Protein 1AXD (pdb70)

Organism: Zea mays (NCBI:txid4577)

InterPro domains:
  IPR004045 Glutathione S-transferase, N-terminal [PF02798] (3-77)
  IPR004045 Glutathione S-transferase, N-terminal [PS50404] (2-83)
  IPR004046 Glutathione S-transferase, C-terminal [PF00043] (112-201)
  IPR010987 Glutathione S-transferase, C-terminal-like [PS50405] (88-214)
  IPR034347 Glutathione S-transferases Phi, C-terminal [cd03187] (90-207)
  IPR036249 Thioredoxin-like superfamily [SSF52833] (1-80)
  IPR036282 Glutathione S-transferase, C-terminal domain superfamily [SSF47616] (87-206)
  IPR040079 Glutathione transferase family [SFLDS00019] (1-211)

B-factor: mean 30.12, std 12.06, range [3.58, 89.89]

Radius of gyration: 21.0 Å; Cα contacts (8 Å, |Δi|>4): 687; chains: 4; bounding box: 54×54×49 Å

Solvent-accessible surface area: 17145 Å² total

CATH classification: 3.40.30.10 (+1 more: 1.20.1050.10)

Secondary structure (DSSP, 8-state):
--EEEES-TT-TTHHHHHHHHHHHT--EEEE---TTTTGGGSHHHHTT-TT--S-EEEETTEEEESHHHHHHHHHHHH-GGGGTTT-HHHHHHHHHHHHHIIIIIHHHHHHHHIIIIIHHHHT----HHHHHHHHHHHHHHHHHHHHHHHH-SSSSSSS--HHHHTTHHHHHHHTTSGGGGGGGG-HHHHHHHHHHHHSHHHHHHHHH-/--EEEES-TT-HHHHHHHHHHHHTT--EEEE---GGGTGGGSTTGGGT-TT--S-EEEETTEEEESHHHHHHHHHHHH-GGGTTTT-HHHHHHHHHHHHHIIIIIHHHHHHHHIIIIIHHHHT----HHHHHHHHHHHHHHHHHHHHHHHHSSBTTBSS--HHHHTTHHHHHHHTTSGGGGGGGG-HHHHHHHHHHHTSHHHHHHHHH-/-/-

Foldseek 3Di:
DAKEWEAALVDLLSLLLLLLLLVLVGRYDYDHADVVVLSLVDPVNCVQPVVSDDTWIGDPPDIDHDSVVSNCVSCVPRPVVLQVPPDPLLNVLLVVLLVCCVVQQVVLLVQVLCQQPVQVVVPHHHDVVSVVVSLVSNLVVLVVVLVCLVQAVDRSHVDHHSSLSSNQSSLLSCVVGPNVCSCVVRVRVVVSNVVVCVDPSSVVSNVSD/DFKEWEAALPDLLSLLLLLLLLVLVGRHDYDHADVVVVSLVDVVNCVQPVVSDDTWMGDPHDIDDGRVVSSCVSCVVRNVVQCVVVDPLLNVLLVVLLVCCVPQVVVLLVLLLCQQPVQVVVPHHHDVVSNVVSVVSNLVSLVVVLVCLVQAVDRSHPDHHSSLSSNLSSLLSCVVGPNVCSCVVRVSVVVSVVVVCPDVSSVVSNVSD

GO terms:
  GO:0009410 response to xenobiotic stimulus (P, IEP)
  GO:0032991 protein-containing complex (C, IDA)
  GO:0004364 glutathione transferase activity (F, IDA)
  GO:0000302 response to reactive oxygen species (P, IEP)
  GO:0042542 response to hydrogen peroxide (P, TAS)
  GO:0009635 response to herbicide (P, TAS)
  GO:0009751 response to salicylic acid (P, TAS)

Nearest PDB structures (foldseek):
  1axd-assembly1_B  TM=1.001E+00  e=7.649E-32  Zea mays
  1bye-assembly1_B  TM=9.923E-01  e=4.808E-28  Zea mays
  5f06-assembly1_B  TM=9.488E-01  e=3.999E-21  Populus trichocarpa
  4ri7-assembly1_B  TM=9.173E-01  e=4.411E-16  Populus tremula x Populus tremuloides
  4ri6-assembly1_B  TM=9.164E-01  e=1.895E-15  Populus tremula x Populus tremuloides

Sequence (420 aa):
APMKLYGAVMSWNLTRCATALEEAGSDYEIVPINFATAEHKSPEHLVRNPFGQVPALQDGDLYLFESRAICKYAARKNKPELLREGNLEEAAMVDVWIEVEANQYTAALNPILFQVLISPMLGGTTDQKVVDENLEKLKKVLEVYEARLTKCKYLAGDFLSLADLNHVSVTLCLFATPYASVLDAYPHVKAWWSGLMERPSVQKVAALMAPMKLYGAVMSWNLTRCATALEEAGSDYEIVPINFATAEHKSPEHLVRNPFGQVPALQDGDLYLFESRAICKYAARKNKPELLREGNLEEAAMVDVWIEVEANQYTAALNPILFQVLISPMLGGTTDQKVVDENLEKLKKVLEVYEARLTKCKYLAGDFLSLADLNHVSVTLCLFATPYASVLDAYPHVKAWWSGLMERPSVQKVAALMGG

Structure (mmCIF, N/CA/C/O backbone):
data_1AXD
#
_entry.id   1AXD
#
_cell.length_a   54.540
_cell.length_b   78.910
_cell.length_c   55.610
_cell.angle_alpha   90.00
_cell.angle_beta   107.24
_cell.angle_gamma   90.00
#
_symmetry.space_group_name_H-M   'P 1 21 1'
#
loop_
_entity.id
_entity.type
_entity.pdbx_description
1 polymer 'GLUTATHIONE S-TRANSFERASE I'
2 polymer LACTOYLGLUTATHIONE
3 water water
#
loop_
_atom_site.group_PDB
_atom_site.id
_atom_site.type_symbol
_atom_site.label_atom_id
_atom_site.label_alt_id
_atom_site.label_comp_id
_atom_site.label_asym_id
_atom_site.label_entity_id
_atom_site.label_seq_id
_atom_site.pdbx_PDB_ins_code
_atom_site.Cartn_x
_atom_site.Cartn_y
_atom_site.Cartn_z
_atom_site.occupancy
_atom_site.B_iso_or_equiv
_atom_site.auth_seq_id
_atom_site.auth_comp_id
_atom_site.auth_asym_id
_atom_site.auth_atom_id
_atom_site.pdbx_PDB_model_num
ATOM 1 N N . ALA A 1 1 ? 8.235 24.148 28.071 1.00 67.59 1 ALA A N 1
ATOM 2 C CA . ALA A 1 1 ? 7.596 23.077 28.884 1.00 65.32 1 ALA A CA 1
ATOM 3 C C . ALA A 1 1 ? 6.654 22.209 28.058 1.00 62.30 1 ALA A C 1
ATOM 4 O O . ALA A 1 1 ? 6.885 21.015 27.963 1.00 64.65 1 ALA A O 1
ATOM 9 N N . PRO A 1 2 ? 5.610 22.789 27.434 1.00 57.87 2 PRO A N 1
ATOM 10 C CA . PRO A 1 2 ? 4.725 21.923 26.649 1.00 53.16 2 PRO A CA 1
ATOM 11 C C . PRO A 1 2 ? 5.310 21.514 25.303 1.00 49.66 2 PRO A C 1
ATOM 12 O O . PRO A 1 2 ? 5.911 22.344 24.630 1.00 49.15 2 PRO A O 1
ATOM 16 N N . MET A 1 3 ? 5.186 20.235 24.960 1.00 43.22 3 MET A N 1
ATOM 17 C CA . MET A 1 3 ? 5.670 19.713 23.688 1.00 38.65 3 MET A CA 1
ATOM 18 C C . MET A 1 3 ? 4.733 20.248 22.635 1.00 35.64 3 MET A C 1
ATOM 19 O O . MET A 1 3 ? 3.562 20.410 22.925 1.00 31.24 3 MET A O 1
ATOM 25 N N . LYS A 1 4 ? 5.227 20.550 21.439 1.00 34.62 4 LYS A N 1
ATOM 26 C CA . LYS A 1 4 ? 4.350 21.050 20.380 1.00 34.97 4 LYS A CA 1
ATOM 27 C C . LYS A 1 4 ? 4.116 19.959 19.388 1.00 32.55 4 LYS A C 1
ATOM 28 O O . LYS A 1 4 ? 5.076 19.440 18.841 1.00 33.35 4 LYS A O 1
ATOM 38 N N . LEU A 1 5 ? 2.857 19.594 19.171 1.00 30.30 5 LEU A N 1
ATOM 39 C CA . LEU A 1 5 ? 2.498 18.563 18.203 1.00 28.01 5 LEU A CA 1
ATOM 40 C C . LEU A 1 5 ? 2.099 19.279 16.929 1.00 28.08 5 LEU A C 1
ATOM 41 O O . LEU A 1 5 ? 1.153 20.051 16.943 1.00 26.22 5 LEU A O 1
ATOM 47 N N . TYR A 1 6 ? 2.826 19.034 15.846 1.00 26.53 6 TYR A N 1
ATOM 48 C CA . TYR A 1 6 ? 2.561 19.693 14.582 1.00 26.84 6 TYR A CA 1
ATOM 49 C C . TYR A 1 6 ? 1.649 18.958 13.665 1.00 30.40 6 TYR A C 1
ATOM 50 O O . TYR A 1 6 ? 1.904 17.799 13.364 1.00 33.00 6 TYR A O 1
ATOM 61 N N . GLY A 1 7 ? 0.603 19.634 13.199 1.00 30.79 7 GLY A N 1
ATOM 62 C CA . GLY A 1 7 ? -0.342 19.023 12.285 1.00 26.68 7 GLY A CA 1
ATOM 63 C C . GLY A 1 7 ? -1.762 19.486 12.526 1.00 29.18 7 GLY A C 1
ATOM 64 O O . GLY A 1 7 ? -2.085 19.935 13.612 1.00 32.87 7 GLY A O 1
ATOM 66 N N . ALA A 1 8 ? -2.605 19.372 11.504 1.00 28.68 8 ALA A N 1
ATOM 67 C CA . ALA A 1 8 ? -4.010 19.760 11.599 1.00 28.87 8 ALA A CA 1
ATOM 68 C C . ALA A 1 8 ? -4.804 18.623 12.209 1.00 29.46 8 ALA A C 1
ATOM 69 O O . ALA A 1 8 ? -4.737 17.523 11.696 1.00 28.77 8 ALA A O 1
ATOM 72 N N . VAL A 1 9 ? -5.623 18.908 13.222 1.00 33.17 9 VAL A N 1
ATOM 73 C CA . VAL A 1 9 ? -6.432 17.892 13.925 1.00 33.64 9 VAL A CA 1
ATOM 74 C C . VAL A 1 9 ? -7.292 16.989 13.069 1.00 33.63 9 VAL A C 1
ATOM 75 O O . VAL A 1 9 ? -7.803 16.001 13.571 1.00 32.29 9 VAL A O 1
ATOM 80 N N . MET A 1 10 ? -7.462 17.313 11.797 1.00 37.33 10 MET A N 1
ATOM 81 C CA . MET A 1 10 ? -8.289 16.482 10.932 1.00 42.95 10 MET A CA 1
ATOM 82 C C . MET A 1 10 ? -7.603 15.247 10.421 1.00 41.06 10 MET A C 1
ATOM 83 O O . MET A 1 10 ? -8.248 14.426 9.786 1.00 43.22 10 MET A O 1
ATOM 89 N N . SER A 1 11 ? -6.311 15.109 10.695 1.00 37.89 11 SER A N 1
ATOM 90 C CA . SER A 1 11 ? -5.560 13.944 10.251 1.00 32.01 11 SER A CA 1
ATOM 91 C C . SER A 1 11 ? -5.595 12.876 11.283 1.00 30.86 11 SER A C 1
ATOM 92 O O . SER A 1 11 ? -5.290 13.157 12.437 1.00 33.25 11 SER A O 1
ATOM 97 N N . TRP A 1 12 ? -5.956 11.654 10.905 1.00 27.35 12 TRP A N 1
ATOM 98 C CA . TRP A 1 12 ? -5.986 10.591 11.896 1.00 27.25 12 TRP A CA 1
ATOM 99 C C . TRP A 1 12 ? -4.608 10.117 12.314 1.00 27.30 12 TRP A C 1
ATOM 100 O O . TRP A 1 12 ? -4.500 9.313 13.224 1.00 32.11 12 TRP A O 1
ATOM 113 N N . ASN A 1 13 ? -3.558 10.666 11.712 1.00 27.01 13 ASN A N 1
ATOM 114 C CA . ASN A 1 13 ? -2.202 10.298 12.093 1.00 21.90 13 ASN A CA 1
ATOM 115 C C . ASN A 1 13 ? -1.756 11.148 13.226 1.00 19.85 13 ASN A C 1
ATOM 116 O O . ASN A 1 13 ? -1.040 10.677 14.088 1.00 23.35 13 ASN A O 1
ATOM 124 N N . LEU A 1 14 ? -2.229 12.382 13.274 1.00 20.35 14 LEU A N 1
ATOM 125 C CA . LEU A 1 14 ? -1.875 13.292 14.352 1.00 22.13 14 LEU A CA 1
ATOM 126 C C . LEU A 1 14 ? -2.690 12.979 15.544 1.00 24.28 14 LEU A C 1
ATOM 127 O O . LEU A 1 14 ? -2.235 13.208 16.663 1.00 28.77 14 LEU A O 1
ATOM 133 N N . THR A 1 15 ? -3.913 12.497 15.334 1.00 24.42 15 THR A N 1
ATOM 134 C CA . THR A 1 15 ? -4.762 12.155 16.459 1.00 22.28 15 THR A CA 1
ATOM 135 C C . THR A 1 15 ? -4.329 10.848 17.062 1.00 17.76 15 THR A C 1
ATOM 136 O O . THR A 1 15 ? -4.691 10.562 18.180 1.00 21.69 15 THR A O 1
ATOM 142 N N . ARG A 1 16 ? -3.507 10.082 16.360 1.00 17.95 16 ARG A N 1
ATOM 143 C CA . ARG A 1 16 ? -2.987 8.841 16.930 1.00 20.25 16 ARG A CA 1
ATOM 144 C C . ARG A 1 16 ? -2.016 9.306 18.024 1.00 21.34 16 ARG A C 1
ATOM 145 O O . ARG A 1 16 ? -2.024 8.759 19.110 1.00 22.09 16 ARG A O 1
ATOM 159 N N . CYS A 1 17 ? -1.253 10.360 17.738 1.00 23.05 17 CYS A N 1
ATOM 160 C CA . CYS A 1 17 ? -0.300 10.943 18.673 1.00 20.24 17 CYS A CA 1
ATOM 161 C C . CYS A 1 17 ? -1.027 11.595 19.802 1.00 22.41 17 CYS A C 1
ATOM 162 O O . CYS A 1 17 ? -0.581 11.482 20.933 1.00 27.52 17 CYS A O 1
ATOM 166 N N . ALA A 1 18 ? -2.109 12.319 19.505 1.00 20.10 18 ALA A N 1
ATOM 167 C CA . ALA A 1 18 ? -2.889 12.997 20.540 1.00 16.14 18 ALA A CA 1
ATOM 168 C C . ALA A 1 18 ? -3.455 12.021 21.501 1.00 19.26 18 ALA A C 1
ATOM 169 O O . ALA A 1 18 ? -3.520 12.324 22.675 1.00 27.77 18 ALA A O 1
ATOM 172 N N . THR A 1 19 ? -3.811 10.826 21.037 1.00 17.59 19 THR A N 1
ATOM 173 C CA . THR A 1 19 ? -4.366 9.801 21.915 1.00 18.41 19 THR A CA 1
ATOM 174 C C . THR A 1 19 ? -3.365 9.381 22.964 1.00 23.35 19 THR A C 1
ATOM 175 O O . THR A 1 19 ? -3.710 9.324 24.130 1.00 29.56 19 THR A O 1
ATOM 181 N N . ALA A 1 20 ? -2.140 9.071 22.550 1.00 23.27 20 ALA A N 1
ATOM 182 C CA . ALA A 1 20 ? -1.100 8.636 23.475 1.00 22.81 20 ALA A CA 1
ATOM 183 C C . ALA A 1 20 ? -0.654 9.746 24.406 1.00 24.42 20 ALA A C 1
ATOM 184 O O . ALA A 1 20 ? -0.390 9.482 25.572 1.00 23.80 20 ALA A O 1
ATOM 187 N N . LEU A 1 21 ? -0.591 10.975 23.906 1.00 21.59 21 LEU A N 1
ATOM 188 C CA . LEU A 1 21 ? -0.165 12.097 24.718 1.00 21.16 21 LEU A CA 1
ATOM 189 C C . LEU A 1 21 ? -1.178 12.346 25.781 1.00 26.91 21 LEU A C 1
ATOM 190 O O . LEU A 1 21 ? -0.810 12.588 26.920 1.00 26.93 21 LEU A O 1
ATOM 196 N N . GLU A 1 22 ? -2.454 12.223 25.430 1.00 31.58 22 GLU A N 1
ATOM 197 C CA . GLU A 1 22 ? -3.546 12.420 26.379 1.00 31.97 22 GLU A CA 1
ATOM 198 C C . GLU A 1 22 ? -3.558 11.350 27.445 1.00 34.38 22 GLU A C 1
ATOM 199 O O . GLU A 1 22 ? -3.888 11.640 28.581 1.00 40.31 22 GLU A O 1
ATOM 206 N N . GLU A 1 23 ? -3.221 10.122 27.073 1.00 35.96 23 GLU A N 1
ATOM 207 C CA . GLU A 1 23 ? -3.215 8.992 27.991 1.00 35.56 23 GLU A CA 1
ATOM 208 C C . GLU A 1 23 ? -2.005 9.007 28.913 1.00 37.13 23 GLU A C 1
ATOM 209 O O . GLU A 1 23 ? -2.130 8.655 30.077 1.00 38.33 23 GLU A O 1
ATOM 216 N N . ALA A 1 24 ? -0.845 9.395 28.398 1.00 37.53 24 ALA A N 1
ATOM 217 C CA . ALA A 1 24 ? 0.363 9.449 29.218 1.00 38.17 24 ALA A CA 1
ATOM 218 C C . ALA A 1 24 ? 0.301 10.646 30.115 1.00 36.42 24 ALA A C 1
ATOM 219 O O . ALA A 1 24 ? 1.089 10.741 31.039 1.00 36.66 24 ALA A O 1
ATOM 222 N N . GLY A 1 25 ? -0.632 11.553 29.838 1.00 36.09 25 GLY A N 1
ATOM 223 C CA . GLY A 1 25 ? -0.769 12.753 30.638 1.00 36.47 25 GLY A CA 1
ATOM 224 C C . GLY A 1 25 ? 0.370 13.711 30.363 1.00 39.53 25 GLY A C 1
ATOM 225 O O . GLY A 1 25 ? 0.974 14.234 31.285 1.00 39.77 25 GLY A O 1
ATOM 227 N N . SER A 1 26 ? 0.650 13.936 29.081 1.00 40.46 26 SER A N 1
ATOM 228 C CA . SER A 1 26 ? 1.725 14.828 28.659 1.00 38.37 26 SER A CA 1
ATOM 229 C C . SER A 1 26 ? 1.309 16.265 28.524 1.00 41.22 26 SER A C 1
ATOM 230 O O . SER A 1 26 ? 0.132 16.545 28.312 1.00 43.33 26 SER A O 1
ATOM 235 N N . ASP A 1 27 ? 2.280 17.167 28.635 1.00 44.19 27 ASP A N 1
ATOM 236 C CA . ASP A 1 27 ? 2.045 18.602 28.496 1.00 43.67 27 ASP A CA 1
ATOM 237 C C . ASP A 1 27 ? 2.294 18.881 27.029 1.00 38.00 27 ASP A C 1
ATOM 238 O O . ASP A 1 27 ? 3.415 18.710 26.578 1.00 34.72 27 ASP A O 1
ATOM 244 N N . TYR A 1 28 ? 1.268 19.261 26.279 1.00 30.48 28 TYR A N 1
ATOM 245 C CA . TYR A 1 28 ? 1.461 19.520 24.859 1.00 30.27 28 TYR A CA 1
ATOM 246 C C . TYR A 1 28 ? 0.384 20.387 24.255 1.00 32.91 28 TYR A C 1
ATOM 247 O O . TYR A 1 28 ? -0.679 20.554 24.849 1.00 35.74 28 TYR A O 1
ATOM 258 N N . GLU A 1 29 ? 0.647 20.890 23.058 1.00 31.46 29 GLU A N 1
ATOM 259 C CA . GLU A 1 29 ? -0.307 21.703 22.335 1.00 33.69 29 GLU A CA 1
ATOM 260 C C . GLU A 1 29 ? -0.171 21.395 20.875 1.00 31.21 29 GLU A C 1
ATOM 261 O O . GLU A 1 29 ? 0.867 20.915 20.462 1.00 28.14 29 GLU A O 1
ATOM 268 N N . ILE A 1 30 ? -1.221 21.626 20.101 1.00 29.22 30 ILE A N 1
ATOM 269 C CA . ILE A 1 30 ? -1.179 21.343 18.678 1.00 28.34 30 ILE A CA 1
ATOM 270 C C . ILE A 1 30 ? -0.924 22.596 17.904 1.00 27.1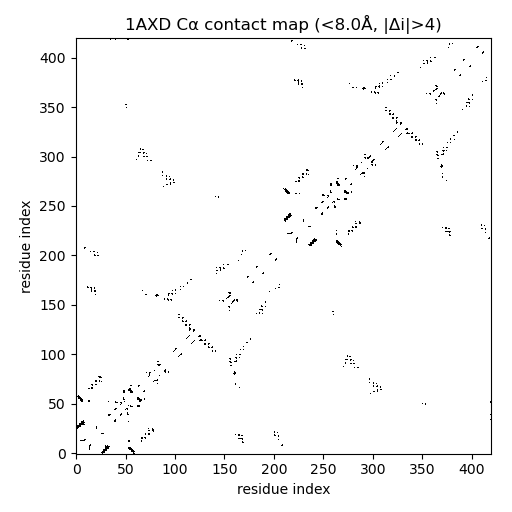3 30 ILE A C 1
ATOM 271 O O . ILE A 1 30 ? -1.398 23.647 18.291 1.00 31.39 30 ILE A O 1
ATOM 277 N N . VAL A 1 31 ? -0.173 22.485 16.820 1.00 25.89 31 VAL A N 1
ATOM 278 C CA . VAL A 1 31 ? 0.152 23.613 15.970 1.00 22.34 31 VAL A CA 1
ATOM 279 C C . VAL A 1 31 ? -0.277 23.209 14.588 1.00 25.58 31 VAL A C 1
ATOM 280 O O . VAL A 1 31 ? 0.374 22.382 13.973 1.00 28.24 31 VAL A O 1
ATOM 285 N N . PRO A 1 32 ? -1.436 23.702 14.123 1.00 27.23 32 PRO A N 1
ATOM 286 C CA . PRO A 1 32 ? -1.924 23.355 12.791 1.00 27.24 32 PRO A CA 1
ATOM 287 C C . PRO A 1 32 ? -0.983 23.717 11.679 1.00 28.54 32 PRO A C 1
ATOM 288 O O . PRO A 1 32 ? -0.280 24.712 11.782 1.00 28.98 32 PRO A O 1
ATOM 292 N N . ILE A 1 33 ? -0.942 22.870 10.653 1.00 27.31 33 ILE A N 1
ATOM 293 C CA . ILE A 1 33 ? -0.104 23.075 9.487 1.00 25.46 33 ILE A CA 1
ATOM 294 C C . ILE A 1 33 ? -1.062 23.131 8.332 1.00 27.48 33 ILE A C 1
ATOM 295 O O . ILE A 1 33 ? -1.840 22.203 8.152 1.00 27.90 33 ILE A O 1
ATOM 301 N N . ASN A 1 34 ? -1.054 24.237 7.599 1.00 24.01 34 ASN A N 1
ATOM 302 C CA . ASN A 1 34 ? -1.948 24.416 6.472 1.00 22.51 34 ASN A CA 1
ATOM 303 C C . ASN A 1 34 ? -1.342 23.820 5.239 1.00 25.53 34 ASN A C 1
ATOM 304 O O . ASN A 1 34 ? -0.200 24.129 4.918 1.00 29.38 34 ASN A O 1
ATOM 312 N N . PHE A 1 35 ? -2.052 22.909 4.591 1.00 21.85 35 PHE A N 1
ATOM 313 C CA . PHE A 1 35 ? -1.538 22.293 3.386 1.00 22.01 35 PHE A CA 1
ATOM 314 C C . PHE A 1 35 ? -1.812 23.197 2.225 1.00 25.47 35 PHE A C 1
ATOM 315 O O . PHE A 1 35 ? -1.052 23.181 1.265 1.00 29.96 35 PHE A O 1
ATOM 324 N N . ALA A 1 36 ? -2.851 24.022 2.322 1.00 21.53 36 ALA A N 1
ATOM 325 C CA . ALA A 1 36 ? -3.203 24.939 1.243 1.00 25.77 36 ALA A CA 1
ATOM 326 C C . ALA A 1 36 ? -2.079 25.905 0.875 1.00 30.05 36 ALA A C 1
ATOM 327 O O . ALA A 1 36 ? -1.979 26.295 -0.280 1.00 32.55 36 ALA A O 1
ATOM 330 N N . THR A 1 37 ? -1.278 26.305 1.863 1.00 29.96 37 THR A N 1
ATOM 331 C CA . THR A 1 37 ? -0.164 27.224 1.648 1.00 26.46 37 THR A CA 1
ATOM 332 C C . THR A 1 37 ? 1.150 26.496 1.691 1.00 27.29 37 THR A C 1
ATOM 333 O O . THR A 1 37 ? 2.167 27.128 1.897 1.00 31.51 37 THR A O 1
ATOM 339 N N . ALA A 1 38 ? 1.130 25.176 1.500 1.00 26.43 38 ALA A N 1
ATOM 340 C CA . ALA A 1 38 ? 2.339 24.344 1.516 1.00 23.18 38 ALA A CA 1
ATOM 341 C C . ALA A 1 38 ? 3.201 24.611 2.685 1.00 24.21 38 ALA A C 1
ATOM 342 O O . ALA A 1 38 ? 4.411 24.544 2.567 1.00 25.94 38 ALA A O 1
ATOM 345 N N . GLU A 1 39 ? 2.581 24.841 3.834 1.00 26.64 39 GLU A N 1
ATOM 346 C CA . GLU A 1 39 ? 3.302 25.116 5.065 1.00 28.37 39 GLU A CA 1
ATOM 347 C C . GLU A 1 39 ? 4.153 23.914 5.466 1.00 29.77 39 GLU A C 1
ATOM 348 O O . GLU A 1 39 ? 5.229 24.084 6.018 1.00 31.72 39 GLU A O 1
ATOM 355 N N . HIS A 1 40 ? 3.685 22.708 5.174 1.00 28.89 40 HIS A N 1
ATOM 356 C CA . HIS A 1 40 ? 4.442 21.520 5.535 1.00 29.25 40 HIS A CA 1
ATOM 357 C C . HIS A 1 40 ? 5.696 21.384 4.770 1.00 29.33 40 HIS A C 1
ATOM 358 O O . HIS A 1 40 ? 6.570 20.646 5.196 1.00 29.06 40 HIS A O 1
ATOM 368 N N . LYS A 1 41 ? 5.813 22.129 3.675 1.00 30.15 41 LYS A N 1
ATOM 369 C CA . LYS A 1 41 ? 7.000 22.095 2.833 1.00 32.31 41 LYS A CA 1
ATOM 370 C C . LYS A 1 41 ? 7.877 23.328 3.023 1.00 34.94 41 LYS A C 1
ATOM 371 O O . LYS A 1 41 ? 8.676 23.636 2.154 1.00 34.64 41 LYS A O 1
ATOM 381 N N . SER A 1 42 ? 7.734 24.014 4.152 1.00 35.56 42 SER A N 1
ATOM 382 C CA . SER A 1 42 ? 8.534 25.195 4.426 1.00 37.34 42 SER A CA 1
ATOM 383 C C . SER A 1 42 ? 9.820 24.808 5.137 1.00 40.46 42 SER A C 1
ATOM 384 O O . SER A 1 42 ? 9.871 23.752 5.750 1.00 41.48 42 SER A O 1
ATOM 389 N N . PRO A 1 43 ? 10.871 25.646 5.052 1.00 41.95 43 PRO A N 1
ATOM 390 C CA . PRO A 1 43 ? 12.169 25.409 5.688 1.00 39.62 43 PRO A CA 1
ATOM 391 C C . PRO A 1 43 ? 12.051 25.232 7.171 1.00 39.49 43 PRO A C 1
ATOM 392 O O . PRO A 1 43 ? 12.832 24.486 7.753 1.00 38.93 43 PRO A O 1
ATOM 396 N N . GLU A 1 44 ? 11.109 25.937 7.793 1.00 39.38 44 GLU A N 1
ATOM 397 C CA . GLU A 1 44 ? 10.911 25.813 9.235 1.00 41.87 44 GLU A CA 1
ATOM 398 C C . GLU A 1 44 ? 10.389 24.449 9.566 1.00 38.52 44 GLU A C 1
ATOM 399 O O . GLU A 1 44 ? 10.762 23.901 10.585 1.00 37.25 44 GLU A O 1
ATOM 406 N N . HIS A 1 45 ? 9.525 23.902 8.714 1.00 35.07 45 HIS A N 1
ATOM 407 C CA . HIS A 1 45 ? 8.966 22.589 8.964 1.00 31.11 45 HIS A CA 1
ATOM 408 C C . HIS A 1 45 ? 9.909 21.462 8.568 1.00 32.75 45 HIS A C 1
ATOM 409 O O . HIS A 1 45 ? 9.901 20.422 9.218 1.00 35.82 45 HIS A O 1
ATOM 419 N N . LEU A 1 46 ? 10.729 21.668 7.541 1.00 28.65 46 LEU A N 1
ATOM 420 C CA . LEU A 1 46 ? 11.683 20.647 7.115 1.00 28.68 46 LEU A CA 1
ATOM 421 C C . LEU A 1 46 ? 12.738 20.346 8.172 1.00 28.95 46 LEU A C 1
ATOM 422 O O . LEU A 1 46 ? 13.399 19.326 8.076 1.00 29.17 46 LEU A O 1
ATOM 428 N N . VAL A 1 47 ? 12.927 21.230 9.148 1.00 28.84 47 VAL A N 1
ATOM 429 C CA . VAL A 1 47 ? 13.898 20.948 10.196 1.00 31.25 47 VAL A CA 1
ATOM 430 C C . VAL A 1 47 ? 13.260 20.066 11.235 1.00 34.26 47 VAL A C 1
ATOM 431 O O . VAL A 1 47 ? 13.961 19.540 12.088 1.00 41.11 47 VAL A O 1
ATOM 436 N N . ARG A 1 48 ? 11.937 19.908 11.160 1.00 35.11 48 ARG A N 1
ATOM 437 C CA . ARG A 1 48 ? 11.193 19.047 12.085 1.00 32.05 48 ARG A CA 1
ATOM 438 C C . ARG A 1 48 ? 10.981 17.713 11.399 1.00 30.25 48 ARG A C 1
ATOM 439 O O . ARG A 1 48 ? 11.270 16.693 11.990 1.00 31.09 48 ARG A O 1
ATOM 453 N N . ASN A 1 49 ? 10.509 17.727 10.155 1.00 26.52 49 ASN A N 1
ATOM 454 C CA . ASN A 1 49 ? 10.310 16.496 9.396 1.00 22.27 49 ASN A CA 1
ATOM 455 C C . ASN A 1 49 ? 10.971 16.679 8.021 1.00 22.82 49 ASN A C 1
ATOM 456 O O . ASN A 1 49 ? 10.449 17.420 7.191 1.00 19.84 49 ASN A O 1
ATOM 464 N N . PRO A 1 50 ? 12.136 16.041 7.788 1.00 19.53 50 PRO A N 1
ATOM 465 C CA . PRO A 1 50 ? 12.833 16.166 6.504 1.00 19.54 50 PRO A CA 1
ATOM 466 C C . PRO A 1 50 ? 12.048 15.659 5.355 1.00 20.55 50 PRO A C 1
ATOM 467 O O . PRO A 1 50 ? 12.369 15.990 4.230 1.00 25.87 50 PRO A O 1
ATOM 471 N N . PHE A 1 51 ? 11.039 14.835 5.616 1.00 20.21 51 PHE A N 1
ATOM 472 C CA . PHE A 1 51 ? 10.204 14.291 4.551 1.00 16.36 51 PHE A CA 1
ATOM 473 C C . PHE A 1 51 ? 8.966 15.159 4.327 1.00 16.75 51 PHE A C 1
ATOM 474 O O . PHE A 1 51 ? 8.023 14.708 3.707 1.00 16.63 51 PHE A O 1
ATOM 483 N N . GLY A 1 52 ? 8.962 16.357 4.907 1.00 17.93 52 GLY A N 1
ATOM 484 C CA . GLY A 1 52 ? 7.872 17.302 4.737 1.00 16.83 52 GLY A CA 1
ATOM 485 C C . GLY A 1 52 ? 6.437 16.861 4.934 1.00 22.14 52 GLY A C 1
ATOM 486 O O . GLY A 1 52 ? 5.593 17.085 4.075 1.00 23.46 52 GLY A O 1
ATOM 488 N N . GLN A 1 53 ? 6.133 16.291 6.092 1.00 22.61 53 GLN A N 1
ATOM 489 C CA . GLN A 1 53 ? 4.767 15.873 6.359 1.00 25.21 53 GLN A CA 1
ATOM 490 C C . GLN A 1 53 ? 4.453 15.924 7.809 1.00 25.64 53 GLN A C 1
ATOM 491 O O . GLN A 1 53 ? 5.334 16.241 8.596 1.00 22.21 53 GLN A O 1
ATOM 500 N N . VAL A 1 54 ? 3.186 15.718 8.157 1.00 25.58 54 VAL A N 1
ATOM 501 C CA . VAL A 1 54 ? 2.749 15.737 9.553 1.00 24.07 54 VAL A CA 1
ATOM 502 C C . VAL A 1 54 ? 2.310 14.360 9.924 1.00 21.67 54 VAL A C 1
ATOM 503 O O . VAL A 1 54 ? 1.829 13.640 9.063 1.00 26.08 54 VAL A O 1
ATOM 508 N N . PRO A 1 55 ? 2.374 13.995 11.216 1.00 20.97 55 PRO A N 1
ATOM 509 C CA . PRO A 1 55 ? 2.823 14.788 12.367 1.00 19.29 55 PRO A CA 1
ATOM 510 C C . PRO A 1 55 ? 4.296 14.949 12.568 1.00 18.27 55 PRO A C 1
ATOM 511 O O . PRO A 1 55 ? 5.078 14.253 11.939 1.00 18.88 55 PRO A O 1
ATOM 515 N N . ALA A 1 56 ? 4.641 15.858 13.476 1.00 16.62 56 ALA A N 1
ATOM 516 C CA . ALA A 1 56 ? 6.003 16.164 13.879 1.00 16.06 56 ALA A CA 1
ATOM 517 C C . ALA A 1 56 ? 5.892 16.623 15.329 1.00 19.34 56 ALA A C 1
ATOM 518 O O . ALA A 1 56 ? 4.949 17.337 15.647 1.00 18.45 56 ALA A O 1
ATOM 521 N N . LEU A 1 57 ? 6.775 16.158 16.211 1.00 22.33 57 LEU A N 1
ATOM 522 C CA . LEU A 1 57 ? 6.733 16.572 17.616 1.00 26.74 57 LEU A CA 1
ATOM 523 C C . LEU A 1 57 ? 8.021 17.235 18.051 1.00 30.41 57 LEU A C 1
ATOM 524 O O . LEU A 1 57 ? 9.094 16.825 17.620 1.00 26.31 57 LEU A O 1
ATOM 530 N N . GLN A 1 58 ? 7.912 18.244 18.904 1.00 33.39 58 GLN A N 1
ATOM 531 C CA . GLN A 1 58 ? 9.083 18.939 19.405 1.00 35.07 58 GLN A CA 1
ATOM 532 C C . GLN A 1 58 ? 9.072 19.000 20.889 1.00 35.80 58 GLN A C 1
ATOM 533 O O . GLN A 1 58 ? 8.116 19.505 21.468 1.00 34.55 58 GLN A O 1
ATOM 542 N N . ASP A 1 59 ? 10.103 18.445 21.510 1.00 36.28 59 ASP A N 1
ATOM 543 C CA . ASP A 1 59 ? 10.228 18.477 22.955 1.00 37.69 59 ASP A CA 1
ATOM 544 C C . ASP A 1 59 ? 11.489 19.209 23.208 1.00 36.66 59 ASP A C 1
ATOM 545 O O . ASP A 1 59 ? 12.549 18.619 23.111 1.00 34.21 59 ASP A O 1
ATOM 551 N N . GLY A 1 60 ? 11.384 20.509 23.465 1.00 37.94 60 GLY A N 1
ATOM 552 C CA . GLY A 1 60 ? 12.564 21.314 23.700 1.00 35.82 60 GLY A CA 1
ATOM 553 C C . GLY A 1 60 ? 13.284 21.473 22.382 1.00 37.14 60 GLY A C 1
ATOM 554 O O . GLY A 1 60 ? 12.808 22.157 21.494 1.00 38.53 60 GLY A O 1
ATOM 556 N N . ASP A 1 61 ? 14.410 20.789 22.243 1.00 40.20 61 ASP A N 1
ATOM 557 C CA . ASP A 1 61 ? 15.204 20.849 21.019 1.00 45.03 61 ASP A CA 1
ATOM 558 C C . ASP A 1 61 ? 15.142 19.520 20.305 1.00 43.54 61 ASP A C 1
ATOM 559 O O . ASP A 1 61 ? 15.815 19.348 19.295 1.00 46.50 61 ASP A O 1
ATOM 565 N N . LEU A 1 62 ? 14.397 18.572 20.865 1.00 39.08 62 LEU A N 1
ATOM 566 C CA . LEU A 1 62 ? 14.250 17.249 20.282 1.00 36.22 62 LEU A CA 1
ATOM 567 C C . LEU A 1 62 ? 13.158 17.280 19.242 1.00 36.38 62 LEU A C 1
ATOM 568 O O . LEU A 1 62 ? 12.073 17.775 19.525 1.00 35.54 62 LEU A O 1
ATOM 574 N N . TYR A 1 63 ? 13.467 16.833 18.028 1.00 35.46 63 TYR A N 1
ATOM 575 C CA . TYR A 1 63 ? 12.487 16.793 16.943 1.00 33.04 63 TYR A CA 1
ATOM 576 C C . TYR A 1 63 ? 12.170 15.368 16.591 1.00 28.49 63 TYR A C 1
ATOM 577 O O . TYR A 1 63 ? 13.083 14.568 16.467 1.00 26.41 63 TYR A O 1
ATOM 588 N N . LEU A 1 64 ? 10.893 15.038 16.451 1.00 25.87 64 LEU A N 1
ATOM 589 C CA . LEU A 1 64 ? 10.493 13.675 16.113 1.00 25.08 64 LEU A CA 1
ATOM 590 C C . LEU A 1 64 ? 9.427 13.665 15.061 1.00 27.06 64 LEU A C 1
ATOM 591 O O . LEU A 1 64 ? 8.691 14.638 14.938 1.00 23.88 64 LEU A O 1
ATOM 597 N N . PHE A 1 65 ? 9.361 12.579 14.297 1.00 25.08 65 PHE A N 1
ATOM 598 C CA . PHE A 1 65 ? 8.352 12.410 13.266 1.00 22.23 65 PHE A CA 1
ATOM 599 C C . PHE A 1 65 ? 7.996 10.957 13.154 1.00 21.27 65 PHE A C 1
ATOM 600 O O . PHE A 1 65 ? 8.708 10.136 13.708 1.00 20.06 65 PHE A O 1
ATOM 609 N N . GLU A 1 66 ? 6.919 10.659 12.424 1.00 19.16 66 GLU A N 1
ATOM 610 C CA . GLU A 1 66 ? 6.353 9.317 12.260 1.00 16.50 66 GLU A CA 1
ATOM 611 C C . GLU A 1 66 ? 5.495 9.114 13.480 1.00 17.03 66 GLU A C 1
ATOM 612 O O . GLU A 1 66 ? 6.022 8.993 14.571 1.00 18.47 66 GLU A O 1
ATOM 619 N N . SER A 1 67 ? 4.179 9.125 13.294 1.00 18.17 67 SER A N 1
ATOM 620 C CA . SER A 1 67 ? 3.228 8.993 14.383 1.00 17.62 67 SER A CA 1
ATOM 621 C C . SER A 1 67 ? 3.524 7.930 15.406 1.00 17.02 67 SER A C 1
ATOM 622 O O . SER A 1 67 ? 3.596 8.250 16.584 1.00 22.33 67 SER A O 1
ATOM 627 N N . ARG A 1 68 ? 3.755 6.692 14.990 1.00 14.22 68 ARG A N 1
ATOM 628 C CA . ARG A 1 68 ? 4.014 5.644 15.966 1.00 14.01 68 ARG A CA 1
ATOM 629 C C . ARG A 1 68 ? 5.282 5.841 16.751 1.00 18.98 68 ARG A C 1
ATOM 630 O O . ARG A 1 68 ? 5.337 5.434 17.901 1.00 22.73 68 ARG A O 1
ATOM 644 N N . ALA A 1 69 ? 6.279 6.508 16.177 1.00 21.26 69 ALA A N 1
ATOM 645 C CA . ALA A 1 69 ? 7.513 6.769 16.912 1.00 19.21 69 ALA A CA 1
ATOM 646 C C . ALA A 1 69 ? 7.198 7.804 17.972 1.00 19.17 69 ALA A C 1
ATOM 647 O O . ALA A 1 69 ? 7.610 7.632 19.106 1.00 23.08 69 ALA A O 1
ATOM 650 N N . ILE A 1 70 ? 6.442 8.842 17.615 1.00 15.86 70 ILE A N 1
ATOM 651 C CA . ILE A 1 70 ? 6.052 9.899 18.557 1.00 17.46 70 ILE A CA 1
ATOM 652 C C . ILE A 1 70 ? 5.249 9.346 19.707 1.00 19.50 70 ILE A C 1
ATOM 653 O O . ILE A 1 70 ? 5.331 9.871 20.804 1.00 22.86 70 ILE A O 1
ATOM 659 N N . CYS A 1 71 ? 4.482 8.292 19.444 1.00 21.74 71 CYS A N 1
ATOM 660 C CA . CYS A 1 71 ? 3.657 7.635 20.444 1.00 18.18 71 CYS A CA 1
ATOM 661 C C . CYS A 1 71 ? 4.508 6.905 21.451 1.00 18.61 71 CYS A C 1
ATOM 662 O O . CYS A 1 71 ? 4.318 7.101 22.631 1.00 29.33 71 CYS A O 1
ATOM 666 N N . LYS A 1 72 ? 5.453 6.085 21.013 1.00 18.36 72 LYS A N 1
ATOM 667 C CA . LYS A 1 72 ? 6.293 5.361 21.958 1.00 16.46 72 LYS A CA 1
ATOM 668 C C . LYS A 1 72 ? 7.043 6.318 22.830 1.00 18.88 72 LYS A C 1
ATOM 669 O O . LYS A 1 72 ? 7.261 6.022 23.982 1.00 21.89 72 LYS A O 1
ATOM 679 N N . TYR A 1 73 ? 7.438 7.465 22.300 1.00 18.89 73 TYR A N 1
ATOM 680 C CA . TYR A 1 73 ? 8.156 8.453 23.092 1.00 18.18 73 TYR A CA 1
ATOM 681 C C . TYR A 1 73 ? 7.312 9.060 24.190 1.00 20.61 73 TYR A C 1
ATOM 682 O O . TYR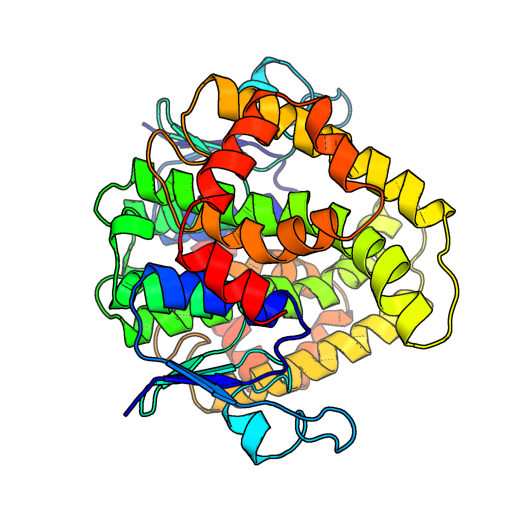 A 1 73 ? 7.798 9.217 25.294 1.00 25.74 73 TYR A O 1
ATOM 693 N N . ALA A 1 74 ? 6.080 9.444 23.895 1.00 18.33 74 ALA A N 1
ATOM 694 C CA . ALA A 1 74 ? 5.235 10.037 24.916 1.00 19.61 74 ALA A CA 1
ATOM 695 C C . ALA A 1 74 ? 4.994 9.075 26.055 1.00 25.00 74 ALA A C 1
ATOM 696 O O . ALA A 1 74 ? 4.866 9.506 27.194 1.00 27.28 74 ALA A O 1
ATOM 699 N N . ALA A 1 75 ? 4.909 7.782 25.760 1.00 26.07 75 ALA A N 1
ATOM 700 C CA . ALA A 1 75 ? 4.689 6.785 26.803 1.00 26.85 75 ALA A CA 1
ATOM 701 C C . ALA A 1 75 ? 5.987 6.561 27.510 1.00 27.40 75 ALA A C 1
ATOM 702 O O . ALA A 1 75 ? 6.040 6.635 28.719 1.00 30.21 75 ALA A O 1
ATOM 705 N N . ARG A 1 76 ? 7.036 6.353 26.741 1.00 28.62 76 ARG A N 1
ATOM 706 C CA . ARG A 1 76 ? 8.379 6.126 27.244 1.00 32.76 76 ARG A CA 1
ATOM 707 C C . ARG A 1 76 ? 8.813 7.245 28.211 1.00 33.56 76 ARG A C 1
ATOM 708 O O . ARG A 1 76 ? 9.561 6.980 29.140 1.00 33.60 76 ARG A O 1
ATOM 722 N N . LYS A 1 77 ? 8.321 8.463 27.987 1.00 33.53 77 LYS A N 1
ATOM 723 C CA . LYS A 1 77 ? 8.652 9.636 28.798 1.00 31.88 77 LYS A CA 1
ATOM 724 C C . LYS A 1 77 ? 7.686 9.952 29.938 1.00 32.23 77 LYS A C 1
ATOM 725 O O . LYS A 1 77 ? 8.113 10.500 30.937 1.00 32.34 77 LYS A O 1
ATOM 735 N N . ASN A 1 78 ? 6.398 9.647 29.780 1.00 34.83 78 ASN A N 1
ATOM 736 C CA . ASN A 1 78 ? 5.402 9.953 30.812 1.00 31.47 78 ASN A CA 1
ATOM 737 C C . ASN A 1 78 ? 4.656 8.798 31.402 1.00 29.33 78 ASN A C 1
ATOM 738 O O . ASN A 1 78 ? 4.305 8.867 32.562 1.00 32.39 78 ASN A O 1
ATOM 746 N N . LYS A 1 79 ? 4.376 7.760 30.622 1.00 25.67 79 LYS A N 1
ATOM 747 C CA . LYS A 1 79 ? 3.645 6.604 31.126 1.00 24.89 79 LYS A CA 1
ATOM 748 C C . LYS A 1 79 ? 4.163 5.357 30.466 1.00 24.65 79 LYS A C 1
ATOM 749 O O . LYS A 1 79 ? 3.473 4.762 29.664 1.00 28.47 79 LYS A O 1
ATOM 759 N N . PRO A 1 80 ? 5.359 4.910 30.849 1.00 23.00 80 PRO A N 1
ATOM 760 C CA . PRO A 1 80 ? 6.029 3.724 30.317 1.00 23.63 80 PRO A CA 1
ATOM 761 C C . PRO A 1 80 ? 5.278 2.476 30.473 1.00 23.61 80 PRO A C 1
ATOM 762 O O . PRO A 1 80 ? 5.529 1.534 29.745 1.00 24.85 80 PRO A O 1
ATOM 766 N N . GLU A 1 81 ? 4.354 2.451 31.418 1.00 26.59 81 GLU A N 1
ATOM 767 C CA . GLU A 1 81 ? 3.542 1.275 31.675 1.00 29.37 81 GLU A CA 1
ATOM 768 C C . GLU A 1 81 ? 2.781 0.884 30.426 1.00 31.12 81 GLU A C 1
ATOM 769 O O . GLU A 1 81 ? 2.439 -0.278 30.269 1.00 30.86 81 GLU A O 1
ATOM 776 N N . LEU A 1 82 ? 2.543 1.847 29.538 1.00 31.00 82 LEU A N 1
ATOM 777 C CA . LEU A 1 82 ? 1.836 1.598 28.283 1.00 29.93 82 LEU A CA 1
ATOM 778 C C . LEU A 1 82 ? 2.701 0.804 27.317 1.00 28.77 82 LEU A C 1
ATOM 779 O O . LEU A 1 82 ? 2.200 0.360 26.299 1.00 30.86 82 LEU A O 1
ATOM 785 N N . LEU A 1 83 ? 3.984 0.651 27.635 1.00 26.79 83 LEU A N 1
ATOM 786 C CA . LEU A 1 83 ? 4.935 -0.095 26.811 1.00 27.65 83 LEU A CA 1
ATOM 787 C C . LEU A 1 83 ? 5.400 -1.364 27.493 1.00 29.78 83 LEU A C 1
ATOM 788 O O . LEU A 1 83 ? 6.134 -2.136 26.889 1.00 29.14 83 LEU A O 1
ATOM 794 N N . ARG A 1 84 ? 5.022 -1.550 28.751 1.00 34.14 84 ARG A N 1
ATOM 795 C CA . ARG A 1 84 ? 5.415 -2.730 29.517 1.00 39.41 84 ARG A CA 1
ATOM 796 C C . ARG A 1 84 ? 6.911 -2.947 29.452 1.00 44.04 84 ARG A C 1
ATOM 797 O O . ARG A 1 84 ? 7.363 -4.089 29.424 1.00 43.88 84 ARG A O 1
ATOM 811 N N . GLU A 1 85 ? 7.665 -1.850 29.405 1.00 48.23 85 GLU A N 1
ATOM 812 C CA . GLU A 1 85 ? 9.120 -1.912 29.366 1.00 53.54 85 GLU A CA 1
ATOM 813 C C . GLU A 1 85 ? 9.551 -2.484 30.675 1.00 54.04 85 GLU A C 1
ATOM 814 O O . GLU A 1 85 ? 9.040 -2.069 31.705 1.00 56.22 85 GLU A O 1
ATOM 821 N N . GLY A 1 86 ? 10.475 -3.432 30.655 1.00 51.43 86 GLY A N 1
ATOM 822 C CA . GLY A 1 86 ? 10.908 -4.030 31.901 1.00 48.52 86 GLY A CA 1
ATOM 823 C C . GLY A 1 86 ? 10.594 -5.502 31.820 1.00 47.83 86 GLY A C 1
ATOM 824 O O . GLY A 1 86 ? 11.421 -6.337 32.158 1.00 49.32 86 GLY A O 1
ATOM 826 N N . ASN A 1 87 ? 9.388 -5.817 31.359 1.00 46.09 88 ASN A N 1
ATOM 827 C CA . ASN A 1 87 ? 8.993 -7.203 31.196 1.00 43.22 88 ASN A CA 1
ATOM 828 C C . ASN A 1 87 ? 9.231 -7.532 29.737 1.00 41.87 88 ASN A C 1
ATOM 829 O O . ASN A 1 87 ? 8.635 -6.908 28.872 1.00 42.96 88 ASN A O 1
ATOM 837 N N . LEU A 1 88 ? 10.156 -8.444 29.472 1.00 37.95 89 LEU A N 1
ATOM 838 C CA . LEU A 1 88 ? 10.488 -8.831 28.114 1.00 40.51 89 LEU A CA 1
ATOM 839 C C . LEU A 1 88 ? 9.317 -9.425 27.349 1.00 42.27 89 LEU A C 1
ATOM 840 O O . LEU A 1 88 ? 8.989 -8.925 26.279 1.00 42.67 89 LEU A O 1
ATOM 846 N N . GLU A 1 89 ? 8.692 -10.466 27.897 1.00 44.37 90 GLU A N 1
ATOM 847 C CA . GLU A 1 89 ? 7.555 -11.143 27.257 1.00 43.02 90 GLU A CA 1
ATOM 848 C C . GLU A 1 89 ? 6.453 -10.181 26.950 1.00 38.48 90 GLU A C 1
ATOM 849 O O . GLU A 1 89 ? 5.935 -10.194 25.846 1.00 38.50 90 GLU A O 1
ATOM 856 N N . GLU A 1 90 ? 6.099 -9.351 27.925 1.00 33.74 91 GLU A N 1
ATOM 857 C CA . GLU A 1 90 ? 5.031 -8.379 27.765 1.00 28.70 91 GLU A CA 1
ATOM 858 C C . GLU A 1 90 ? 5.344 -7.338 26.769 1.00 25.91 91 GLU A C 1
ATOM 859 O O . GLU A 1 90 ? 4.482 -7.007 25.976 1.00 22.20 91 GLU A O 1
ATOM 866 N N . ALA A 1 91 ? 6.558 -6.803 26.796 1.00 24.51 92 ALA A N 1
ATOM 867 C CA . ALA A 1 91 ? 6.945 -5.777 25.835 1.00 25.93 92 ALA A CA 1
ATOM 868 C C . ALA A 1 91 ? 6.901 -6.333 24.433 1.00 29.03 92 ALA A C 1
ATOM 869 O O . ALA A 1 91 ? 6.488 -5.627 23.524 1.00 36.17 92 ALA A O 1
ATOM 872 N N . ALA A 1 92 ? 7.283 -7.595 24.258 1.00 26.14 93 ALA A N 1
ATOM 873 C CA . ALA A 1 92 ? 7.260 -8.229 22.945 1.00 24.65 93 ALA A CA 1
ATOM 874 C C . ALA A 1 92 ? 5.868 -8.243 22.354 1.00 25.59 93 ALA A C 1
ATOM 875 O O . ALA A 1 92 ? 5.721 -8.024 21.162 1.00 25.24 93 ALA A O 1
ATOM 878 N N . MET A 1 93 ? 4.856 -8.522 23.173 1.00 29.04 94 MET A N 1
ATOM 879 C CA . MET A 1 93 ? 3.468 -8.559 22.702 1.00 30.40 94 MET A CA 1
ATOM 880 C C . MET A 1 93 ? 3.003 -7.185 22.239 1.00 28.40 94 MET A C 1
ATOM 881 O O . MET A 1 93 ? 2.343 -7.091 21.212 1.00 27.06 94 MET A O 1
ATOM 887 N N . VAL A 1 94 ? 3.322 -6.141 23.004 1.00 25.63 95 VAL A N 1
ATOM 888 C CA . VAL A 1 94 ? 2.939 -4.772 22.652 1.00 22.65 95 VAL A CA 1
ATOM 889 C C . VAL A 1 94 ? 3.475 -4.453 21.287 1.00 24.39 95 VAL A C 1
ATOM 890 O O . VAL A 1 94 ? 2.732 -3.949 20.454 1.00 27.44 95 VAL A O 1
ATOM 895 N N . ASP A 1 95 ? 4.736 -4.792 21.038 1.00 22.85 96 ASP A N 1
ATOM 896 C CA . ASP A 1 95 ? 5.339 -4.554 19.734 1.00 21.11 96 ASP A CA 1
ATOM 897 C C . ASP A 1 95 ? 4.632 -5.342 18.669 1.00 19.80 96 ASP A C 1
ATOM 898 O O . ASP A 1 95 ? 4.362 -4.790 17.609 1.00 23.55 96 ASP A O 1
ATOM 904 N N . VAL A 1 96 ? 4.333 -6.614 18.933 1.00 13.33 97 VAL A N 1
ATOM 905 C CA . VAL A 1 96 ? 3.639 -7.452 17.955 1.00 13.83 97 VAL A CA 1
ATOM 906 C C . VAL A 1 96 ? 2.354 -6.821 17.519 1.00 16.19 97 VAL A C 1
ATOM 907 O O . VAL A 1 96 ? 2.076 -6.770 16.329 1.00 17.39 97 VAL A O 1
ATOM 912 N N . TRP A 1 97 ? 1.580 -6.308 18.465 1.00 17.53 98 TRP A N 1
ATOM 913 C CA . TRP A 1 97 ? 0.307 -5.711 18.118 1.00 13.53 98 TRP A CA 1
ATOM 914 C C . TRP A 1 97 ? 0.389 -4.302 17.628 1.00 12.29 98 TRP A C 1
ATOM 915 O O . TRP A 1 97 ? -0.525 -3.854 16.958 1.00 13.94 98 TRP A O 1
ATOM 928 N N . ILE A 1 98 ? 1.478 -3.602 17.929 1.00 15.22 99 ILE A N 1
ATOM 929 C CA . ILE A 1 98 ? 1.662 -2.241 17.427 1.00 14.65 99 ILE A CA 1
ATOM 930 C C . ILE A 1 98 ? 1.920 -2.397 15.925 1.00 15.89 99 ILE A C 1
ATOM 931 O O . ILE A 1 98 ? 1.516 -1.550 15.154 1.00 17.27 99 ILE A O 1
ATOM 937 N N . GLU A 1 99 ? 2.548 -3.497 15.523 1.00 17.34 100 GLU A N 1
ATOM 938 C CA . GLU A 1 99 ? 2.834 -3.743 14.119 1.00 18.08 100 GLU A CA 1
ATOM 939 C C . GLU A 1 99 ? 1.619 -4.222 13.381 1.00 19.97 100 GLU A C 1
ATOM 940 O O . GLU A 1 99 ? 1.447 -3.868 12.228 1.00 26.14 100 GLU A O 1
ATOM 947 N N . VAL A 1 100 ? 0.779 -5.023 14.025 1.00 21.35 101 VAL A N 1
ATOM 948 C CA . VAL A 1 100 ? -0.443 -5.521 13.390 1.00 20.04 101 VAL A CA 1
ATOM 949 C C . VAL A 1 100 ? -1.368 -4.368 13.033 1.00 23.03 101 VAL A C 1
ATOM 950 O O . VAL A 1 100 ? -1.928 -4.372 11.950 1.00 27.05 101 VAL A O 1
ATOM 955 N N . GLU A 1 101 ? -1.529 -3.397 13.932 1.00 19.16 102 GLU A N 1
ATOM 956 C CA . GLU A 1 101 ? -2.377 -2.233 13.674 1.00 12.74 102 GLU A CA 1
ATOM 957 C C . GLU A 1 101 ? -1.988 -1.579 12.400 1.00 17.25 102 GLU A C 1
ATOM 958 O O . GLU A 1 101 ? -2.843 -1.299 11.577 1.00 20.20 102 GLU A O 1
ATOM 965 N N . ALA A 1 102 ? -0.691 -1.378 12.216 1.00 16.49 103 ALA A N 1
ATOM 966 C CA . ALA A 1 102 ? -0.171 -0.704 11.041 1.00 16.62 103 ALA A CA 1
ATOM 967 C C . ALA A 1 102 ? -0.204 -1.503 9.814 1.00 15.81 103 ALA A C 1
ATOM 968 O O . ALA A 1 102 ? -0.631 -1.010 8.801 1.00 16.42 103 ALA A O 1
ATOM 971 N N . ASN A 1 103 ? 0.206 -2.755 9.897 1.00 20.17 104 ASN A N 1
ATOM 972 C CA . ASN A 1 103 ? 0.275 -3.626 8.730 1.00 19.92 104 ASN A CA 1
ATOM 973 C C . ASN A 1 103 ? -0.912 -4.485 8.449 1.00 21.76 104 ASN A C 1
ATOM 974 O O . ASN A 1 103 ? -0.904 -5.198 7.456 1.00 23.82 104 ASN A O 1
ATOM 982 N N . GLN A 1 104 ? -1.935 -4.418 9.296 1.00 22.72 105 GLN A N 1
ATOM 983 C CA . GLN A 1 104 ? -3.119 -5.249 9.131 1.00 16.07 105 GLN A CA 1
ATOM 984 C C . GLN A 1 104 ? -4.402 -4.492 9.200 1.00 13.86 105 GLN A C 1
ATOM 985 O O . GLN A 1 104 ? -5.109 -4.411 8.212 1.00 17.07 105 GLN A O 1
ATOM 994 N N . TYR A 1 105 ? -4.704 -3.937 10.365 1.00 13.80 106 TYR A N 1
ATOM 995 C CA . TYR A 1 105 ? -5.948 -3.212 10.601 1.00 14.85 106 TYR A CA 1
ATOM 996 C C . TYR A 1 105 ? -6.062 -1.968 9.805 1.00 17.68 106 TYR A C 1
ATOM 997 O O . TYR A 1 105 ? -6.891 -1.901 8.908 1.00 20.86 106 TYR A O 1
ATOM 1008 N N . THR A 1 106 ? -5.242 -0.975 10.122 1.00 16.72 107 THR A N 1
ATOM 1009 C CA . THR A 1 106 ? -5.260 0.293 9.409 1.00 17.81 107 THR A CA 1
ATOM 1010 C C . THR A 1 106 ? -5.059 0.115 7.909 1.00 19.99 107 THR A C 1
ATOM 1011 O O . THR A 1 106 ? -5.701 0.814 7.145 1.00 21.99 107 THR A O 1
ATOM 1017 N N . ALA A 1 107 ? -4.223 -0.836 7.496 1.00 19.07 108 ALA A N 1
ATOM 1018 C CA . ALA A 1 107 ? -3.984 -1.096 6.074 1.00 21.17 108 ALA A CA 1
ATOM 1019 C C . ALA A 1 107 ? -5.278 -1.456 5.335 1.00 24.88 108 ALA A C 1
ATOM 1020 O O . ALA A 1 107 ? -5.386 -1.180 4.145 1.00 29.61 108 ALA A O 1
ATOM 1023 N N . ALA A 1 108 ? -6.230 -2.079 6.026 1.00 22.86 109 ALA A N 1
ATOM 1024 C CA . ALA A 1 108 ? -7.490 -2.460 5.405 1.00 22.27 109 ALA A CA 1
ATOM 1025 C C . ALA A 1 108 ? -8.440 -1.329 5.525 1.00 24.30 109 ALA A C 1
ATOM 1026 O O . ALA A 1 108 ? -9.250 -1.127 4.637 1.00 26.42 109 ALA A O 1
ATOM 1029 N N . LEU A 1 109 ? -8.326 -0.571 6.606 1.00 24.71 110 LEU A N 1
ATOM 1030 C CA . LEU A 1 109 ? -9.203 0.561 6.847 1.00 26.48 110 LEU A CA 1
ATOM 1031 C C . LEU A 1 109 ? -8.939 1.760 6.010 1.00 28.73 110 LEU A C 1
ATOM 1032 O O . LEU A 1 109 ? -9.886 2.407 5.595 1.00 32.75 110 LEU A O 1
ATOM 1038 N N . ASN A 1 110 ? -7.671 2.057 5.745 1.00 29.23 111 ASN A N 1
ATOM 1039 C CA . ASN A 1 110 ? -7.281 3.226 4.949 1.00 31.21 111 ASN A CA 1
ATOM 1040 C C . ASN A 1 110 ? -8.024 3.429 3.640 1.00 27.34 111 ASN A C 1
ATOM 1041 O O . ASN A 1 110 ? -8.530 4.510 3.396 1.00 24.52 111 ASN A O 1
ATOM 1049 N N . PRO A 1 111 ? -8.085 2.410 2.777 1.00 25.93 112 PRO A N 1
ATOM 1050 C CA . PRO A 1 111 ? -8.809 2.613 1.521 1.00 25.72 112 PRO A CA 1
ATOM 1051 C C . PRO A 1 111 ? -10.222 2.997 1.806 1.00 26.49 112 PRO A C 1
ATOM 1052 O O . PRO A 1 111 ? -10.731 3.926 1.207 1.00 29.20 112 PRO A O 1
ATOM 1056 N N . ILE A 1 112 ? -10.827 2.303 2.761 1.00 25.90 113 ILE A N 1
ATOM 1057 C CA . ILE A 1 112 ? -12.203 2.516 3.162 1.00 23.17 113 ILE A CA 1
ATOM 1058 C C . ILE A 1 112 ? -12.475 3.919 3.663 1.00 23.73 113 ILE A C 1
ATOM 1059 O O . ILE A 1 112 ? -13.306 4.608 3.092 1.00 26.57 113 ILE A O 1
ATOM 1065 N N . LEU A 1 113 ? -11.758 4.355 4.688 1.00 22.51 114 LEU A N 1
ATOM 1066 C CA . LEU A 1 113 ? -11.963 5.680 5.249 1.00 17.84 114 LEU A CA 1
ATOM 1067 C C . LEU A 1 113 ? -11.880 6.771 4.232 1.00 20.17 114 LEU A C 1
ATOM 1068 O O . LEU A 1 113 ? -12.559 7.762 4.371 1.00 20.09 114 LEU A O 1
ATOM 1074 N N . PHE A 1 114 ? -11.094 6.581 3.183 1.00 26.35 115 PHE A N 1
ATOM 1075 C CA . PHE A 1 114 ? -10.960 7.585 2.133 1.00 29.39 115 PHE A CA 1
ATOM 1076 C C . PHE A 1 114 ? -12.199 7.632 1.228 1.00 32.08 115 PHE A C 1
ATOM 1077 O O . PHE A 1 114 ? -12.759 8.700 1.025 1.00 30.83 115 PHE A O 1
ATOM 1086 N N . GLN A 1 115 ? -12.611 6.484 0.697 1.00 33.98 116 GLN A N 1
ATOM 1087 C CA . GLN A 1 115 ? -13.769 6.404 -0.188 1.00 30.59 116 GLN A CA 1
ATOM 1088 C C . GLN A 1 115 ? -15.008 6.844 0.495 1.00 32.37 116 GLN A C 1
ATOM 1089 O O . GLN A 1 115 ? -15.703 7.708 -0.011 1.00 34.61 116 GLN A O 1
ATOM 1098 N N . VAL A 1 116 ? -15.279 6.252 1.648 1.00 31.23 117 VAL A N 1
ATOM 1099 C CA . VAL A 1 116 ? -16.465 6.555 2.419 1.00 31.61 117 VAL A CA 1
ATOM 1100 C C . VAL A 1 116 ? -16.425 7.895 3.109 1.00 33.15 117 VAL A C 1
ATOM 1101 O O . VAL A 1 116 ? -17.475 8.476 3.338 1.00 33.04 117 VAL A O 1
ATOM 1106 N N . LEU A 1 117 ? -15.241 8.424 3.387 1.00 32.85 118 LEU A N 1
ATOM 1107 C CA . LEU A 1 117 ? -15.175 9.679 4.114 1.00 30.94 118 LEU A CA 1
ATOM 1108 C C . LEU A 1 117 ? -14.483 10.853 3.459 1.00 30.90 118 LEU A C 1
ATOM 1109 O O . LEU A 1 117 ? -15.123 11.872 3.247 1.00 34.64 118 LEU A O 1
ATOM 1115 N N . ILE A 1 118 ? -13.209 10.731 3.114 1.00 27.63 119 ILE A N 1
ATOM 1116 C CA . ILE A 1 118 ? -12.503 11.866 2.527 1.00 30.80 119 ILE A CA 1
ATOM 1117 C C . ILE A 1 118 ? -13.004 12.252 1.163 1.00 30.80 119 ILE A C 1
ATOM 1118 O O . ILE A 1 118 ? -13.398 13.390 0.974 1.00 28.89 119 ILE A O 1
ATOM 1124 N N . SER A 1 119 ? -12.997 11.305 0.229 1.00 31.93 120 SER A N 1
ATOM 1125 C CA . SER A 1 119 ? -13.451 11.523 -1.137 1.00 31.88 120 SER A CA 1
ATOM 1126 C C . SER A 1 119 ? -14.724 12.352 -1.216 1.00 35.92 120 SER A C 1
ATOM 1127 O O . SER A 1 119 ? -14.711 13.397 -1.843 1.00 40.27 120 SER A O 1
ATOM 1132 N N . PRO A 1 120 ? -15.820 11.922 -0.566 1.00 38.31 121 PRO A N 1
ATOM 1133 C CA . PRO A 1 120 ? -17.063 12.698 -0.620 1.00 38.45 121 PRO A CA 1
ATOM 1134 C C . PRO A 1 120 ? -16.924 14.138 -0.150 1.00 39.37 121 PRO A C 1
ATOM 1135 O O . PRO A 1 120 ? -17.486 15.024 -0.775 1.00 39.37 121 PRO A O 1
ATOM 1139 N N . MET A 1 121 ? -16.180 14.382 0.925 1.00 39.76 122 MET A N 1
ATOM 1140 C CA . MET A 1 121 ? -16.028 15.752 1.410 1.00 40.75 122 MET A CA 1
ATOM 1141 C C . MET A 1 121 ? -15.187 16.634 0.502 1.00 36.78 122 MET A C 1
ATOM 1142 O O . MET A 1 121 ? -15.294 17.847 0.566 1.00 38.12 122 MET A O 1
ATOM 1148 N N . LEU A 1 122 ? -14.368 16.032 -0.345 1.00 33.21 123 LEU A N 1
ATOM 1149 C CA . LEU A 1 122 ? -13.564 16.803 -1.266 1.00 30.53 123 LEU A CA 1
ATOM 1150 C C . LEU A 1 122 ? -14.414 17.124 -2.476 1.00 35.01 123 LEU A C 1
ATOM 1151 O O . LEU A 1 122 ? -14.002 17.908 -3.321 1.00 38.47 123 LEU A O 1
ATOM 1157 N N . GLY A 1 123 ? -15.614 16.556 -2.531 1.00 34.82 124 GLY A N 1
ATOM 1158 C CA . GLY A 1 123 ? -16.503 16.806 -3.646 1.00 33.91 124 GLY A CA 1
ATOM 1159 C C . GLY A 1 123 ? -16.627 15.626 -4.582 1.00 35.88 124 GLY A C 1
ATOM 1160 O O . GLY A 1 123 ? -17.107 15.767 -5.694 1.00 41.81 124 GLY A O 1
ATOM 1162 N N . GLY A 1 124 ? -16.184 14.459 -4.134 1.00 34.81 125 GLY A N 1
ATOM 1163 C CA . GLY A 1 124 ? -16.269 13.277 -4.968 1.00 33.58 125 GLY A CA 1
ATOM 1164 C C . GLY A 1 124 ? -17.321 12.305 -4.479 1.00 32.44 125 GLY A C 1
ATOM 1165 O O . GLY A 1 124 ? -18.046 12.575 -3.537 1.00 32.39 125 GLY A O 1
ATOM 1167 N N . THR A 1 125 ? -17.385 11.158 -5.133 1.00 34.58 126 THR A N 1
ATOM 1168 C CA . THR A 1 125 ? -18.338 10.120 -4.786 1.00 37.60 126 THR A CA 1
ATOM 1169 C C . THR A 1 125 ? -17.584 8.926 -4.253 1.00 41.40 126 THR A C 1
ATOM 1170 O O . THR A 1 125 ? -16.382 8.830 -4.463 1.00 42.42 126 THR A O 1
ATOM 1176 N N . THR A 1 126 ? -18.290 8.023 -3.581 1.00 41.08 127 THR A N 1
ATOM 1177 C CA . THR A 1 126 ? -17.688 6.830 -3.016 1.00 41.17 127 THR A CA 1
ATOM 1178 C C . THR A 1 126 ? -17.644 5.714 -4.024 1.00 44.78 127 THR A C 1
ATOM 1179 O O . THR A 1 126 ? -18.636 5.481 -4.707 1.00 48.51 127 THR A O 1
ATOM 1185 N N . ASP A 1 127 ? -16.500 5.052 -4.149 1.00 44.35 128 ASP A N 1
ATOM 1186 C CA . ASP A 1 127 ? -16.372 3.937 -5.075 1.00 44.93 128 ASP A CA 1
ATOM 1187 C C . ASP A 1 127 ? -16.658 2.693 -4.298 1.00 42.74 128 ASP A C 1
ATOM 1188 O O . ASP A 1 127 ? -15.804 2.241 -3.546 1.00 40.57 128 ASP A O 1
ATOM 1194 N N . GLN A 1 128 ? -17.855 2.147 -4.460 1.00 42.47 129 GLN A N 1
ATOM 1195 C CA . GLN A 1 128 ? -18.230 0.941 -3.742 1.00 45.49 129 GLN A CA 1
ATOM 1196 C C . GLN A 1 128 ? -17.295 -0.206 -4.049 1.00 45.66 129 GLN A C 1
ATOM 1197 O O . GLN A 1 128 ? -17.027 -0.994 -3.169 1.00 47.53 129 GLN A O 1
ATOM 1206 N N . LYS A 1 129 ? -16.772 -0.272 -5.270 1.00 45.10 130 LYS A N 1
ATOM 1207 C CA . LYS A 1 129 ? -15.862 -1.347 -5.667 1.00 47.67 130 LYS A CA 1
ATOM 1208 C C . LYS A 1 129 ? -14.787 -1.488 -4.644 1.00 45.98 130 LYS A C 1
ATOM 1209 O O . LYS A 1 129 ? -14.653 -2.551 -4.044 1.00 44.23 130 LYS A O 1
ATOM 1219 N N . VAL A 1 130 ? -14.059 -0.397 -4.424 1.00 42.80 131 VAL A N 1
ATOM 1220 C CA . VAL A 1 130 ? -12.970 -0.340 -3.461 1.00 40.34 131 VAL A CA 1
ATOM 1221 C C . VAL A 1 130 ? -13.457 -0.665 -2.046 1.00 39.47 131 VAL A C 1
ATOM 1222 O O . VAL A 1 130 ? -12.833 -1.469 -1.370 1.00 41.14 131 VAL A O 1
ATOM 1227 N N . VAL A 1 131 ? -14.574 -0.085 -1.627 1.00 35.00 132 VAL A N 1
ATOM 1228 C CA . VAL A 1 131 ? -15.101 -0.349 -0.295 1.00 33.89 132 VAL A CA 1
ATOM 1229 C C . VAL A 1 131 ? -15.403 -1.804 -0.079 1.00 33.12 132 VAL A C 1
ATOM 1230 O O . VAL A 1 131 ? -14.994 -2.344 0.927 1.00 35.57 132 VAL A O 1
ATOM 1235 N N . ASP A 1 132 ? -16.071 -2.449 -1.029 1.00 34.26 133 ASP A N 1
ATOM 1236 C CA . ASP A 1 132 ? -16.428 -3.861 -0.902 1.00 35.87 133 ASP A CA 1
ATOM 1237 C C . ASP A 1 132 ? -15.277 -4.815 -0.722 1.00 37.52 133 ASP A C 1
ATOM 1238 O O . ASP A 1 132 ? -15.357 -5.678 0.140 1.00 37.47 133 ASP A O 1
ATOM 1244 N N . GLU A 1 133 ? -14.211 -4.675 -1.504 1.00 39.13 134 GLU A N 1
ATOM 1245 C CA . GLU A 1 133 ? -13.087 -5.590 -1.366 1.00 42.53 134 GLU A CA 1
ATOM 1246 C C . GLU A 1 133 ? -12.293 -5.354 -0.134 1.00 41.07 134 GLU A C 1
ATOM 1247 O O . GLU A 1 133 ? -11.822 -6.308 0.465 1.00 45.40 134 GLU A O 1
ATOM 1254 N N . ASN A 1 134 ? -12.147 -4.105 0.278 1.00 38.03 135 ASN A N 1
ATOM 1255 C CA . ASN A 1 134 ? -11.403 -3.829 1.491 1.00 34.67 135 ASN A CA 1
ATOM 1256 C C . ASN A 1 134 ? -12.161 -4.264 2.693 1.00 33.40 135 ASN A C 1
ATOM 1257 O O . ASN A 1 134 ? -11.548 -4.587 3.696 1.00 32.69 135 ASN A O 1
ATOM 1265 N N . LEU A 1 135 ? -13.486 -4.301 2.603 1.00 34.09 136 LEU A N 1
ATOM 1266 C CA . LEU A 1 135 ? -14.305 -4.756 3.722 1.00 35.44 136 LEU A CA 1
ATOM 1267 C C . LEU A 1 135 ? -14.066 -6.210 3.915 1.00 35.01 136 LEU A C 1
ATOM 1268 O O . LEU A 1 135 ? -14.208 -6.697 5.021 1.00 36.73 136 LEU A O 1
ATOM 1274 N N . GLU A 1 136 ? -13.700 -6.917 2.854 1.00 35.78 137 GLU A N 1
ATOM 1275 C CA . GLU A 1 136 ? -13.419 -8.336 2.987 1.00 38.03 137 GLU A CA 1
ATOM 1276 C C . GLU A 1 136 ? -12.099 -8.489 3.651 1.00 35.78 137 GLU A C 1
ATOM 1277 O O . GLU A 1 136 ? -11.989 -9.233 4.605 1.00 37.57 137 GLU A O 1
ATOM 1284 N N . LYS A 1 137 ? -11.110 -7.734 3.202 1.00 34.57 138 LYS A N 1
ATOM 1285 C CA . LYS A 1 137 ? -9.786 -7.803 3.795 1.00 33.22 138 LYS A CA 1
ATOM 1286 C C . LYS A 1 137 ? -9.872 -7.543 5.283 1.00 27.49 138 LYS A C 1
ATOM 1287 O O . LYS A 1 137 ? -9.392 -8.346 6.063 1.00 27.07 138 LYS A O 1
ATOM 1297 N N . LEU A 1 138 ? -10.543 -6.468 5.666 1.00 26.17 139 LEU A N 1
ATOM 1298 C CA . LEU A 1 138 ? -10.711 -6.100 7.069 1.00 29.87 139 LEU A CA 1
ATOM 1299 C C . LEU A 1 138 ? -11.440 -7.181 7.835 1.00 32.02 139 LEU A C 1
ATOM 1300 O O . LEU A 1 138 ? -11.091 -7.457 8.976 1.00 34.25 139 LEU A O 1
ATOM 1306 N N . LYS A 1 139 ? -12.432 -7.790 7.194 1.00 31.44 140 LYS A N 1
ATOM 1307 C CA . LYS A 1 139 ? -13.239 -8.841 7.787 1.00 27.03 140 LYS A CA 1
ATOM 1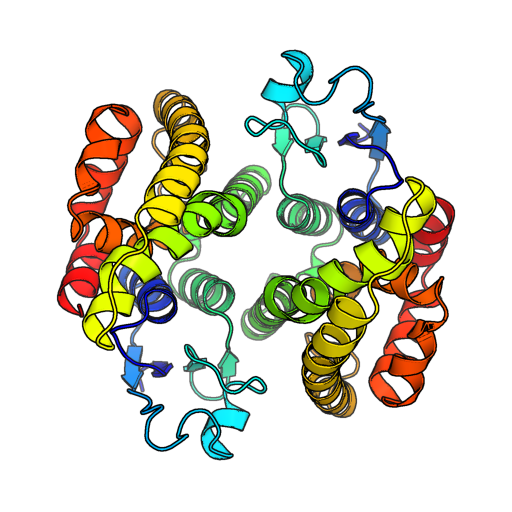308 C C . LYS A 1 139 ? -12.396 -9.938 8.295 1.00 24.56 140 LYS A C 1
ATOM 1309 O O . LYS A 1 139 ? -12.625 -10.404 9.394 1.00 27.90 140 LYS A O 1
ATOM 1319 N N . LYS A 1 140 ? -11.400 -10.344 7.522 1.00 21.87 141 LYS A N 1
ATOM 1320 C CA . LYS A 1 140 ? -10.523 -11.419 7.941 1.00 26.18 141 LYS A CA 1
ATOM 1321 C C . LYS A 1 140 ? -9.674 -10.994 9.124 1.00 29.57 141 LYS A C 1
ATOM 1322 O O . LYS A 1 140 ? -9.338 -11.831 9.950 1.00 32.32 141 LYS A O 1
ATOM 1332 N N . VAL A 1 141 ? -9.347 -9.706 9.216 1.00 25.90 142 VAL A N 1
ATOM 1333 C CA . VAL A 1 141 ? -8.549 -9.195 10.326 1.00 20.09 142 VAL A CA 1
ATOM 1334 C C . VAL A 1 141 ? -9.371 -9.180 11.580 1.00 21.53 142 VAL A C 1
ATOM 1335 O O . VAL A 1 141 ? -8.856 -9.511 12.641 1.00 24.85 142 VAL A O 1
ATOM 1340 N N . LEU A 1 142 ? -10.626 -8.753 11.483 1.00 22.43 143 LEU A N 1
ATOM 1341 C CA . LEU A 1 142 ? -11.498 -8.699 12.652 1.00 21.49 143 LEU A CA 1
ATOM 1342 C C . LEU A 1 142 ? -11.761 -10.073 13.227 1.00 19.45 143 LEU A C 1
ATOM 1343 O O . LEU A 1 142 ? -11.919 -10.181 14.424 1.00 23.48 143 LEU A O 1
ATOM 1349 N N . GLU A 1 143 ? -11.797 -11.112 12.398 1.00 21.59 144 GLU A N 1
ATOM 1350 C CA . GLU A 1 143 ? -11.988 -12.481 12.896 1.00 30.42 144 GLU A CA 1
ATOM 1351 C C . GLU A 1 143 ? -10.847 -12.845 13.866 1.00 30.79 144 GLU A C 1
ATOM 1352 O O . GLU A 1 143 ? -11.091 -13.507 14.868 1.00 31.83 144 GLU A O 1
ATOM 1359 N N . VAL A 1 144 ? -9.623 -12.423 13.541 1.00 30.80 145 VAL A N 1
ATOM 1360 C CA . VAL A 1 144 ? -8.441 -12.672 14.369 1.00 24.16 145 VAL A CA 1
ATOM 1361 C C . VAL A 1 144 ? -8.524 -11.871 15.627 1.00 23.11 145 VAL A C 1
ATOM 1362 O O . VAL A 1 144 ? -8.228 -12.396 16.688 1.00 22.92 145 VAL A O 1
ATOM 1367 N N . TYR A 1 145 ? -8.871 -10.592 15.507 1.00 21.39 146 TYR A N 1
ATOM 1368 C CA . TYR A 1 145 ? -9.021 -9.738 16.675 1.00 21.29 146 TYR A CA 1
ATOM 1369 C C . TYR A 1 145 ? -10.065 -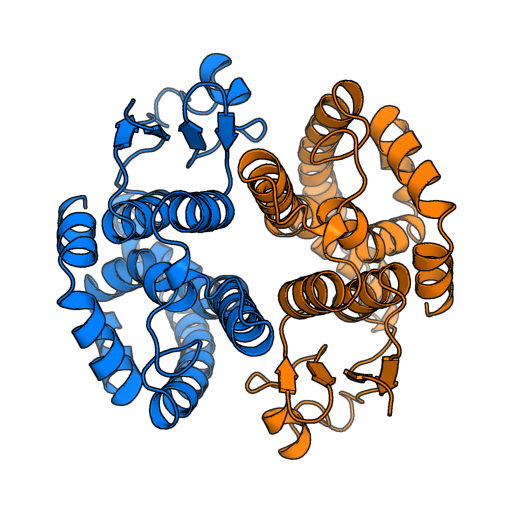10.324 17.576 1.00 21.90 146 TYR A C 1
ATOM 1370 O O . TYR A 1 145 ? -9.901 -10.286 18.779 1.00 23.82 146 TYR A O 1
ATOM 1381 N N . GLU A 1 146 ? -11.117 -10.892 16.995 1.00 23.77 147 GLU A N 1
ATOM 1382 C CA . GLU A 1 146 ? -12.199 -11.511 17.751 1.00 22.81 147 GLU A CA 1
ATOM 1383 C C . GLU A 1 146 ? -11.695 -12.627 18.645 1.00 23.87 147 GLU A C 1
ATOM 1384 O O . GLU A 1 146 ? -12.061 -12.665 19.815 1.00 23.16 147 GLU A O 1
ATOM 1391 N N . ALA A 1 147 ? -10.867 -13.521 18.099 1.00 23.23 148 ALA A N 1
ATOM 1392 C CA . ALA A 1 147 ? -10.294 -14.638 18.861 1.00 21.13 148 ALA A CA 1
ATOM 1393 C C . ALA A 1 147 ? -9.308 -14.138 19.878 1.00 21.02 148 ALA A C 1
ATOM 1394 O O . ALA A 1 147 ? -9.287 -14.635 20.986 1.00 23.35 148 ALA A O 1
ATOM 1397 N N . ARG A 1 148 ? -8.501 -13.157 19.495 1.00 21.26 149 ARG A N 1
ATOM 1398 C CA . ARG A 1 148 ? -7.507 -12.578 20.374 1.00 18.19 149 ARG A CA 1
ATOM 1399 C C . ARG A 1 148 ? -8.180 -12.004 21.592 1.00 20.34 149 ARG A C 1
ATOM 1400 O O . ARG A 1 148 ? -7.825 -12.367 22.705 1.00 25.00 149 ARG A O 1
ATOM 1414 N N . LEU A 1 149 ? -9.196 -11.178 21.377 1.00 22.66 150 LEU A N 1
ATOM 1415 C CA . LEU A 1 149 ? -9.922 -10.530 22.458 1.00 20.77 150 LEU A CA 1
ATOM 1416 C C . LEU A 1 149 ? -10.818 -11.445 23.256 1.00 24.45 150 LEU A C 1
ATOM 1417 O O . LEU A 1 149 ? -11.376 -11.016 24.252 1.00 21.72 150 LEU A O 1
ATOM 1423 N N . THR A 1 150 ? -10.986 -12.685 22.805 1.00 27.00 151 THR A N 1
ATOM 1424 C CA . THR A 1 150 ? -11.774 -13.661 23.550 1.00 30.75 151 THR A CA 1
ATOM 1425 C C . THR A 1 150 ? -10.884 -14.226 24.654 1.00 33.79 151 THR A C 1
ATOM 1426 O O . THR A 1 150 ? -11.373 -14.522 25.730 1.00 37.35 151 THR A O 1
ATOM 1432 N N . LYS A 1 151 ? -9.588 -14.342 24.381 1.00 33.37 152 LYS A N 1
ATOM 1433 C CA . LYS A 1 151 ? -8.631 -14.887 25.332 1.00 32.06 152 LYS A CA 1
ATOM 1434 C C . LYS A 1 151 ? -7.990 -13.839 26.177 1.00 30.43 152 LYS A C 1
ATOM 1435 O O . LYS A 1 151 ? -7.592 -14.136 27.289 1.00 29.50 152 LYS A O 1
ATOM 1445 N N . CYS A 1 152 ? -7.863 -12.623 25.660 1.00 28.67 153 CYS A N 1
ATOM 1446 C CA . CYS A 1 152 ? -7.232 -11.545 26.406 1.00 24.50 153 CYS A CA 1
ATOM 1447 C C . CYS A 1 152 ? -8.136 -10.386 26.628 1.00 23.54 153 CYS A C 1
ATOM 1448 O O . CYS A 1 152 ? -9.069 -10.200 25.871 1.00 28.53 153 CYS A O 1
ATOM 1452 N N . LYS A 1 153 ? -7.894 -9.611 27.673 1.00 21.40 154 LYS A N 1
ATOM 1453 C CA . LYS A 1 153 ? -8.732 -8.461 27.942 1.00 25.34 154 LYS A CA 1
ATOM 1454 C C . LYS A 1 153 ? -8.461 -7.441 26.884 1.00 27.47 154 LYS A C 1
ATOM 1455 O O . LYS A 1 153 ? -9.382 -6.804 26.406 1.00 27.96 154 LYS A O 1
ATOM 1465 N N . TYR A 1 154 ? -7.192 -7.295 26.526 1.00 28.71 155 TYR A N 1
ATOM 1466 C CA . TYR A 1 154 ? -6.755 -6.356 25.512 1.00 27.19 155 TYR A CA 1
ATOM 1467 C C . TYR A 1 154 ? -5.887 -7.058 24.463 1.00 29.35 155 TYR A C 1
ATOM 1468 O O . TYR A 1 154 ? -5.733 -8.272 24.526 1.00 30.55 155 TYR A O 1
ATOM 1479 N N . LEU A 1 155 ? -5.319 -6.298 23.529 1.00 28.63 156 LEU A N 1
ATOM 1480 C CA . LEU A 1 155 ? -4.489 -6.860 22.464 1.00 24.92 156 LEU A CA 1
ATOM 1481 C C . LEU A 1 155 ? -3.160 -7.467 22.915 1.00 27.14 156 LEU A C 1
ATOM 1482 O O . LEU A 1 155 ? -2.871 -8.591 22.551 1.00 27.26 156 LEU A O 1
ATOM 1488 N N . ALA A 1 156 ? -2.362 -6.738 23.685 1.00 26.15 157 ALA A N 1
ATOM 1489 C CA . ALA A 1 156 ? -1.070 -7.250 24.129 1.00 25.34 157 ALA A CA 1
ATOM 1490 C C . ALA A 1 156 ? -1.184 -8.266 25.204 1.00 27.27 157 ALA A C 1
ATOM 1491 O O . ALA A 1 156 ? -0.240 -9.001 25.429 1.00 29.37 157 ALA A O 1
ATOM 1494 N N . GLY A 1 157 ? -2.322 -8.295 25.883 1.00 28.28 158 GLY A N 1
ATOM 1495 C CA . GLY A 1 157 ? -2.532 -9.224 26.977 1.00 30.72 158 GLY A CA 1
ATOM 1496 C C . GLY A 1 157 ? -3.623 -8.658 27.864 1.00 31.85 158 GLY A C 1
ATOM 1497 O O . GLY A 1 157 ? -4.437 -7.881 27.393 1.00 35.10 158 GLY A O 1
ATOM 1499 N N . ASP A 1 158 ? -3.613 -8.982 29.154 1.00 34.63 159 ASP A N 1
ATOM 1500 C CA . ASP A 1 158 ? -4.654 -8.490 30.068 1.00 36.43 159 ASP A CA 1
ATOM 1501 C C . ASP A 1 158 ? -4.480 -7.074 30.551 1.00 36.37 159 ASP A C 1
ATOM 1502 O O . ASP A 1 158 ? -5.125 -6.696 31.509 1.00 40.45 159 ASP A O 1
ATOM 1508 N N . PHE A 1 159 ? -3.700 -6.269 29.843 1.00 35.68 160 PHE A N 1
ATOM 1509 C CA . PHE A 1 159 ? -3.436 -4.890 30.248 1.00 31.99 160 PHE A CA 1
ATOM 1510 C C . PHE A 1 159 ? -3.548 -3.958 29.064 1.00 30.25 160 PHE A C 1
ATOM 1511 O O . PHE A 1 159 ? -3.397 -4.410 27.935 1.00 31.87 160 PHE A O 1
ATOM 1520 N N . LEU A 1 160 ? -3.853 -2.686 29.307 1.00 25.34 161 LEU A N 1
ATOM 1521 C CA . LEU A 1 160 ? -3.938 -1.707 28.227 1.00 24.95 161 LEU A CA 1
ATOM 1522 C C . LEU A 1 160 ? -2.519 -1.379 27.857 1.00 24.46 161 LEU A C 1
ATOM 1523 O O . LEU A 1 160 ? -1.662 -1.385 28.727 1.00 23.03 161 LEU A O 1
ATOM 1529 N N . SER A 1 161 ? -2.273 -1.102 26.581 1.00 24.27 162 SER A N 1
ATOM 1530 C CA . SER A 1 161 ? -0.941 -0.762 26.102 1.00 19.27 162 SER A CA 1
ATOM 1531 C C . SER A 1 161 ? -1.063 0.117 24.885 1.00 21.29 162 SER A C 1
ATOM 1532 O O . SER A 1 161 ? -2.181 0.416 24.461 1.00 19.65 162 SER A O 1
ATOM 1537 N N . LEU A 1 162 ? 0.074 0.512 24.314 1.00 22.83 163 LEU A N 1
ATOM 1538 C CA . LEU A 1 162 ? 0.105 1.353 23.119 1.00 15.72 163 LEU A CA 1
ATOM 1539 C C . LEU A 1 162 ? -0.533 0.660 21.963 1.00 13.47 163 LEU A C 1
ATOM 1540 O O . LEU A 1 162 ? -1.015 1.325 21.061 1.00 18.88 163 LEU A O 1
ATOM 1546 N N . ALA A 1 163 ? -0.562 -0.667 21.989 1.00 10.86 164 ALA A N 1
ATOM 1547 C CA . ALA A 1 163 ? -1.182 -1.431 20.914 1.00 12.99 164 ALA A CA 1
ATOM 1548 C C . ALA A 1 163 ? -2.631 -1.071 20.802 1.00 14.59 164 ALA A C 1
ATOM 1549 O O . ALA A 1 163 ? -3.118 -0.922 19.696 1.00 17.97 164 ALA A O 1
ATOM 1552 N N . ASP A 1 164 ? -3.305 -0.880 21.937 1.00 16.21 165 ASP A N 1
ATOM 1553 C CA . ASP A 1 164 ? -4.724 -0.538 21.955 1.00 13.44 165 ASP A CA 1
ATOM 1554 C C . ASP A 1 164 ? -5.021 0.862 21.547 1.00 15.69 165 ASP A C 1
ATOM 1555 O O . ASP A 1 164 ? -5.820 1.046 20.650 1.00 17.90 165 ASP A O 1
ATOM 1561 N N . LEU A 1 165 ? -4.370 1.844 22.176 1.00 20.32 166 LEU A N 1
ATOM 1562 C CA . LEU A 1 165 ? -4.572 3.267 21.866 1.00 15.72 166 LEU A CA 1
ATOM 1563 C C . LEU A 1 165 ? -4.271 3.588 20.428 1.00 15.72 166 LEU A C 1
ATOM 1564 O O . LEU A 1 165 ? -4.921 4.451 19.858 1.00 19.12 166 LEU A O 1
ATOM 1570 N N . ASN A 1 166 ? -3.301 2.896 19.839 1.00 15.53 167 ASN A N 1
ATOM 1571 C CA . ASN A 1 166 ? -2.914 3.137 18.452 1.00 14.98 167 ASN A CA 1
ATOM 1572 C C . ASN A 1 166 ? -4.013 2.870 17.436 1.00 17.38 167 ASN A C 1
ATOM 1573 O O . ASN A 1 166 ? -3.850 3.221 16.278 1.00 20.15 167 ASN A O 1
ATOM 1581 N N . HIS A 1 167 ? -5.105 2.230 17.860 1.00 19.08 168 HIS A N 1
ATOM 1582 C CA . HIS A 1 167 ? -6.241 1.912 16.984 1.00 14.89 168 HIS A CA 1
ATOM 1583 C C . HIS A 1 167 ? -7.370 2.913 17.092 1.00 17.06 168 HIS A C 1
ATOM 1584 O O . HIS A 1 167 ? -8.279 2.845 16.294 1.00 18.13 168 HIS A O 1
ATOM 1594 N N . VAL A 1 168 ? -7.352 3.825 18.058 1.00 15.87 169 VAL A N 1
ATOM 1595 C CA . VAL A 1 168 ? -8.492 4.708 18.183 1.00 17.64 169 VAL A CA 1
ATOM 1596 C C . VAL A 1 168 ? -8.753 5.696 17.105 1.00 21.28 169 VAL A C 1
ATOM 1597 O O . VAL A 1 168 ? -9.854 5.674 16.574 1.00 23.34 169 VAL A O 1
ATOM 1602 N N . SER A 1 169 ? -7.758 6.503 16.715 1.00 23.14 170 SER A N 1
ATOM 1603 C CA . SER A 1 169 ? -7.943 7.537 15.684 1.00 21.67 170 SER A CA 1
ATOM 1604 C C . SER A 1 169 ? -8.589 7.062 14.391 1.00 23.35 170 SER A C 1
ATOM 1605 O O . SER A 1 169 ? -9.399 7.791 13.839 1.00 25.05 170 SER A O 1
ATOM 1610 N N . VAL A 1 170 ? -8.217 5.889 13.883 1.00 20.59 171 VAL A N 1
ATOM 1611 C CA . VAL A 1 170 ? -8.859 5.388 12.672 1.00 20.15 171 VAL A CA 1
ATOM 1612 C C . VAL A 1 170 ? -10.205 4.796 12.979 1.00 21.11 171 VAL A C 1
ATOM 1613 O O . VAL A 1 170 ? -11.107 4.931 12.163 1.00 26.39 171 VAL A O 1
ATOM 1618 N N . THR A 1 171 ? -10.355 4.151 14.136 1.00 20.66 172 THR A N 1
ATOM 1619 C CA . THR A 1 171 ? -11.623 3.530 14.490 1.00 23.02 172 THR A CA 1
ATOM 1620 C C . THR A 1 171 ? -12.664 4.536 14.805 1.00 21.23 172 THR A C 1
ATOM 1621 O O . THR A 1 171 ? -13.814 4.312 14.488 1.00 20.08 172 THR A O 1
ATOM 1627 N N . LEU A 1 172 ? -12.279 5.666 15.379 1.00 22.74 173 LEU A N 1
ATOM 1628 C CA . LEU A 1 172 ? -13.246 6.718 15.665 1.00 27.15 173 LEU A CA 1
ATOM 1629 C C . LEU A 1 172 ? -13.825 7.173 14.357 1.00 29.76 173 LEU A C 1
ATOM 1630 O O . LEU A 1 172 ? -15.025 7.390 14.281 1.00 35.00 173 LEU A O 1
ATOM 1636 N N . CYS A 1 173 ? -12.988 7.296 13.328 1.00 27.64 174 CYS A N 1
ATOM 1637 C CA . CYS A 1 173 ? -13.457 7.711 12.015 1.00 28.17 174 CYS A CA 1
ATOM 1638 C C . CYS A 1 173 ? -14.400 6.699 11.484 1.00 29.79 174 CYS A C 1
ATOM 1639 O O . CYS A 1 173 ? -15.459 7.064 11.013 1.00 34.63 174 CYS A O 1
ATOM 1643 N N . LEU A 1 174 ? -14.036 5.425 11.560 1.00 32.28 175 LEU A N 1
ATOM 1644 C CA . LEU A 1 174 ? -14.911 4.358 11.083 1.00 32.91 175 LEU A CA 1
ATOM 1645 C C . LEU A 1 174 ? -16.262 4.466 11.786 1.00 35.94 175 LEU A C 1
ATOM 1646 O O . LEU A 1 174 ? -17.294 4.354 11.137 1.00 36.75 175 LEU A O 1
ATOM 1652 N N . PHE A 1 175 ? -16.233 4.763 13.083 1.00 38.01 176 PHE A N 1
ATOM 1653 C CA . PHE A 1 175 ? -17.437 4.883 13.893 1.00 36.49 176 PHE A CA 1
ATOM 1654 C C . PHE A 1 175 ? -18.306 6.070 13.548 1.00 37.02 176 PHE A C 1
ATOM 1655 O O . PHE A 1 175 ? -19.369 6.209 14.124 1.00 44.10 176 PHE A O 1
ATOM 1664 N N . ALA A 1 176 ? -17.856 6.948 12.662 1.00 34.91 177 ALA A N 1
ATOM 1665 C CA . ALA A 1 176 ? -18.670 8.094 12.272 1.00 35.56 177 ALA A CA 1
ATOM 1666 C C . ALA A 1 176 ? -19.425 7.771 11.011 1.00 38.48 177 ALA A C 1
ATOM 1667 O O . ALA A 1 176 ? -20.220 8.584 10.571 1.00 43.52 177 ALA A O 1
ATOM 1670 N N . THR A 1 177 ? -19.196 6.591 10.442 1.00 36.73 178 THR A N 1
ATOM 1671 C CA . THR A 1 177 ? -19.859 6.197 9.207 1.00 33.00 178 THR A CA 1
ATOM 1672 C C . THR A 1 177 ? -20.767 5.015 9.412 1.00 35.50 178 THR A C 1
ATOM 1673 O O . THR A 1 177 ? -20.684 4.360 10.444 1.00 34.47 178 THR A O 1
ATOM 1679 N N . PRO A 1 178 ? -21.627 4.702 8.426 1.00 37.33 179 PRO A N 1
ATOM 1680 C CA . PRO A 1 178 ? -22.541 3.564 8.559 1.00 37.04 179 PRO A CA 1
ATOM 1681 C C . PRO A 1 178 ? -21.841 2.225 8.631 1.00 34.44 179 PRO A C 1
ATOM 1682 O O . PRO A 1 178 ? -22.484 1.242 8.953 1.00 36.40 179 PRO A O 1
ATOM 1686 N N . TYR A 1 179 ? -20.539 2.184 8.355 1.00 32.00 180 TYR A N 1
ATOM 1687 C CA . TYR A 1 179 ? -19.795 0.932 8.407 1.00 31.75 180 TYR A CA 1
ATOM 1688 C C . TYR A 1 179 ? -19.366 0.509 9.795 1.00 30.34 180 TYR A C 1
ATOM 1689 O O . TYR A 1 179 ? -18.648 -0.469 9.926 1.00 33.32 180 TYR A O 1
ATOM 1700 N N . ALA A 1 180 ? -19.843 1.204 10.824 1.00 28.19 181 ALA A N 1
ATOM 1701 C CA . ALA A 1 180 ? -19.515 0.855 12.196 1.00 26.45 181 ALA A CA 1
ATOM 1702 C C . ALA A 1 180 ? -20.222 -0.417 12.552 1.00 27.11 181 ALA A C 1
ATOM 1703 O O . ALA A 1 180 ? -19.884 -1.032 13.545 1.00 26.26 181 ALA A O 1
ATOM 1706 N N . SER A 1 181 ? -21.181 -0.823 11.725 1.00 31.39 182 SER A N 1
ATOM 1707 C CA . SER A 1 181 ? -21.961 -2.045 11.933 1.00 33.16 182 SER A CA 1
ATOM 1708 C C . SER A 1 181 ? -21.173 -3.296 11.681 1.00 34.07 182 SER A C 1
ATOM 1709 O O . SER A 1 181 ? -21.684 -4.379 11.921 1.00 37.97 182 SER A O 1
ATOM 1714 N N . VAL A 1 182 ? -19.947 -3.158 11.184 1.00 36.36 183 VAL A N 1
ATOM 1715 C CA . VAL A 1 182 ? -19.102 -4.320 10.927 1.00 37.47 183 VAL A CA 1
ATOM 1716 C C . VAL A 1 182 ? -18.553 -4.833 12.237 1.00 35.21 183 VAL A C 1
ATOM 1717 O O . VAL A 1 182 ? -18.308 -6.016 12.357 1.00 37.92 183 VAL A O 1
ATOM 1722 N N . LEU A 1 183 ? -18.435 -3.961 13.233 1.00 35.78 184 LEU A N 1
ATOM 1723 C CA . LEU A 1 183 ? -17.924 -4.358 14.542 1.00 40.06 184 LEU A CA 1
ATOM 1724 C C . LEU A 1 183 ? -18.952 -5.131 15.322 1.00 42.44 184 LEU A C 1
ATOM 1725 O O . LEU A 1 183 ? -18.588 -5.861 16.234 1.00 46.17 184 LEU A O 1
ATOM 1731 N N . ASP A 1 184 ? -20.228 -4.970 14.984 1.00 41.72 185 ASP A N 1
ATOM 1732 C CA . ASP A 1 184 ? -21.284 -5.679 15.697 1.00 42.66 185 ASP A CA 1
ATOM 1733 C C . ASP A 1 184 ? -21.174 -7.162 15.490 1.00 42.19 185 ASP A C 1
ATOM 1734 O O . ASP A 1 184 ? -21.665 -7.913 16.316 1.00 47.84 185 ASP A O 1
ATOM 1740 N N . ALA A 1 185 ? -20.518 -7.590 14.413 1.00 38.54 186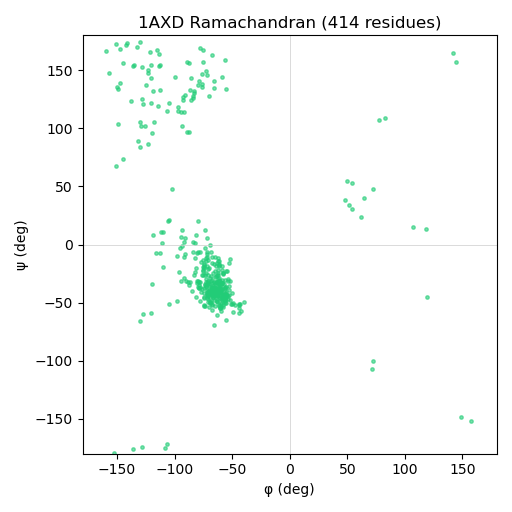 ALA A N 1
ATOM 1741 C CA . ALA A 1 185 ? -20.365 -9.014 14.132 1.00 32.57 186 ALA A CA 1
ATOM 1742 C C . ALA A 1 185 ? -19.294 -9.631 14.970 1.00 32.69 186 ALA A C 1
ATOM 1743 O O . ALA A 1 185 ? -19.153 -10.844 14.962 1.00 33.04 186 ALA A O 1
ATOM 1746 N N . TYR A 1 186 ? -18.567 -8.812 15.723 1.00 33.19 187 TYR A N 1
ATOM 1747 C CA . TYR A 1 186 ? -17.481 -9.305 16.559 1.00 30.51 187 TYR A CA 1
ATOM 1748 C C . TYR A 1 186 ? -17.629 -8.754 17.952 1.00 29.34 187 TYR A C 1
ATOM 1749 O O . TYR A 1 186 ? -16.968 -7.798 18.299 1.00 31.54 187 TYR A O 1
ATOM 1760 N N . PRO A 1 187 ? -18.454 -9.396 18.786 1.00 28.88 188 PRO A N 1
ATOM 1761 C CA . PRO A 1 187 ? -18.779 -9.064 20.175 1.00 28.24 188 PRO A CA 1
ATOM 1762 C C . PRO A 1 187 ? -17.646 -8.596 21.012 1.00 31.96 188 PRO A C 1
ATOM 1763 O O . PRO A 1 187 ? -17.787 -7.600 21.706 1.00 36.03 188 PRO A O 1
ATOM 1767 N N . HIS A 1 188 ? -16.538 -9.331 21.001 1.00 35.30 189 HIS A N 1
ATOM 1768 C CA . HIS A 1 188 ? -15.366 -8.965 21.801 1.00 33.19 189 HIS A CA 1
ATOM 1769 C C . HIS A 1 188 ? -14.630 -7.736 21.316 1.00 30.88 189 HIS A C 1
ATOM 1770 O O . HIS A 1 188 ? -14.149 -6.976 22.142 1.00 30.55 189 HIS A O 1
ATOM 1780 N N . VAL A 1 189 ? -14.554 -7.536 19.998 1.00 27.29 190 VAL A N 1
ATOM 1781 C CA . VAL A 1 189 ? -13.908 -6.346 19.445 1.00 26.26 190 VAL A CA 1
ATOM 1782 C C . VAL A 1 189 ? -14.811 -5.180 19.805 1.00 29.08 190 VAL A C 1
ATOM 1783 O O . VAL A 1 189 ? -14.312 -4.145 20.229 1.00 29.52 190 VAL A O 1
ATOM 1788 N N . LYS A 1 190 ? -16.129 -5.392 19.719 1.00 30.83 191 LYS A N 1
ATOM 1789 C CA . LYS A 1 190 ? -17.129 -4.371 20.048 1.00 31.73 191 LYS A CA 1
ATOM 1790 C C . LYS A 1 190 ? -17.028 -3.946 21.485 1.00 32.17 191 LYS A C 1
ATOM 1791 O O . LYS A 1 190 ? -16.949 -2.756 21.755 1.00 32.82 191 LYS A O 1
ATOM 1801 N N . ALA A 1 191 ? -17.033 -4.907 22.401 1.00 30.54 192 ALA A N 1
ATOM 1802 C CA . ALA A 1 191 ? -16.919 -4.612 23.828 1.00 31.79 192 ALA A CA 1
ATOM 1803 C C . ALA A 1 191 ? -15.650 -3.849 24.066 1.00 30.16 192 ALA A C 1
ATOM 1804 O O . ALA A 1 191 ? -15.674 -2.822 24.724 1.00 30.00 192 ALA A O 1
ATOM 1807 N N . TRP A 1 192 ? -14.556 -4.364 23.515 1.00 32.69 193 TRP A N 1
ATOM 1808 C CA . TRP A 1 192 ? -13.222 -3.767 23.597 1.00 33.07 193 TRP A CA 1
ATOM 1809 C C . TRP A 1 192 ? -13.239 -2.309 23.168 1.00 33.04 193 TRP A C 1
ATOM 1810 O O . TRP A 1 192 ? -12.689 -1.469 23.869 1.00 34.52 193 TRP A O 1
ATOM 1823 N N . TRP A 1 193 ? -13.864 -2.025 22.030 1.00 30.71 194 TRP A N 1
ATOM 1824 C CA . TRP A 1 193 ? -13.962 -0.667 21.512 1.00 30.99 194 TRP A CA 1
ATOM 1825 C C . TRP A 1 193 ? -14.782 0.224 22.417 1.00 32.87 194 TRP A C 1
ATOM 1826 O O . TRP A 1 193 ? -14.506 1.408 22.496 1.00 34.04 194 TRP A O 1
ATOM 1839 N N . SER A 1 194 ? -15.802 -0.323 23.065 1.00 35.44 195 SER A N 1
ATOM 1840 C CA . SER A 1 194 ? -16.631 0.466 23.974 1.00 39.00 195 SER A CA 1
ATOM 1841 C C . SER A 1 194 ? -15.831 0.796 25.213 1.00 38.44 195 SER A C 1
ATOM 1842 O O . SER A 1 194 ? -15.909 1.917 25.704 1.00 41.09 195 SER A O 1
ATOM 1847 N N . GLY A 1 195 ? -15.062 -0.169 25.707 1.00 33.00 196 GLY A N 1
ATOM 1848 C CA . GLY A 1 195 ? -14.262 0.069 26.889 1.00 30.18 196 GLY A CA 1
ATOM 1849 C C . GLY A 1 195 ? -13.320 1.228 26.660 1.00 28.99 196 GLY A C 1
ATOM 1850 O O . GLY A 1 195 ? -13.167 2.087 27.512 1.00 28.18 196 GLY A O 1
ATOM 1852 N N . LEU A 1 196 ? -12.700 1.238 25.484 1.00 30.60 197 LEU A N 1
ATOM 1853 C CA . LEU A 1 196 ? -11.768 2.292 25.110 1.00 31.23 197 LEU A CA 1
ATOM 1854 C C . LEU A 1 196 ? -12.476 3.583 24.967 1.00 32.89 197 LEU A C 1
ATOM 1855 O O . LEU A 1 196 ? -11.957 4.585 25.408 1.00 37.09 197 LEU A O 1
ATOM 1861 N N . MET A 1 197 ? -13.675 3.565 24.392 1.00 32.24 198 MET A N 1
ATOM 1862 C CA . MET A 1 197 ? -14.443 4.780 24.182 1.00 34.90 198 MET A CA 1
ATOM 1863 C C . MET A 1 197 ? -14.837 5.490 25.443 1.00 40.56 198 MET A C 1
ATOM 1864 O O . MET A 1 197 ? -15.223 6.651 25.381 1.00 41.86 198 MET A O 1
ATOM 1870 N N . GLU A 1 198 ? -14.743 4.811 26.579 1.00 44.43 199 GLU A N 1
ATOM 1871 C CA . GLU A 1 198 ? -15.075 5.423 27.858 1.00 47.16 199 GLU A CA 1
ATOM 1872 C C . GLU A 1 198 ? -13.950 6.303 28.347 1.00 45.31 199 GLU A C 1
ATOM 1873 O O . GLU A 1 198 ? -14.209 7.302 29.003 1.00 48.02 199 GLU A O 1
ATOM 1880 N N . ARG A 1 199 ? -12.713 5.936 28.029 1.00 41.26 200 ARG A N 1
ATOM 1881 C CA . ARG A 1 199 ? -11.547 6.682 28.487 1.00 39.35 200 ARG A CA 1
ATOM 1882 C C . ARG A 1 199 ? -11.568 8.134 28.118 1.00 39.20 200 ARG A C 1
ATOM 1883 O O . ARG A 1 199 ? -11.865 8.467 26.981 1.00 41.24 200 ARG A O 1
ATOM 1897 N N . PRO A 1 200 ? -11.258 9.022 29.073 1.00 36.47 201 PRO A N 1
ATOM 1898 C CA . PRO A 1 200 ? -11.232 10.467 28.853 1.00 36.40 201 PRO A CA 1
ATOM 1899 C C . PRO A 1 200 ? -10.314 10.862 27.730 1.00 36.62 201 PRO A C 1
ATOM 1900 O O . PRO A 1 200 ? -10.663 11.749 26.967 1.00 39.83 201 PRO A O 1
ATOM 1904 N N . SER A 1 201 ? -9.163 10.203 27.608 1.00 34.69 202 SER A N 1
ATOM 1905 C CA . SER A 1 201 ? -8.211 10.507 26.541 1.00 32.64 202 SER A CA 1
ATOM 1906 C C . SER A 1 201 ? -8.865 10.354 25.195 1.00 31.69 202 SER A C 1
ATOM 1907 O O . SER A 1 201 ? -8.683 11.203 24.336 1.00 28.93 202 SER A O 1
ATOM 1912 N N . VAL A 1 202 ? -9.635 9.280 25.034 1.00 31.71 203 VAL A N 1
ATOM 1913 C CA . VAL A 1 202 ? -10.347 8.971 23.796 1.00 33.71 203 VAL A CA 1
ATOM 1914 C C . VAL A 1 202 ? -11.450 9.975 23.523 1.00 35.36 203 VAL A C 1
ATOM 1915 O O . VAL A 1 202 ? -11.620 10.388 22.384 1.00 32.47 203 VAL A O 1
ATOM 1920 N N . GLN A 1 203 ? -12.175 10.373 24.565 1.00 40.82 204 GLN A N 1
ATOM 1921 C CA . GLN A 1 203 ? -13.258 11.347 24.439 1.00 44.02 204 GLN A CA 1
ATOM 1922 C C . GLN A 1 203 ? -12.722 12.693 24.006 1.00 43.64 204 GLN A C 1
ATOM 1923 O O . GLN A 1 203 ? -13.356 13.359 23.205 1.00 45.77 204 GLN A O 1
ATOM 1932 N N . LYS A 1 204 ? -11.565 13.086 24.530 1.00 43.16 205 LYS A N 1
ATOM 1933 C CA . LYS A 1 204 ? -10.936 14.354 24.170 1.00 39.44 205 LYS A CA 1
ATOM 1934 C C . LYS A 1 204 ? -10.532 14.301 22.724 1.00 37.11 205 LYS A C 1
ATOM 1935 O O . LYS A 1 204 ? -10.848 15.216 21.980 1.00 33.72 205 LYS A O 1
ATOM 1945 N N . VAL A 1 205 ? -9.875 13.216 22.324 1.00 37.00 206 VAL A N 1
ATOM 1946 C CA . VAL A 1 205 ? -9.433 13.040 20.946 1.00 36.95 206 VAL A CA 1
ATOM 1947 C C . VAL A 1 205 ? -10.608 13.107 20.029 1.00 36.22 206 VAL A C 1
ATOM 1948 O O . VAL A 1 205 ? -10.541 13.781 19.022 1.00 37.88 206 VAL A O 1
ATOM 1953 N N . ALA A 1 206 ? -11.688 12.431 20.387 1.00 34.72 207 ALA A N 1
ATOM 1954 C CA . ALA A 1 206 ? -12.884 12.440 19.579 1.00 31.51 207 ALA A CA 1
ATOM 1955 C C . ALA A 1 206 ? -13.400 13.855 19.492 1.00 35.52 207 ALA A C 1
ATOM 1956 O O . ALA A 1 206 ? -13.982 14.214 18.486 1.00 37.44 207 ALA A O 1
ATOM 1959 N N . ALA A 1 207 ? -13.182 14.654 20.536 1.00 37.40 208 ALA A N 1
ATOM 1960 C CA . ALA A 1 207 ? -13.630 16.045 20.564 1.00 37.45 208 ALA A CA 1
ATOM 1961 C C . ALA A 1 207 ? -12.804 16.906 19.671 1.00 41.66 208 ALA A C 1
ATOM 1962 O O . ALA A 1 207 ? -13.302 17.903 19.186 1.00 46.38 208 ALA A O 1
ATOM 1965 N N . LEU A 1 208 ? -11.536 16.556 19.482 1.00 43.61 209 LEU A N 1
ATOM 1966 C CA . LEU A 1 208 ? -10.646 17.336 18.630 1.00 44.40 209 LEU A CA 1
ATOM 1967 C C . LEU A 1 208 ? -11.058 17.300 17.185 1.00 49.54 209 LEU A C 1
ATOM 1968 O O . LEU A 1 208 ? -10.603 18.137 16.418 1.00 53.18 209 LEU A O 1
ATOM 1974 N N . MET A 1 209 ? -11.910 16.352 16.811 1.00 53.15 210 MET A N 1
ATOM 1975 C CA . MET A 1 209 ? -12.357 16.232 15.431 1.00 61.49 210 MET A CA 1
ATOM 1976 C C . MET A 1 209 ? -13.744 16.836 15.211 1.00 65.99 210 MET A C 1
ATOM 1977 O O . MET A 1 209 ? -14.750 16.216 15.617 1.00 69.29 210 MET A O 1
ATOM 1984 N N . ALA B 1 1 ? 18.061 -25.195 23.655 1.00 52.48 1 ALA B N 1
ATOM 1985 C CA . ALA B 1 1 ? 17.203 -25.291 22.434 1.00 51.32 1 ALA B CA 1
ATOM 1986 C C . ALA B 1 1 ? 17.124 -23.932 21.776 1.00 46.95 1 ALA B C 1
ATOM 1987 O O . ALA B 1 1 ? 16.758 -22.970 22.434 1.00 49.05 1 ALA B O 1
ATOM 1992 N N . PRO B 1 2 ? 17.504 -23.833 20.492 1.00 42.81 2 PRO B N 1
ATOM 1993 C CA . PRO B 1 2 ? 17.494 -22.586 19.716 1.00 42.37 2 PRO B CA 1
ATOM 1994 C C . PRO B 1 2 ? 16.134 -22.017 19.411 1.00 41.75 2 PRO B C 1
ATOM 1995 O O . PRO B 1 2 ? 15.144 -22.720 19.551 1.00 45.13 2 PRO B O 1
ATOM 1999 N N . MET B 1 3 ? 16.089 -20.742 19.033 1.00 39.75 3 MET B N 1
ATOM 2000 C CA . MET B 1 3 ? 14.840 -20.083 18.671 1.00 34.96 3 MET B CA 1
ATOM 2001 C C . MET B 1 3 ? 14.488 -20.578 17.322 1.00 34.08 3 MET B C 1
ATOM 2002 O O . MET B 1 3 ? 15.377 -20.989 16.585 1.00 35.47 3 MET B O 1
ATOM 2008 N N . LYS B 1 4 ? 13.212 -20.505 16.970 1.00 32.22 4 LYS B N 1
ATOM 2009 C CA . LYS B 1 4 ? 12.754 -20.963 15.674 1.00 30.73 4 LYS B CA 1
ATOM 2010 C C . LYS B 1 4 ? 12.226 -19.843 14.819 1.00 26.62 4 LYS B C 1
ATOM 2011 O O . LYS B 1 4 ? 11.307 -19.155 15.220 1.00 22.54 4 LYS B O 1
ATOM 2021 N N . LEU B 1 5 ? 12.847 -19.624 13.673 1.00 25.63 5 LEU B N 1
ATOM 2022 C CA . LEU B 1 5 ? 12.400 -18.587 12.769 1.00 24.76 5 LEU B CA 1
ATOM 2023 C C . LEU B 1 5 ? 11.745 -19.308 11.652 1.00 25.61 5 LEU B C 1
ATOM 2024 O O . LEU B 1 5 ? 12.419 -20.050 10.948 1.00 24.45 5 LEU B O 1
ATOM 2030 N N . TYR B 1 6 ? 10.440 -19.113 11.497 1.00 25.41 6 TYR B N 1
ATOM 2031 C CA . TYR B 1 6 ? 9.672 -19.784 10.456 1.00 25.72 6 TYR B CA 1
ATOM 2032 C C . TYR B 1 6 ? 9.520 -19.045 9.165 1.00 26.27 6 TYR B C 1
ATOM 2033 O O . TYR B 1 6 ? 9.033 -17.917 9.164 1.00 23.94 6 TYR B O 1
ATOM 2044 N N . GLY B 1 7 ? 9.926 -19.687 8.073 1.00 25.77 7 GLY B N 1
ATOM 2045 C CA . GLY B 1 7 ? 9.805 -19.093 6.760 1.00 26.54 7 GLY B CA 1
ATOM 2046 C C . GLY B 1 7 ? 10.964 -19.368 5.824 1.00 28.22 7 GLY B C 1
ATOM 2047 O O . GLY B 1 7 ? 12.035 -19.754 6.245 1.00 34.02 7 GLY B O 1
ATOM 2049 N N . ALA B 1 8 ? 10.749 -19.109 4.543 1.00 29.71 8 ALA B N 1
ATOM 2050 C CA . ALA B 1 8 ? 11.772 -19.322 3.532 1.00 30.13 8 ALA B CA 1
ATOM 2051 C C . ALA B 1 8 ? 12.755 -18.208 3.503 1.00 32.15 8 ALA B C 1
ATOM 2052 O O . ALA B 1 8 ? 12.364 -17.050 3.542 1.00 28.83 8 ALA B O 1
ATOM 2055 N N . VAL B 1 9 ? 14.027 -18.558 3.379 1.00 34.92 9 VAL B N 1
ATOM 2056 C CA . VAL B 1 9 ? 15.113 -17.585 3.318 1.00 35.44 9 VAL B CA 1
ATOM 2057 C C . VAL B 1 9 ? 14.894 -16.568 2.201 1.00 37.24 9 VAL B C 1
ATOM 2058 O O . VAL B 1 9 ? 15.414 -15.471 2.277 1.00 37.73 9 VAL B O 1
ATOM 2063 N N . MET B 1 10 ? 14.102 -16.942 1.201 1.00 37.95 10 MET B N 1
ATOM 2064 C CA . MET B 1 10 ? 13.789 -16.095 0.056 1.00 41.25 10 MET B CA 1
ATOM 2065 C C . MET B 1 10 ? 13.094 -14.766 0.382 1.00 39.21 10 MET B C 1
ATOM 2066 O O . MET B 1 10 ? 13.324 -13.796 -0.318 1.00 40.90 10 MET B O 1
ATOM 2072 N N . SER B 1 11 ? 12.251 -14.710 1.408 1.00 33.83 11 SER B N 1
ATOM 2073 C CA . SER B 1 11 ? 11.571 -13.455 1.706 1.00 29.69 11 SER B CA 1
ATOM 2074 C C . SER B 1 11 ? 12.409 -12.525 2.524 1.00 29.12 11 SER B C 1
ATOM 2075 O O . SER B 1 11 ? 12.936 -12.935 3.555 1.00 27.95 11 SER B O 1
ATOM 2080 N N . TRP B 1 12 ? 12.486 -11.262 2.113 1.00 25.69 12 TRP B N 1
ATOM 2081 C CA . TRP B 1 12 ? 13.288 -10.286 2.838 1.00 24.93 12 TRP B CA 1
ATOM 2082 C C . TRP B 1 12 ? 12.678 -9.875 4.152 1.00 24.54 12 TRP B C 1
ATOM 2083 O O . TRP B 1 12 ? 13.340 -9.227 4.943 1.00 31.64 12 TRP B O 1
ATOM 2096 N N . ASN B 1 13 ? 11.425 -10.237 4.391 1.00 23.18 13 ASN B N 1
ATOM 2097 C CA . ASN B 1 13 ? 10.786 -9.922 5.659 1.00 24.69 13 ASN B CA 1
ATOM 2098 C C . ASN B 1 13 ? 11.324 -10.927 6.639 1.00 24.18 13 ASN B C 1
ATOM 2099 O O . ASN B 1 13 ? 11.606 -10.590 7.777 1.00 28.48 13 ASN B O 1
ATOM 2107 N N . LEU B 1 14 ? 11.609 -12.117 6.134 1.00 25.74 14 LEU B N 1
ATOM 2108 C CA . LEU B 1 14 ? 12.142 -13.229 6.907 1.00 21.00 14 LEU B CA 1
ATOM 2109 C C . LEU B 1 14 ? 13.529 -13.009 7.296 1.00 20.34 14 LEU B C 1
ATOM 2110 O O . LEU B 1 14 ? 13.900 -13.286 8.418 1.00 21.25 14 LEU B O 1
ATOM 2116 N N . THR B 1 15 ? 14.334 -12.635 6.317 1.00 20.94 15 THR B N 1
ATOM 2117 C CA . THR B 1 15 ? 15.737 -12.373 6.519 1.00 20.56 15 THR B CA 1
ATOM 2118 C C . THR B 1 15 ? 15.969 -11.080 7.287 1.00 21.70 15 THR B C 1
ATOM 2119 O O . THR B 1 15 ? 17.052 -10.889 7.828 1.00 21.79 15 THR B O 1
ATOM 2125 N N . ARG B 1 16 ? 14.969 -10.202 7.340 1.00 18.59 16 ARG B N 1
ATOM 2126 C CA . ARG B 1 16 ? 15.102 -8.977 8.110 1.00 17.78 16 ARG B CA 1
ATOM 2127 C C . ARG B 1 16 ? 15.349 -9.397 9.560 1.00 20.43 16 ARG B C 1
ATOM 2128 O O . ARG B 1 16 ? 16.210 -8.824 10.212 1.00 20.33 16 ARG B O 1
ATOM 2142 N N . CYS B 1 17 ? 14.631 -10.431 10.011 1.00 21.51 17 CYS B N 1
ATOM 2143 C CA . CYS B 1 17 ? 14.741 -10.972 11.366 1.00 22.67 17 CYS B CA 1
ATOM 2144 C C . CYS B 1 17 ? 16.092 -11.617 11.578 1.00 24.76 17 CYS B C 1
ATOM 2145 O O . CYS B 1 17 ? 16.691 -11.437 12.635 1.00 26.26 17 CYS B O 1
ATOM 2149 N N . ALA B 1 18 ? 16.548 -12.387 10.590 1.00 25.19 18 ALA B N 1
ATOM 2150 C CA . ALA B 1 18 ? 17.836 -13.069 10.657 1.00 24.87 18 ALA B CA 1
ATOM 2151 C C . ALA B 1 18 ? 18.936 -12.064 10.933 1.00 26.46 18 ALA B C 1
ATOM 2152 O O . ALA B 1 18 ? 19.787 -12.323 11.767 1.00 27.52 18 ALA B O 1
ATOM 2155 N N . THR B 1 19 ? 18.889 -10.913 10.272 1.00 24.21 19 THR B N 1
ATOM 2156 C CA . THR B 1 19 ? 19.873 -9.864 10.479 1.00 23.50 19 THR B CA 1
ATOM 2157 C C . THR B 1 19 ? 19.910 -9.473 11.961 1.00 24.65 19 THR B C 1
ATOM 2158 O O . THR B 1 19 ? 20.982 -9.421 12.550 1.00 21.77 19 THR B O 1
ATOM 2164 N N . ALA B 1 20 ? 18.744 -9.282 12.566 1.00 23.15 20 ALA B N 1
ATOM 2165 C CA . ALA B 1 20 ? 18.677 -8.902 13.967 1.00 21.79 20 ALA B CA 1
ATOM 2166 C C . ALA B 1 20 ? 19.137 -10.017 14.860 1.00 23.29 20 ALA B C 1
ATOM 2167 O O . ALA B 1 20 ? 19.855 -9.760 15.814 1.00 20.69 20 ALA B O 1
ATOM 2170 N N . LEU B 1 21 ? 18.726 -11.245 14.558 1.00 22.29 21 LEU B N 1
ATOM 2171 C CA . LEU B 1 21 ? 19.095 -12.400 15.369 1.00 24.20 21 LEU B CA 1
ATOM 2172 C C . LEU B 1 21 ? 20.581 -12.609 15.343 1.00 26.05 21 LEU B C 1
ATOM 2173 O O . LEU B 1 21 ? 21.173 -12.860 16.385 1.00 23.49 21 LEU B O 1
ATOM 2179 N N . GLU B 1 22 ? 21.173 -12.469 14.163 1.00 28.52 22 GLU B N 1
ATOM 2180 C CA . GLU B 1 22 ? 22.605 -12.626 13.962 1.00 29.90 22 GLU B CA 1
ATOM 2181 C C . GLU B 1 22 ? 23.394 -11.632 14.768 1.00 32.55 22 GLU B C 1
ATOM 2182 O O . GLU B 1 22 ? 24.263 -12.036 15.522 1.00 36.64 22 GLU B O 1
ATOM 2189 N N . GLU B 1 23 ? 23.103 -10.343 14.610 1.00 30.61 23 GLU B N 1
ATOM 2190 C CA . GLU B 1 23 ? 23.812 -9.299 15.339 1.00 30.26 23 GLU B CA 1
ATOM 2191 C C . GLU B 1 23 ? 23.663 -9.377 16.822 1.00 31.21 23 GLU B C 1
ATOM 2192 O O . GLU B 1 23 ? 24.521 -8.878 17.531 1.00 33.00 23 GLU B O 1
ATOM 2199 N N . ALA B 1 24 ? 22.577 -9.964 17.307 1.00 32.28 24 ALA B N 1
ATOM 2200 C CA . ALA B 1 24 ? 22.380 -10.077 18.748 1.00 33.15 24 ALA B CA 1
ATOM 2201 C C . ALA B 1 24 ? 22.953 -11.377 19.264 1.00 33.54 24 ALA B C 1
ATOM 2202 O O . ALA B 1 24 ? 22.798 -11.685 20.435 1.00 36.51 24 ALA B O 1
ATOM 2205 N N . GLY B 1 25 ? 23.615 -12.132 18.399 1.00 31.27 25 GLY B N 1
ATOM 2206 C CA . GLY B 1 25 ? 24.194 -13.393 18.819 1.00 34.83 25 GLY B CA 1
ATOM 2207 C C . GLY B 1 25 ? 23.152 -14.384 19.296 1.00 38.63 25 GLY B C 1
ATOM 2208 O O . GLY B 1 25 ? 23.458 -15.302 20.043 1.00 42.97 25 GLY B O 1
ATOM 2210 N N . SER B 1 26 ? 21.919 -14.206 18.840 1.00 39.76 26 SER B N 1
ATOM 2211 C CA . SER B 1 26 ? 20.838 -15.088 19.228 1.00 37.75 26 SER B CA 1
ATOM 2212 C C . SER B 1 26 ? 21.047 -16.475 18.715 1.00 36.83 26 SER B C 1
ATOM 2213 O O . SER B 1 26 ? 21.558 -16.650 17.623 1.00 34.91 26 SER B O 1
ATOM 2218 N N . ASP B 1 27 ? 20.706 -17.456 19.533 1.00 41.02 27 ASP B N 1
ATOM 2219 C CA . ASP B 1 27 ? 20.825 -18.864 19.181 1.00 43.89 27 ASP B CA 1
ATOM 2220 C C . ASP B 1 27 ? 19.528 -19.220 18.477 1.00 43.06 27 ASP B C 1
ATOM 2221 O O . ASP B 1 27 ? 18.542 -19.491 19.144 1.00 42.38 27 ASP B O 1
ATOM 2227 N N . TYR B 1 28 ? 19.520 -19.206 17.150 1.00 38.03 28 TYR B N 1
ATOM 2228 C CA . TYR B 1 28 ? 18.296 -19.492 16.431 1.00 37.39 28 TYR B CA 1
ATOM 2229 C C . TYR B 1 28 ? 18.477 -20.528 15.347 1.00 40.87 28 TYR B C 1
ATOM 2230 O O . TYR B 1 28 ? 19.605 -20.908 15.068 1.00 42.39 28 TYR B O 1
ATOM 2241 N N . GLU B 1 29 ? 17.374 -20.940 14.723 1.00 42.17 29 GLU B N 1
ATOM 2242 C CA . GLU B 1 29 ? 17.379 -21.942 13.663 1.00 40.78 29 GLU B CA 1
ATOM 2243 C C . GLU B 1 29 ? 16.240 -21.650 12.695 1.00 39.35 29 GLU B C 1
ATOM 2244 O O . GLU B 1 29 ? 15.131 -21.382 13.142 1.00 40.45 29 GLU B O 1
ATOM 2251 N N . ILE B 1 30 ? 16.514 -21.686 11.392 1.00 34.42 30 ILE B N 1
ATOM 2252 C CA . ILE B 1 30 ? 15.503 -21.407 10.370 1.00 31.89 30 ILE B CA 1
ATOM 2253 C C . ILE B 1 30 ? 14.683 -22.602 10.031 1.00 34.14 30 ILE B C 1
ATOM 2254 O O . ILE B 1 30 ? 15.237 -23.643 9.711 1.00 38.64 30 ILE B O 1
ATOM 2260 N N . VAL B 1 31 ? 13.366 -22.453 10.079 1.00 35.29 31 VAL B N 1
ATOM 2261 C CA . VAL B 1 31 ? 12.443 -23.537 9.767 1.00 33.60 31 VAL B CA 1
ATOM 2262 C C . VAL B 1 31 ? 11.635 -23.126 8.589 1.00 35.27 31 VAL B C 1
ATOM 2263 O O . VAL B 1 31 ? 10.772 -22.279 8.723 1.00 40.83 31 VAL B O 1
ATOM 2268 N N . PRO B 1 32 ? 11.920 -23.684 7.406 1.00 35.89 32 PRO B N 1
ATOM 2269 C CA . PRO B 1 32 ? 11.189 -23.352 6.182 1.00 36.59 32 PRO B CA 1
ATOM 2270 C C . PRO B 1 32 ? 9.722 -23.577 6.311 1.00 35.82 32 PRO B C 1
ATOM 2271 O O . PRO B 1 32 ? 9.310 -24.336 7.171 1.00 38.88 32 PRO B O 1
ATOM 2275 N N . ILE B 1 33 ? 8.940 -22.914 5.462 1.00 33.69 33 ILE B N 1
ATOM 2276 C CA . ILE B 1 33 ? 7.487 -23.049 5.438 1.00 27.54 33 ILE B CA 1
ATOM 2277 C C . ILE B 1 33 ? 7.157 -23.114 3.979 1.00 27.32 33 ILE B C 1
ATOM 2278 O O . ILE B 1 33 ? 7.545 -22.228 3.242 1.00 27.23 33 ILE B O 1
ATOM 2284 N N . ASN B 1 34 ? 6.491 -24.169 3.544 1.00 27.59 34 ASN B N 1
ATOM 2285 C CA . ASN B 1 34 ? 6.164 -24.303 2.136 1.00 28.17 34 ASN B CA 1
ATOM 2286 C C . ASN B 1 34 ? 4.784 -23.783 1.846 1.00 27.98 34 ASN B C 1
ATOM 2287 O O . ASN B 1 34 ? 3.815 -24.313 2.368 1.00 28.22 34 ASN B O 1
ATOM 2295 N N . PHE B 1 35 ? 4.698 -22.703 1.078 1.00 28.12 35 PHE B N 1
ATOM 2296 C CA . PHE B 1 35 ? 3.412 -22.113 0.710 1.00 28.33 35 PHE B CA 1
ATOM 2297 C C . PHE B 1 35 ? 2.658 -23.023 -0.253 1.00 28.74 35 PHE B C 1
ATOM 2298 O O . PHE B 1 35 ? 1.440 -23.017 -0.234 1.00 30.46 35 PHE B O 1
ATOM 2307 N N . ALA B 1 36 ? 3.376 -23.810 -1.056 1.00 26.90 36 ALA B N 1
ATOM 2308 C CA . ALA B 1 36 ? 2.771 -24.712 -2.044 1.00 26.99 36 ALA B CA 1
ATOM 2309 C C . ALA B 1 36 ? 1.891 -25.760 -1.451 1.00 27.84 36 ALA B C 1
ATOM 2310 O O . ALA B 1 36 ? 1.083 -26.345 -2.162 1.00 28.18 36 ALA B O 1
ATOM 2313 N N . THR B 1 37 ? 2.040 -25.982 -0.155 1.00 28.11 37 THR B N 1
ATOM 2314 C CA . THR B 1 37 ? 1.274 -26.973 0.580 1.00 28.19 37 THR B CA 1
ATOM 2315 C C . THR B 1 37 ? 0.332 -26.259 1.542 1.00 26.99 37 THR B C 1
ATOM 2316 O O . THR B 1 37 ? -0.297 -26.908 2.366 1.00 22.61 37 THR B O 1
ATOM 2322 N N . ALA B 1 38 ? 0.199 -24.942 1.400 1.00 24.66 38 ALA B N 1
ATOM 2323 C CA . ALA B 1 38 ? -0.640 -24.157 2.300 1.00 26.08 38 ALA B CA 1
ATOM 2324 C C . ALA B 1 38 ? -0.199 -24.430 3.726 1.00 27.03 38 ALA B C 1
ATOM 2325 O O . ALA B 1 38 ? -0.994 -24.330 4.644 1.00 28.48 38 ALA B O 1
ATOM 2328 N N . GLU B 1 39 ? 1.083 -24.722 3.896 1.00 28.71 39 GLU B N 1
ATOM 2329 C CA . GLU B 1 39 ? 1.647 -24.999 5.202 1.00 32.25 39 GLU B CA 1
ATOM 2330 C C . GLU B 1 39 ? 1.506 -23.785 6.078 1.00 34.08 39 GLU B C 1
ATOM 2331 O O . GLU B 1 39 ? 1.367 -23.923 7.280 1.00 38.04 39 GLU B O 1
ATOM 2338 N N . HIS B 1 40 ? 1.518 -22.599 5.481 1.00 35.65 40 HIS B N 1
ATOM 2339 C CA . HIS B 1 40 ? 1.386 -21.360 6.249 1.00 34.14 40 HIS B CA 1
ATOM 2340 C C . HIS B 1 40 ? -0.015 -21.150 6.773 1.00 31.00 40 HIS B C 1
ATOM 2341 O O . HIS B 1 40 ? -0.213 -20.351 7.673 1.00 29.86 40 HIS B O 1
ATOM 2351 N N . LYS B 1 41 ? -0.959 -21.912 6.240 1.00 32.09 41 LYS B N 1
ATOM 2352 C CA . LYS B 1 41 ? -2.346 -21.822 6.637 1.00 29.05 41 LYS B CA 1
ATOM 2353 C C . LYS B 1 41 ? -2.722 -23.063 7.396 1.00 30.58 41 LYS B C 1
ATOM 2354 O O . LYS B 1 41 ? -3.896 -23.296 7.613 1.00 30.85 41 LYS B O 1
ATOM 2364 N N . SER B 1 42 ? -1.740 -23.880 7.767 1.00 31.88 42 SER B N 1
ATOM 2365 C CA . SER B 1 42 ? -2.022 -25.086 8.533 1.00 31.64 42 SER B CA 1
ATOM 2366 C C . SER B 1 42 ? -2.376 -24.659 9.958 1.00 32.90 42 SER B C 1
ATOM 2367 O O . SER B 1 42 ? -1.897 -23.631 10.415 1.00 32.98 42 SER B O 1
ATOM 2372 N N . PRO B 1 43 ? -3.232 -25.420 10.658 1.00 35.16 43 PRO B N 1
ATOM 2373 C CA . PRO B 1 43 ? -3.616 -25.069 12.030 1.00 35.05 43 PRO B CA 1
ATOM 2374 C C . PRO B 1 43 ? -2.441 -24.980 12.937 1.00 33.91 43 PRO B C 1
ATOM 2375 O O . PRO B 1 43 ? -2.517 -24.309 13.950 1.00 34.81 43 PRO B O 1
ATOM 2379 N N . GLU B 1 44 ? -1.364 -25.674 12.593 1.00 32.02 44 GLU B N 1
ATOM 2380 C CA . GLU B 1 44 ? -0.160 -25.635 13.396 1.00 35.76 44 GLU B CA 1
ATOM 2381 C C . GLU B 1 44 ? 0.449 -24.276 13.273 1.00 34.66 44 GLU B C 1
ATOM 2382 O O . GLU B 1 44 ? 0.769 -23.664 14.279 1.00 34.75 44 GLU B O 1
ATOM 2389 N N . HIS B 1 45 ? 0.599 -23.792 12.045 1.00 32.09 45 HIS B N 1
ATOM 2390 C CA . HIS B 1 45 ? 1.189 -22.486 11.846 1.00 29.00 45 HIS B CA 1
ATOM 2391 C C . HIS B 1 45 ? 0.313 -21.387 12.341 1.00 28.16 45 HIS B C 1
ATOM 2392 O O . HIS B 1 45 ? 0.827 -20.373 12.786 1.00 31.12 45 HIS B O 1
ATOM 2402 N N . LEU B 1 46 ? -0.999 -21.581 12.284 1.00 28.38 46 LEU B N 1
ATOM 2403 C CA . LEU B 1 46 ? -1.940 -20.579 12.762 1.00 25.19 46 LEU B CA 1
ATOM 2404 C C . LEU B 1 46 ? -1.770 -20.300 14.235 1.00 26.97 46 LEU B C 1
ATOM 2405 O O . LEU B 1 46 ? -2.266 -19.287 14.701 1.00 29.82 46 LEU B O 1
ATOM 2411 N N . VAL B 1 47 ? -1.085 -21.179 14.967 1.00 24.59 47 VAL B N 1
ATOM 2412 C CA . VAL B 1 47 ? -0.860 -20.958 16.398 1.00 27.59 47 VAL B CA 1
ATOM 2413 C C . VAL B 1 47 ? 0.315 -20.030 16.556 1.00 27.14 47 VAL B C 1
ATOM 2414 O O . VAL B 1 47 ? 0.432 -19.354 17.564 1.00 30.39 47 VAL B O 1
ATOM 2419 N N . ARG B 1 48 ? 1.167 -19.990 15.547 1.00 27.53 48 ARG B N 1
ATOM 2420 C CA . ARG B 1 48 ? 2.359 -19.164 15.577 1.00 28.57 48 ARG B CA 1
ATOM 2421 C C . ARG B 1 48 ? 2.107 -17.810 15.019 1.00 27.32 48 ARG B C 1
ATOM 2422 O O . ARG B 1 48 ? 2.715 -16.851 15.476 1.00 28.21 48 ARG B O 1
ATOM 2436 N N . ASN B 1 49 ? 1.196 -17.726 14.056 1.00 25.23 49 ASN B N 1
ATOM 2437 C CA . ASN B 1 49 ? 0.842 -16.461 13.421 1.00 22.23 49 ASN B CA 1
ATOM 2438 C C . ASN B 1 49 ? -0.590 -16.578 13.033 1.00 20.67 49 ASN B C 1
ATOM 2439 O O . ASN B 1 49 ? -0.898 -17.240 12.046 1.00 18.94 49 ASN B O 1
ATOM 2447 N N . PRO B 1 50 ? -1.492 -15.933 13.793 1.00 18.90 50 PRO B N 1
ATOM 2448 C CA . PRO B 1 50 ? -2.933 -15.953 13.547 1.00 17.83 50 PRO B CA 1
ATOM 2449 C C . PRO B 1 50 ? -3.247 -15.582 12.131 1.00 18.11 50 PRO B C 1
ATOM 2450 O O . PRO B 1 50 ? -4.206 -16.081 11.573 1.00 23.62 50 PRO B O 1
ATOM 2454 N N . PHE B 1 51 ? -2.427 -14.724 11.546 1.00 17.26 51 PHE B N 1
ATOM 2455 C CA . PHE B 1 51 ? -2.647 -14.268 10.187 1.00 15.25 51 PHE B CA 1
ATOM 2456 C C . PHE B 1 51 ? -2.109 -15.179 9.145 1.00 14.14 51 PHE B C 1
ATOM 2457 O O . PHE B 1 51 ? -2.211 -14.856 7.976 1.00 18.55 51 PHE B O 1
ATOM 2466 N N . GLY B 1 52 ? -1.535 -16.309 9.548 1.00 14.77 52 GLY B N 1
ATOM 2467 C CA . GLY B 1 52 ? -1.004 -17.262 8.585 1.00 16.64 52 GLY B CA 1
ATOM 2468 C C . GLY B 1 52 ? -0.010 -16.684 7.596 1.00 18.98 52 GLY B C 1
ATOM 2469 O O . GLY B 1 52 ? -0.156 -16.848 6.401 1.00 19.07 52 GLY B O 1
ATOM 2471 N N . GLN B 1 53 ? 1.015 -16.020 8.122 1.00 21.57 53 GLN B N 1
ATOM 2472 C CA . GLN B 1 53 ? 2.071 -15.414 7.318 1.00 23.03 53 GLN B CA 1
ATOM 2473 C C . GLN B 1 53 ? 3.408 -15.775 7.898 1.00 22.81 53 GLN B C 1
ATOM 2474 O O . GLN B 1 53 ? 3.460 -16.336 8.994 1.00 20.92 53 GLN B O 1
ATOM 2483 N N . VAL B 1 54 ? 4.477 -15.468 7.163 1.00 23.37 54 VAL B N 1
ATOM 2484 C CA . VAL B 1 54 ? 5.852 -15.690 7.621 1.00 22.01 54 VAL B CA 1
ATOM 2485 C C . VAL B 1 54 ? 6.558 -14.319 7.563 1.00 20.79 54 VAL B C 1
ATOM 2486 O O . VAL B 1 54 ? 6.233 -13.516 6.681 1.00 19.20 54 VAL B O 1
ATOM 2491 N N . PRO B 1 55 ? 7.521 -14.041 8.470 1.00 19.48 55 PRO B N 1
ATOM 2492 C CA . PRO B 1 55 ? 8.045 -14.871 9.560 1.00 17.24 55 PRO B CA 1
ATOM 2493 C C . PRO B 1 55 ? 7.188 -15.016 10.779 1.00 17.93 55 PRO B C 1
ATOM 2494 O O . PRO B 1 55 ? 6.231 -14.274 10.945 1.00 15.95 55 PRO B O 1
ATOM 2498 N N . ALA B 1 56 ? 7.571 -15.978 11.618 1.00 18.69 56 ALA B N 1
ATOM 2499 C CA . ALA B 1 56 ? 6.947 -16.303 12.902 1.00 20.90 56 ALA B CA 1
ATOM 2500 C C . ALA B 1 56 ? 8.121 -16.786 13.757 1.00 24.33 56 ALA B C 1
ATOM 2501 O O . ALA B 1 56 ? 8.996 -17.462 13.233 1.00 24.65 56 ALA B O 1
ATOM 2504 N N . LEU B 1 57 ? 8.183 -16.405 15.025 1.00 25.60 57 LEU B N 1
ATOM 2505 C CA . LEU B 1 57 ? 9.297 -16.825 15.870 1.00 27.07 57 LEU B CA 1
ATOM 2506 C C . LEU B 1 57 ? 8.858 -17.505 17.082 1.00 28.95 57 LEU B C 1
ATOM 2507 O O . LEU B 1 57 ? 7.922 -17.040 17.723 1.00 31.52 57 LEU B O 1
ATOM 2513 N N . GLN B 1 58 ? 9.531 -18.596 17.431 1.00 31.14 58 GLN B N 1
ATOM 2514 C CA . GLN B 1 58 ? 9.202 -19.312 18.653 1.00 35.60 58 GLN B CA 1
ATOM 2515 C C . GLN B 1 58 ? 10.373 -19.313 19.538 1.00 34.38 58 GLN B C 1
ATOM 2516 O O . GLN B 1 58 ? 11.471 -19.569 19.076 1.00 34.90 58 GLN B O 1
ATOM 2525 N N . ASP B 1 59 ? 10.158 -18.972 20.799 1.00 35.20 59 ASP B N 1
ATOM 2526 C CA . ASP B 1 59 ? 11.217 -18.955 21.796 1.00 35.37 59 ASP B CA 1
ATOM 2527 C C . ASP B 1 59 ? 10.655 -19.695 22.981 1.00 36.60 59 ASP B C 1
ATOM 2528 O O . ASP B 1 59 ? 10.003 -19.088 23.825 1.00 35.87 59 ASP B O 1
ATOM 2534 N N . GLY B 1 60 ? 10.848 -21.012 23.007 1.00 37.83 60 GLY B N 1
ATOM 2535 C CA . GLY B 1 60 ? 10.311 -21.810 24.089 1.00 37.66 60 GLY B CA 1
ATOM 2536 C C . GLY B 1 60 ? 8.813 -21.874 23.884 1.00 39.02 60 GLY B C 1
ATOM 2537 O O . GLY B 1 60 ? 8.332 -22.587 23.018 1.00 39.84 60 GLY B O 1
ATOM 2539 N N . ASP B 1 61 ? 8.085 -21.055 24.628 1.00 43.36 61 ASP B N 1
ATOM 2540 C CA . ASP B 1 61 ? 6.634 -21.020 24.516 1.00 45.12 61 ASP B CA 1
ATOM 2541 C C . ASP B 1 61 ? 6.134 -19.709 24.021 1.00 40.50 61 ASP B C 1
ATOM 2542 O O . ASP B 1 61 ? 4.948 -19.579 23.773 1.00 42.38 61 ASP B O 1
ATOM 2548 N N . LEU B 1 62 ? 7.018 -18.728 23.901 1.00 35.00 62 LEU B N 1
ATOM 2549 C CA . LEU B 1 62 ? 6.626 -17.419 23.414 1.00 29.65 62 LEU B CA 1
ATOM 2550 C C . LEU B 1 62 ? 6.517 -17.511 21.932 1.00 29.62 62 LEU B C 1
ATOM 2551 O O . LEU B 1 62 ? 7.337 -18.178 21.312 1.00 25.78 62 LEU B O 1
ATOM 2557 N N . TYR B 1 63 ? 5.507 -16.861 21.365 1.00 30.90 63 TYR B N 1
ATOM 2558 C CA . TYR B 1 63 ? 5.289 -16.862 19.922 1.00 30.21 63 TYR B CA 1
ATOM 2559 C C . TYR B 1 63 ? 5.143 -15.473 19.444 1.00 27.81 63 TYR B C 1
ATOM 2560 O O . TYR B 1 63 ? 4.304 -14.753 19.959 1.00 27.20 63 TYR B O 1
ATOM 2571 N N . LEU B 1 64 ? 5.954 -15.074 18.472 1.00 26.88 64 LEU B N 1
ATOM 2572 C CA . LEU B 1 64 ? 5.877 -13.722 17.943 1.00 25.90 64 LEU B CA 1
ATOM 2573 C C . LEU B 1 64 ? 5.769 -13.734 16.476 1.00 25.11 64 LEU B C 1
ATOM 2574 O O . LEU B 1 64 ? 6.200 -14.689 15.848 1.00 21.39 64 LEU B O 1
ATOM 2580 N N . PHE B 1 65 ? 5.151 -12.699 15.924 1.00 24.36 65 PHE B N 1
ATOM 2581 C CA . PHE B 1 65 ? 5.000 -12.570 14.483 1.00 22.21 65 PHE B CA 1
ATOM 2582 C C . PHE B 1 65 ? 5.168 -11.116 14.134 1.00 21.25 65 PHE B C 1
ATOM 2583 O O . PHE B 1 65 ? 5.269 -10.306 15.046 1.00 22.68 65 PHE B O 1
ATOM 2592 N N . GLU B 1 66 ? 5.237 -10.798 12.839 1.00 19.89 66 GLU B N 1
ATOM 2593 C CA . GLU B 1 66 ? 5.451 -9.436 12.348 1.00 17.73 66 GLU B CA 1
ATOM 2594 C C . GLU B 1 66 ? 6.927 -9.166 12.528 1.00 21.07 66 GLU B C 1
ATOM 2595 O O . GLU B 1 66 ? 7.367 -8.975 13.655 1.00 23.63 66 GLU B O 1
ATOM 2602 N N . SER B 1 67 ? 7.674 -9.143 11.423 1.00 19.95 67 SER B N 1
ATOM 2603 C CA . SER B 1 67 ? 9.127 -8.969 11.433 1.00 15.89 67 SER B CA 1
ATOM 2604 C C . SER B 1 67 ? 9.709 -7.943 12.314 1.00 16.68 67 SER B C 1
ATOM 2605 O O . SER B 1 67 ? 10.498 -8.292 13.182 1.00 25.36 67 SER B O 1
ATOM 2610 N N . ARG B 1 68 ? 9.334 -6.682 12.151 1.00 15.00 68 ARG B N 1
ATOM 2611 C CA . ARG B 1 68 ? 9.916 -5.642 12.991 1.00 13.48 68 ARG B CA 1
ATOM 2612 C C . ARG B 1 68 ? 9.709 -5.823 14.480 1.00 16.55 68 ARG B C 1
ATOM 2613 O O . ARG B 1 68 ? 10.445 -5.232 15.255 1.00 23.55 68 ARG B O 1
ATOM 2627 N N . ALA B 1 69 ? 8.747 -6.649 14.883 1.00 15.93 69 ALA B N 1
ATOM 2628 C CA . ALA B 1 69 ? 8.516 -6.904 16.299 1.00 14.02 69 ALA B CA 1
ATOM 2629 C C . ALA B 1 69 ? 9.464 -8.007 16.723 1.00 16.72 69 ALA B C 1
ATOM 2630 O O . ALA B 1 69 ? 10.037 -7.922 17.792 1.00 19.16 69 ALA B O 1
ATOM 2633 N N . ILE B 1 70 ? 9.650 -9.022 15.880 1.00 19.08 70 ILE B N 1
ATOM 2634 C CA . ILE B 1 70 ? 10.574 -10.115 16.180 1.00 16.15 70 ILE B CA 1
ATOM 2635 C C . ILE B 1 70 ? 11.944 -9.519 16.346 1.00 18.79 70 ILE B C 1
ATOM 2636 O O . ILE B 1 70 ? 12.675 -9.938 17.225 1.00 21.63 70 ILE B O 1
ATOM 2642 N N . CYS B 1 71 ? 12.281 -8.554 15.494 1.00 16.89 71 CYS B N 1
ATOM 2643 C CA . CYS B 1 71 ? 13.565 -7.874 15.531 1.00 16.27 71 CYS B CA 1
ATOM 2644 C C . CYS B 1 71 ? 13.828 -7.155 16.820 1.00 18.95 71 CYS B C 1
ATOM 2645 O O . CYS B 1 71 ? 14.929 -7.268 17.343 1.00 20.85 71 CYS B O 1
ATOM 2649 N N . LYS B 1 72 ? 12.848 -6.405 17.327 1.00 18.20 72 LYS B N 1
ATOM 2650 C CA . LYS B 1 72 ? 13.026 -5.681 18.583 1.00 17.29 72 LYS B CA 1
ATOM 2651 C C . LYS B 1 72 ? 13.230 -6.642 19.689 1.00 16.88 72 LYS B C 1
ATOM 2652 O O . LYS B 1 72 ? 14.026 -6.370 20.571 1.00 18.31 72 LYS B O 1
ATOM 2662 N N . TYR B 1 73 ? 12.526 -7.771 19.641 1.00 18.08 73 TYR B N 1
ATOM 2663 C CA . TYR B 1 73 ? 12.629 -8.806 20.663 1.00 21.97 73 TYR B CA 1
ATOM 2664 C C . TYR B 1 73 ? 14.021 -9.366 20.807 1.00 28.27 73 TYR B C 1
ATOM 2665 O O . TYR B 1 73 ? 14.516 -9.421 21.928 1.00 30.00 73 TYR B O 1
ATOM 2676 N N . ALA B 1 74 ? 14.624 -9.830 19.703 1.00 26.95 74 ALA B N 1
ATOM 2677 C CA . ALA B 1 74 ? 15.980 -10.394 19.723 1.00 25.76 74 ALA B CA 1
ATOM 2678 C C . ALA B 1 74 ? 16.982 -9.383 20.223 1.00 27.84 74 ALA B C 1
ATOM 2679 O O . ALA B 1 74 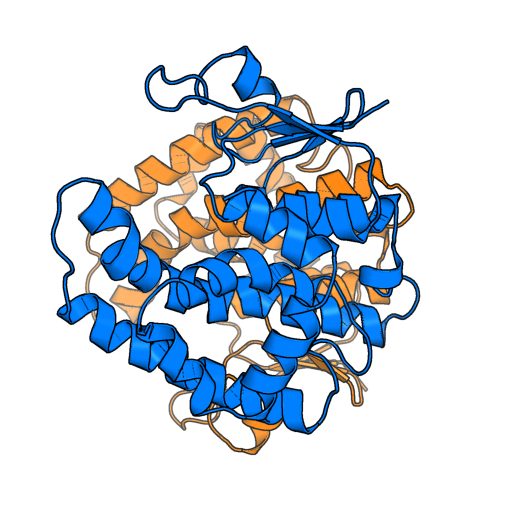? 17.896 -9.749 20.946 1.00 26.33 74 ALA B O 1
ATOM 2682 N N . ALA B 1 75 ? 16.807 -8.120 19.844 1.00 27.28 75 ALA B N 1
ATOM 2683 C CA . ALA B 1 75 ? 17.698 -7.062 20.282 1.00 24.84 75 ALA B CA 1
ATOM 2684 C C . ALA B 1 75 ? 17.493 -6.835 21.740 1.00 27.72 75 ALA B C 1
ATOM 2685 O O . ALA B 1 75 ? 18.447 -6.849 22.493 1.00 27.59 75 ALA B O 1
ATOM 2688 N N . ARG B 1 76 ? 16.250 -6.693 22.166 1.00 31.28 76 ARG B N 1
ATOM 2689 C CA . ARG B 1 76 ? 15.986 -6.463 23.574 1.00 34.13 76 ARG B CA 1
ATOM 2690 C C . ARG B 1 76 ? 16.471 -7.604 24.436 1.00 32.13 76 ARG B C 1
ATOM 2691 O O . ARG B 1 76 ? 17.073 -7.358 25.464 1.00 37.71 76 ARG B O 1
ATOM 2705 N N . LYS B 1 77 ? 16.274 -8.835 23.985 1.00 30.62 77 LYS B N 1
ATOM 2706 C CA . LYS B 1 77 ? 16.692 -10.015 24.734 1.00 32.64 77 LYS B CA 1
ATOM 2707 C C . LYS B 1 77 ? 18.183 -10.249 24.772 1.00 33.28 77 LYS B C 1
ATOM 2708 O O . LYS B 1 77 ? 18.709 -10.552 25.827 1.00 32.73 77 LYS B O 1
ATOM 2718 N N . ASN B 1 78 ? 18.863 -10.136 23.637 1.00 35.59 78 ASN B N 1
ATOM 2719 C CA . ASN B 1 78 ? 20.293 -10.391 23.617 1.00 33.25 78 ASN B CA 1
ATOM 2720 C C . ASN B 1 78 ? 21.222 -9.229 23.417 1.00 32.20 78 ASN B C 1
ATOM 2721 O O . ASN B 1 78 ? 22.377 -9.340 23.785 1.00 34.83 78 ASN B O 1
ATOM 2729 N N . LYS B 1 79 ? 20.743 -8.105 22.896 1.00 26.86 79 LYS B N 1
ATOM 2730 C CA . LYS B 1 79 ? 21.615 -6.952 22.688 1.00 23.68 79 LYS B CA 1
ATOM 2731 C C . LYS B 1 79 ? 20.864 -5.637 22.774 1.00 25.99 79 LYS B C 1
ATOM 2732 O O . LYS B 1 79 ? 20.765 -4.925 21.786 1.00 25.01 79 LYS B O 1
ATOM 2742 N N . PRO B 1 80 ? 20.369 -5.274 23.965 1.00 28.34 80 PRO B N 1
ATOM 2743 C CA . PRO B 1 80 ? 19.619 -4.035 24.203 1.00 32.65 80 PRO B CA 1
ATOM 2744 C C . PRO B 1 80 ? 20.282 -2.744 23.753 1.00 36.05 80 PRO B C 1
ATOM 2745 O O . PRO B 1 80 ? 19.598 -1.724 23.637 1.00 33.87 80 PRO B O 1
ATOM 2749 N N . GLU B 1 81 ? 21.587 -2.789 23.487 1.00 38.28 81 GLU B N 1
ATOM 2750 C CA . GLU B 1 81 ? 22.324 -1.614 23.027 1.00 39.81 81 GLU B CA 1
ATOM 2751 C C . GLU B 1 81 ? 21.806 -1.195 21.682 1.00 36.65 81 GLU B C 1
ATOM 2752 O O . GLU B 1 81 ? 21.887 -0.025 21.350 1.00 38.19 81 GLU B O 1
ATOM 2759 N N . LEU B 1 82 ? 21.266 -2.143 20.920 1.00 30.80 82 LEU B N 1
ATOM 2760 C CA . LEU B 1 82 ? 20.726 -1.853 19.594 1.00 28.63 82 LEU B CA 1
ATOM 2761 C C . LEU B 1 82 ? 19.509 -0.964 19.658 1.00 27.60 82 LEU B C 1
ATOM 2762 O O . LEU B 1 82 ? 19.208 -0.293 18.687 1.00 25.25 82 LEU B O 1
ATOM 2768 N N . LEU B 1 83 ? 18.813 -0.978 20.792 1.00 30.62 83 LEU B N 1
ATOM 2769 C CA . LEU B 1 83 ? 17.616 -0.170 20.997 1.00 29.84 83 LEU B CA 1
ATOM 2770 C C . LEU B 1 83 ? 17.927 1.106 21.700 1.00 32.98 83 LEU B C 1
ATOM 2771 O O . LEU B 1 83 ? 17.138 2.039 21.615 1.00 32.97 83 LEU B O 1
ATOM 2777 N N . ARG B 1 84 ? 19.037 1.131 22.438 1.00 35.91 84 ARG B N 1
ATOM 2778 C CA . ARG B 1 84 ? 19.459 2.312 23.191 1.00 38.37 84 ARG B CA 1
ATOM 2779 C C . ARG B 1 84 ? 18.448 2.584 24.254 1.00 40.85 84 ARG B C 1
ATOM 2780 O O . ARG B 1 84 ? 18.149 3.734 24.529 1.00 39.39 84 ARG B O 1
ATOM 2794 N N . GLU B 1 85 ? 17.971 1.507 24.873 1.00 49.05 85 GLU B N 1
ATOM 2795 C CA . GLU B 1 85 ? 16.943 1.521 25.914 1.00 54.92 85 GLU B CA 1
ATOM 2796 C C . GLU B 1 85 ? 17.056 2.556 27.002 1.00 56.89 85 GLU B C 1
ATOM 2797 O O . GLU B 1 85 ? 16.087 3.258 27.263 1.00 56.62 85 GLU B O 1
ATOM 2804 N N . GLY B 1 86 A 18.224 2.642 27.630 1.00 57.92 85 GLY B N 1
ATOM 2805 C CA . GLY B 1 86 A 18.429 3.578 28.722 1.00 57.70 85 GLY B CA 1
ATOM 2806 C C . GLY B 1 86 A 18.515 5.064 28.431 1.00 56.97 85 GLY B C 1
ATOM 2807 O O . GLY B 1 86 A 18.792 5.837 29.335 1.00 62.12 85 GLY B O 1
ATOM 2809 N N . ASN B 1 87 ? 18.294 5.477 27.189 1.00 52.64 86 ASN B N 1
ATOM 2810 C CA . ASN B 1 87 ? 18.367 6.895 26.870 1.00 48.81 86 ASN B CA 1
ATOM 2811 C C . ASN B 1 87 ? 17.136 7.337 26.118 1.00 46.93 86 ASN B C 1
ATOM 2812 O O . ASN B 1 87 ? 17.043 7.097 24.927 1.00 49.28 86 ASN B O 1
ATOM 2820 N N . LEU B 1 88 ? 16.214 7.999 26.810 1.00 41.81 87 LEU B N 1
ATOM 2821 C CA . LEU B 1 88 ? 14.961 8.469 26.222 1.00 38.18 87 LEU B CA 1
ATOM 2822 C C . LEU B 1 88 ? 15.136 9.089 24.851 1.00 36.70 87 LEU B C 1
ATOM 2823 O O . LEU B 1 88 ? 14.475 8.678 23.916 1.00 36.69 87 LEU B O 1
ATOM 2829 N N . GLU B 1 89 ? 16.059 10.028 24.727 1.00 36.73 88 GLU B N 1
ATOM 2830 C CA . GLU B 1 89 ? 16.292 10.702 23.463 1.00 38.41 88 GLU B CA 1
ATOM 2831 C C . GLU B 1 89 ? 16.875 9.800 22.416 1.00 35.56 88 GLU B C 1
ATOM 2832 O O . GLU B 1 89 ? 16.579 9.973 21.244 1.00 35.36 88 GLU B O 1
ATOM 2839 N N . GLU B 1 90 ? 17.698 8.842 22.813 1.00 29.71 91 GLU B N 1
ATOM 2840 C CA . GLU B 1 90 ? 18.300 7.951 21.837 1.00 30.06 91 GLU B CA 1
ATOM 2841 C C . GLU B 1 90 ? 17.352 6.888 21.396 1.00 30.91 91 GLU B C 1
ATOM 2842 O O . GLU B 1 90 ? 17.342 6.545 20.224 1.00 34.66 91 GLU B O 1
ATOM 2849 N N . ALA B 1 91 ? 16.543 6.375 22.312 1.00 30.31 92 ALA B N 1
ATOM 2850 C CA . ALA B 1 91 ? 15.572 5.346 21.972 1.00 28.91 92 ALA B CA 1
ATOM 2851 C C . ALA B 1 91 ? 14.557 5.949 21.008 1.00 29.62 92 ALA B C 1
ATOM 2852 O O . ALA B 1 91 ? 14.176 5.295 20.046 1.00 33.07 92 ALA B O 1
ATOM 2855 N N . ALA B 1 92 ? 14.179 7.206 21.230 1.00 29.87 93 ALA B N 1
ATOM 2856 C CA . ALA B 1 92 ? 13.218 7.895 20.369 1.00 28.72 93 ALA B CA 1
ATOM 2857 C C . ALA B 1 92 ? 13.781 8.006 19.000 1.00 28.45 93 ALA B C 1
ATOM 2858 O O . ALA B 1 92 ? 13.084 7.748 18.040 1.00 31.22 93 ALA B O 1
ATOM 2861 N N . MET B 1 93 ? 15.052 8.364 18.908 1.00 29.39 94 MET B N 1
ATOM 2862 C CA . MET B 1 93 ? 15.727 8.511 17.628 1.00 29.80 94 MET B CA 1
ATOM 2863 C C . MET B 1 93 ? 15.724 7.193 16.865 1.00 27.26 94 MET B C 1
ATOM 2864 O O . MET B 1 93 ? 15.606 7.211 15.647 1.00 24.00 94 MET B O 1
ATOM 2870 N N . VAL B 1 94 ? 15.853 6.069 17.578 1.00 27.13 95 VAL B N 1
ATOM 2871 C CA . VAL B 1 94 ? 15.862 4.738 16.957 1.00 21.37 95 VAL B CA 1
ATOM 2872 C C . VAL B 1 94 ? 14.510 4.467 16.417 1.00 21.96 95 VAL B C 1
ATOM 2873 O O . VAL B 1 94 ? 14.390 4.114 15.253 1.00 26.48 95 VAL B O 1
ATOM 2878 N N . ASP B 1 95 ? 13.482 4.680 17.230 1.00 17.92 96 ASP B N 1
ATOM 2879 C CA . ASP B 1 95 ? 12.111 4.455 16.788 1.00 16.50 96 ASP B CA 1
ATOM 2880 C C . ASP B 1 95 ? 11.737 5.223 15.529 1.00 17.35 96 ASP B C 1
ATOM 2881 O O . ASP B 1 95 ? 11.109 4.655 14.649 1.00 19.89 96 ASP B O 1
ATOM 2887 N N . VAL B 1 96 ? 12.126 6.493 15.448 1.00 16.49 97 VAL B N 1
ATOM 2888 C CA . VAL B 1 96 ? 11.826 7.336 14.297 1.00 15.52 97 VAL B CA 1
ATOM 2889 C C . VAL B 1 96 ? 12.343 6.687 13.089 1.00 20.79 97 VAL B C 1
ATOM 2890 O O . VAL B 1 96 ? 11.593 6.511 12.140 1.00 28.22 97 VAL B O 1
ATOM 2895 N N . TRP B 1 97 ? 13.608 6.275 13.116 1.00 21.02 98 TRP B N 1
ATOM 2896 C CA . TRP B 1 97 ? 14.213 5.661 11.945 1.00 17.07 98 TRP B CA 1
ATOM 2897 C C . TRP B 1 97 ? 13.794 4.280 11.637 1.00 17.50 98 TRP B C 1
ATOM 2898 O O . TRP B 1 97 ? 13.909 3.870 10.487 1.00 20.83 98 TRP B O 1
ATOM 2911 N N . ILE B 1 98 ? 13.243 3.567 12.617 1.00 15.07 99 ILE B N 1
ATOM 2912 C CA . ILE B 1 98 ? 12.736 2.227 12.364 1.00 10.69 99 ILE B CA 1
ATOM 2913 C C . ILE B 1 98 ? 11.469 2.425 11.531 1.00 13.46 99 ILE B C 1
ATOM 2914 O O . ILE B 1 98 ? 11.198 1.644 10.629 1.00 18.84 99 ILE B O 1
ATOM 2920 N N . GLU B 1 99 ? 10.736 3.499 11.786 1.00 14.60 100 GLU B N 1
ATOM 2921 C CA . GLU B 1 99 ? 9.531 3.775 11.024 1.00 13.99 100 GLU B CA 1
ATOM 2922 C C . GLU B 1 99 ? 9.860 4.199 9.648 1.00 16.65 100 GLU B C 1
ATOM 2923 O O . GLU B 1 99 ? 9.162 3.799 8.737 1.00 21.00 100 GLU B O 1
ATOM 2930 N N . VAL B 1 100 ? 10.912 5.003 9.474 1.00 15.80 101 VAL B N 1
ATOM 2931 C CA . VAL B 1 100 ? 11.322 5.485 8.149 1.00 12.43 101 VAL B CA 1
ATOM 2932 C C . VAL B 1 100 ? 11.678 4.371 7.216 1.00 14.35 101 VAL B C 1
ATOM 2933 O O . VAL B 1 100 ? 11.395 4.463 6.030 1.00 16.26 101 VAL B O 1
ATOM 2938 N N . GLU B 1 101 ? 12.311 3.328 7.731 1.00 16.83 102 GLU B N 1
ATOM 2939 C CA . GLU B 1 101 ? 12.660 2.180 6.907 1.00 18.40 102 GLU B CA 1
ATOM 2940 C C . GLU B 1 101 ? 11.388 1.572 6.308 1.00 21.47 102 GLU B C 1
ATOM 2941 O O . GLU B 1 101 ? 11.308 1.384 5.097 1.00 23.96 102 GLU B O 1
ATOM 2948 N N . ALA B 1 102 ? 10.403 1.327 7.165 1.00 22.49 103 ALA B N 1
ATOM 2949 C CA . ALA B 1 102 ? 9.142 0.710 6.789 1.00 19.81 103 ALA B CA 1
ATOM 2950 C C . ALA B 1 102 ? 8.241 1.568 5.987 1.00 22.64 103 ALA B C 1
ATOM 2951 O O . ALA B 1 102 ? 7.715 1.105 4.989 1.00 28.16 103 ALA B O 1
ATOM 2954 N N . ASN B 1 103 ? 8.117 2.835 6.367 1.00 25.07 104 ASN B N 1
ATOM 2955 C CA . ASN B 1 103 ? 7.202 3.760 5.707 1.00 19.00 104 ASN B CA 1
ATOM 2956 C C . ASN B 1 103 ? 7.732 4.583 4.578 1.00 18.65 104 ASN B C 1
ATOM 2957 O O . ASN B 1 103 ? 6.943 5.203 3.902 1.00 26.09 104 ASN B O 1
ATOM 2965 N N . GLN B 1 104 ? 9.040 4.618 4.351 1.00 17.14 105 GLN B N 1
ATOM 2966 C CA . GLN B 1 104 ? 9.577 5.432 3.257 1.00 17.99 105 GLN B CA 1
ATOM 2967 C C . GLN B 1 104 ? 10.457 4.647 2.365 1.00 18.29 105 GLN B C 1
ATOM 2968 O O . GLN B 1 104 ? 10.150 4.520 1.192 1.00 20.36 105 GLN B O 1
ATOM 2977 N N . TYR B 1 105 ? 11.525 4.088 2.931 1.00 18.80 106 TYR B N 1
ATOM 2978 C CA . TYR B 1 105 ? 12.518 3.301 2.205 1.00 16.47 106 TYR B CA 1
ATOM 2979 C C . TYR B 1 105 ? 12.001 2.038 1.587 1.00 18.60 106 TYR B C 1
ATOM 2980 O O . TYR B 1 105 ? 12.089 1.889 0.383 1.00 21.21 106 TYR B O 1
ATOM 2991 N N . THR B 1 106 ? 11.483 1.110 2.381 1.00 20.78 107 THR B N 1
ATOM 2992 C CA . THR B 1 106 ? 10.977 -0.138 1.811 1.00 20.22 107 THR B CA 1
ATOM 2993 C C . THR B 1 106 ? 9.631 0.077 1.106 1.00 20.92 107 THR B C 1
ATOM 2994 O O . THR B 1 106 ? 9.240 -0.734 0.287 1.00 21.14 107 THR B O 1
ATOM 3000 N N . ALA B 1 107 ? 8.965 1.191 1.393 1.00 21.94 108 ALA B N 1
ATOM 3001 C CA . ALA B 1 107 ? 7.703 1.522 0.743 1.00 21.31 108 ALA B CA 1
ATOM 3002 C C . ALA B 1 107 ? 7.963 1.756 -0.730 1.00 23.29 108 ALA B C 1
ATOM 3003 O O . ALA B 1 107 ? 7.138 1.385 -1.543 1.00 27.69 108 ALA B O 1
ATOM 3006 N N . ALA B 1 108 ? 9.096 2.379 -1.057 1.00 22.96 109 ALA B N 1
ATOM 3007 C CA . ALA B 1 108 ? 9.482 2.661 -2.438 1.00 19.73 109 ALA B CA 1
ATOM 3008 C C . ALA B 1 108 ? 10.247 1.501 -3.061 1.00 21.52 109 ALA B C 1
ATOM 3009 O O . ALA B 1 108 ? 10.075 1.226 -4.236 1.00 22.50 109 ALA B O 1
ATOM 3012 N N . LEU B 1 109 ? 11.047 0.811 -2.259 1.00 23.07 110 LEU B N 1
ATOM 3013 C CA . LEU B 1 109 ? 11.852 -0.312 -2.719 1.00 23.09 110 LEU B CA 1
ATOM 3014 C C . LEU B 1 109 ? 11.099 -1.598 -3.004 1.00 25.42 110 LEU B C 1
ATOM 3015 O O . LEU B 1 109 ? 11.488 -2.323 -3.904 1.00 26.97 110 LEU B O 1
ATOM 3021 N N . ASN B 1 110 ? 10.043 -1.895 -2.255 1.00 24.90 111 ASN B N 1
ATOM 3022 C CA . ASN B 1 110 ? 9.291 -3.131 -2.481 1.00 25.98 111 ASN B CA 1
ATOM 3023 C C . ASN B 1 110 ? 8.744 -3.327 -3.870 1.00 27.39 111 ASN B C 1
ATOM 3024 O O . ASN B 1 110 ? 8.935 -4.389 -4.436 1.00 32.38 111 ASN B O 1
ATOM 3032 N N . PRO B 1 111 ? 8.075 -2.317 -4.453 1.00 24.51 112 PRO B N 1
ATOM 3033 C CA . PRO B 1 111 ? 7.531 -2.483 -5.807 1.00 25.37 112 PRO B CA 1
ATOM 3034 C C . PRO B 1 111 ? 8.594 -2.847 -6.819 1.00 29.37 112 PRO B C 1
ATOM 3035 O O . PRO B 1 111 ? 8.375 -3.737 -7.624 1.00 36.13 112 PRO B O 1
ATOM 3039 N N . ILE B 1 112 ? 9.739 -2.176 -6.758 1.00 28.71 113 ILE B N 1
ATOM 3040 C CA . ILE B 1 112 ? 10.855 -2.416 -7.665 1.00 28.07 113 ILE B CA 1
ATOM 3041 C C . ILE B 1 112 ? 11.411 -3.818 -7.508 1.00 28.39 113 ILE B C 1
ATOM 3042 O O . ILE B 1 112 ? 11.761 -4.435 -8.501 1.00 29.74 113 ILE B O 1
ATOM 3048 N N . LEU B 1 113 ? 11.509 -4.306 -6.275 1.00 30.02 114 LEU B N 1
ATOM 3049 C CA . LEU B 1 113 ? 12.030 -5.650 -6.012 1.00 28.74 114 LEU B CA 1
ATOM 3050 C C . LEU B 1 113 ? 11.091 -6.711 -6.531 1.00 27.96 114 LEU B C 1
ATOM 3051 O O . LEU B 1 113 ? 11.551 -7.746 -7.004 1.00 24.75 114 LEU B O 1
ATOM 3057 N N . PHE B 1 114 ? 9.788 -6.482 -6.423 1.00 22.83 115 PHE B N 1
ATOM 3058 C CA . PHE B 1 114 ? 8.850 -7.454 -6.954 1.00 24.70 115 PHE B CA 1
ATOM 3059 C C . PHE B 1 114 ? 8.997 -7.517 -8.460 1.00 25.19 115 PHE B C 1
ATOM 3060 O O . PHE B 1 114 ? 9.187 -8.591 -9.003 1.00 27.11 115 PHE B O 1
ATOM 3069 N N . GLN B 1 115 ? 8.915 -6.372 -9.123 1.00 25.75 116 GLN B N 1
ATOM 3070 C CA . GLN B 1 115 ? 9.016 -6.309 -10.571 1.00 26.53 116 GLN B CA 1
ATOM 3071 C C . GLN B 1 115 ? 10.287 -6.857 -11.143 1.00 28.83 116 GLN B C 1
ATOM 3072 O O . GLN B 1 115 ? 10.242 -7.714 -12.013 1.00 30.08 116 GLN B O 1
ATOM 3081 N N . VAL B 1 116 ? 11.414 -6.366 -10.658 1.00 29.47 117 VAL B N 1
ATOM 3082 C CA . VAL B 1 116 ? 12.709 -6.777 -11.154 1.00 28.83 117 VAL B CA 1
ATOM 3083 C C . VAL B 1 116 ? 13.148 -8.147 -10.735 1.00 27.80 117 VAL B C 1
ATOM 3084 O O . VAL B 1 116 ? 13.782 -8.827 -11.521 1.00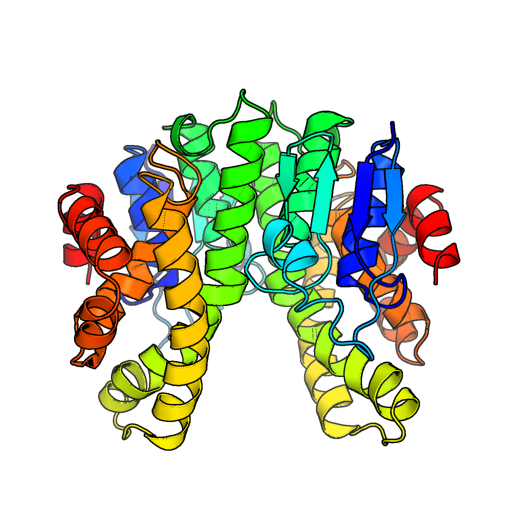 32.14 117 VAL B O 1
ATOM 3089 N N . LEU B 1 117 ? 12.807 -8.574 -9.526 1.00 26.72 118 LEU B N 1
ATOM 3090 C CA . LEU B 1 117 ? 13.226 -9.890 -9.051 1.00 29.34 118 LEU B CA 1
ATOM 3091 C C . LEU B 1 117 ? 12.170 -11.004 -9.017 1.00 29.29 118 LEU B C 1
ATOM 3092 O O . LEU B 1 117 ? 12.417 -12.081 -9.536 1.00 30.96 118 LEU B O 1
ATOM 3098 N N . ILE B 1 118 ? 11.023 -10.759 -8.408 1.00 27.46 119 ILE B N 1
ATOM 3099 C CA . ILE B 1 118 ? 10.007 -11.798 -8.295 1.00 32.61 119 ILE B CA 1
ATOM 3100 C C . ILE B 1 118 ? 9.256 -12.103 -9.566 1.00 31.49 119 ILE B C 1
ATOM 3101 O O . ILE B 1 118 ? 9.200 -13.252 -9.964 1.00 33.20 119 ILE B O 1
ATOM 3107 N N . SER B 1 119 ? 8.691 -11.079 -10.191 1.00 29.41 120 SER B N 1
ATOM 3108 C CA . SER B 1 119 ? 7.901 -11.238 -11.394 1.00 27.16 120 SER B CA 1
ATOM 3109 C C . SER B 1 119 ? 8.543 -12.166 -12.385 1.00 30.04 120 SER B C 1
ATOM 3110 O O . SER B 1 119 ? 7.916 -13.132 -12.782 1.00 31.86 120 SER B O 1
ATOM 3115 N N . PRO B 1 120 ? 9.804 -11.921 -12.782 1.00 32.93 121 PRO B N 1
ATOM 3116 C CA . PRO B 1 120 ? 10.421 -12.839 -13.745 1.00 35.34 121 PRO B CA 1
ATOM 3117 C C . PRO B 1 120 ? 10.568 -14.287 -13.229 1.00 39.02 121 PRO B C 1
ATOM 3118 O O . PRO B 1 120 ? 10.462 -15.210 -14.022 1.00 43.66 121 PRO B O 1
ATOM 3122 N N . MET B 1 121 ? 10.766 -14.472 -11.923 1.00 38.37 122 MET B N 1
ATOM 3123 C CA . MET B 1 121 ? 10.936 -15.804 -11.336 1.00 36.78 122 MET B CA 1
ATOM 3124 C C . MET B 1 121 ? 9.680 -16.612 -11.424 1.00 33.87 122 MET B C 1
ATOM 3125 O O . MET B 1 121 ? 9.739 -17.822 -11.564 1.00 30.36 122 MET B O 1
ATOM 3131 N N . LEU B 1 122 ? 8.545 -15.946 -11.308 1.00 33.62 123 LEU B N 1
ATOM 3132 C CA . LEU B 1 122 ? 7.258 -16.599 -11.396 1.00 30.18 123 LEU B CA 1
ATOM 3133 C C . LEU B 1 122 ? 6.955 -16.931 -12.857 1.00 31.73 123 LEU B C 1
ATOM 3134 O O . LEU B 1 122 ? 6.154 -17.816 -13.122 1.00 32.56 123 LEU B O 1
ATOM 3140 N N . GLY B 1 123 ? 7.587 -16.219 -13.783 1.00 28.15 124 GLY B N 1
ATOM 3141 C CA . GLY B 1 123 ? 7.354 -16.456 -15.194 1.00 29.59 124 GLY B CA 1
ATOM 3142 C C . GLY B 1 123 ? 6.787 -15.239 -15.901 1.00 31.90 124 GLY B C 1
ATOM 3143 O O . GLY B 1 123 ? 6.298 -15.347 -17.019 1.00 35.00 124 GLY B O 1
ATOM 3145 N N . GLY B 1 124 ? 6.850 -14.083 -15.241 1.00 31.12 125 GLY B N 1
ATOM 3146 C CA . GLY B 1 124 ? 6.334 -12.855 -15.822 1.00 32.65 125 GLY B CA 1
ATOM 3147 C C . GLY B 1 124 ? 7.434 -11.915 -16.282 1.00 35.31 125 GLY B C 1
ATOM 3148 O O . GLY B 1 124 ? 8.597 -12.287 -16.293 1.00 37.28 125 GLY B O 1
ATOM 3150 N N . THR B 1 125 ? 7.062 -10.693 -16.661 1.00 37.82 126 THR B N 1
ATOM 3151 C CA . THR B 1 125 ? 8.028 -9.699 -17.120 1.00 39.56 126 THR B CA 1
ATOM 3152 C C . THR B 1 125 ? 7.948 -8.458 -16.305 1.00 38.38 126 THR B C 1
ATOM 3153 O O . THR B 1 125 ? 6.877 -8.123 -15.826 1.00 38.98 126 THR B O 1
ATOM 3159 N N . THR B 1 126 ? 9.069 -7.760 -16.179 1.00 38.53 127 THR B N 1
ATOM 3160 C CA . THR B 1 126 ? 9.150 -6.528 -15.409 1.00 36.16 127 THR B CA 1
ATOM 3161 C C . THR B 1 126 ? 8.411 -5.371 -16.053 1.00 35.80 127 THR B C 1
ATOM 3162 O O . THR B 1 126 ? 8.589 -5.124 -17.233 1.00 37.23 127 THR B O 1
ATOM 3168 N N . ASP B 1 127 ? 7.541 -4.714 -15.299 1.00 34.99 128 ASP B N 1
ATOM 3169 C CA . ASP B 1 127 ? 6.828 -3.557 -15.805 1.00 34.40 128 ASP B CA 1
ATOM 3170 C C . ASP B 1 127 ? 7.707 -2.380 -15.492 1.00 35.74 128 ASP B C 1
ATOM 3171 O O . ASP B 1 127 ? 7.656 -1.878 -14.377 1.00 33.23 128 ASP B O 1
ATOM 3177 N N . GLN B 1 128 ? 8.507 -1.934 -16.456 1.00 36.40 129 GLN B N 1
ATOM 3178 C CA . GLN B 1 128 ? 9.393 -0.798 -16.228 1.00 37.25 129 GLN B CA 1
ATOM 3179 C C . GLN B 1 128 ? 8.708 0.424 -15.690 1.00 36.79 129 GLN B C 1
ATOM 3180 O O . GLN B 1 128 ? 9.282 1.098 -14.856 1.00 38.03 129 GLN B O 1
ATOM 3189 N N . LYS B 1 129 ? 7.477 0.691 -16.107 1.00 36.13 130 LYS B N 1
ATOM 3190 C CA . LYS B 1 129 ? 6.769 1.868 -15.622 1.00 40.77 130 LYS B CA 1
ATOM 3191 C C . LYS B 1 129 ? 6.809 1.988 -14.118 1.00 42.62 130 LYS B C 1
ATOM 3192 O O . LYS B 1 129 ? 7.206 3.037 -13.622 1.00 42.69 130 LYS B O 1
ATOM 3202 N N . VAL B 1 130 ? 6.456 0.919 -13.397 1.00 40.63 131 VAL B N 1
ATOM 3203 C CA . VAL B 1 130 ? 6.466 0.968 -11.931 1.00 38.64 131 VAL B CA 1
ATOM 3204 C C . VAL B 1 130 ? 7.863 1.008 -11.373 1.00 34.43 131 VAL B C 1
ATOM 3205 O O . VAL B 1 130 ? 8.041 1.445 -10.250 1.00 32.81 131 VAL B O 1
ATOM 3210 N N . VAL B 1 131 ? 8.847 0.568 -12.149 1.00 34.44 132 VAL B N 1
ATOM 3211 C CA . VAL B 1 131 ? 10.233 0.590 -11.696 1.00 35.98 132 VAL B CA 1
ATOM 3212 C C . VAL B 1 131 ? 10.736 2.002 -11.733 1.00 38.27 132 VAL B C 1
ATOM 3213 O O . VAL B 1 131 ? 11.382 2.423 -10.793 1.00 41.41 132 VAL B O 1
ATOM 3218 N N . ASP B 1 132 ? 10.396 2.751 -12.780 1.00 42.28 133 ASP B N 1
ATOM 3219 C CA . ASP B 1 132 ? 10.829 4.143 -12.910 1.00 42.84 133 ASP B CA 1
ATOM 3220 C C . ASP B 1 132 ? 10.127 5.050 -11.947 1.00 42.15 133 ASP B C 1
ATOM 3221 O O . ASP B 1 132 ? 10.759 5.927 -11.376 1.00 40.23 133 ASP B O 1
ATOM 3227 N N . GLU B 1 133 ? 8.831 4.835 -11.760 1.00 39.11 134 GLU B N 1
ATOM 3228 C CA . GLU B 1 133 ? 8.046 5.643 -10.845 1.00 36.62 134 GLU B CA 1
ATOM 3229 C C . GLU B 1 133 ? 8.533 5.490 -9.439 1.00 34.46 134 GLU B C 1
ATOM 3230 O O . GLU B 1 133 ? 8.824 6.491 -8.802 1.00 35.66 134 GLU B O 1
ATOM 3237 N N . ASN B 1 134 ? 8.725 4.256 -8.978 1.00 30.33 135 ASN B N 1
ATOM 3238 C CA . ASN B 1 134 ? 9.205 4.038 -7.615 1.00 28.76 135 ASN B CA 1
ATOM 3239 C C . ASN B 1 134 ? 10.636 4.356 -7.480 1.00 26.27 135 ASN B C 1
ATOM 3240 O O . ASN B 1 134 ? 11.097 4.606 -6.386 1.00 22.44 135 ASN B O 1
ATOM 3248 N N . LEU B 1 135 ? 11.348 4.390 -8.591 1.00 32.69 136 LEU B N 1
ATOM 3249 C CA . LEU B 1 135 ? 12.758 4.743 -8.568 1.00 35.69 136 LEU B CA 1
ATOM 3250 C C . LEU B 1 135 ? 12.818 6.228 -8.256 1.00 36.52 136 LEU B C 1
ATOM 3251 O O . LEU B 1 135 ? 13.751 6.660 -7.604 1.00 33.92 136 LEU B O 1
ATOM 3257 N N . GLU B 1 136 ? 11.812 6.986 -8.704 1.00 37.18 137 GLU B N 1
ATOM 3258 C CA . GLU B 1 136 ? 11.737 8.423 -8.445 1.00 38.52 137 GLU B CA 1
ATOM 3259 C C . GLU B 1 136 ? 11.425 8.647 -7.027 1.00 35.39 137 GLU B C 1
ATOM 3260 O O . GLU B 1 136 ? 12.045 9.487 -6.409 1.00 36.71 137 GLU B O 1
ATOM 3267 N N . LYS B 1 137 ? 10.443 7.927 -6.501 1.00 35.49 138 LYS B N 1
ATOM 3268 C CA . LYS B 1 137 ? 10.071 8.054 -5.101 1.00 33.24 138 LYS B CA 1
ATOM 3269 C C . LYS B 1 137 ? 11.235 7.751 -4.209 1.00 32.94 138 LYS B C 1
ATOM 3270 O O . LYS B 1 137 ? 11.423 8.440 -3.219 1.00 34.95 138 LYS B O 1
ATOM 3280 N N . LEU B 1 138 ? 12.038 6.754 -4.572 1.00 32.14 139 LEU B N 1
ATOM 3281 C CA . LEU B 1 138 ? 13.196 6.373 -3.770 1.00 33.44 139 LEU B CA 1
ATOM 3282 C C . LEU B 1 138 ? 14.279 7.436 -3.714 1.00 36.45 139 LEU B C 1
ATOM 3283 O O . LEU B 1 138 ? 14.831 7.667 -2.641 1.00 38.72 139 LEU B O 1
ATOM 3289 N N . LYS B 1 139 ? 14.586 8.075 -4.843 1.00 35.82 140 LYS B N 1
ATOM 3290 C CA . LYS B 1 139 ? 15.620 9.105 -4.870 1.00 33.29 140 LYS B CA 1
ATOM 3291 C C . LYS B 1 139 ? 15.341 10.185 -3.887 1.00 34.47 140 LYS B C 1
ATOM 3292 O O . LYS B 1 139 ? 16.269 10.643 -3.227 1.00 33.50 140 LYS B O 1
ATOM 3302 N N . LYS B 1 140 ? 14.065 10.542 -3.727 1.00 34.36 141 LYS B N 1
ATOM 3303 C CA . LYS B 1 140 ? 13.661 11.579 -2.775 1.00 31.87 141 LYS B CA 1
ATOM 3304 C C . LYS B 1 140 ? 13.964 11.158 -1.370 1.00 30.51 141 LYS B C 1
ATOM 3305 O O . LYS B 1 140 ? 14.302 11.997 -0.551 1.00 35.12 141 LYS B O 1
ATOM 3315 N N . VAL B 1 141 ? 13.889 9.863 -1.092 1.00 24.91 142 VAL B N 1
ATOM 3316 C CA . VAL B 1 141 ? 14.192 9.368 0.238 1.00 21.60 142 VAL B CA 1
ATOM 3317 C C . VAL B 1 141 ? 15.676 9.341 0.403 1.00 26.14 142 VAL B C 1
ATOM 3318 O O . VAL B 1 141 ? 16.167 9.719 1.458 1.00 26.19 142 VAL B O 1
ATOM 3323 N N . LEU B 1 142 ? 16.394 8.918 -0.638 1.00 28.20 143 LEU B N 1
ATOM 3324 C CA . LEU B 1 142 ? 17.852 8.838 -0.588 1.00 24.68 143 LEU B CA 1
ATOM 3325 C C . LEU B 1 142 ? 18.494 10.154 -0.387 1.00 23.44 143 LEU B C 1
ATOM 3326 O O . LEU B 1 142 ? 19.422 10.241 0.385 1.00 28.08 143 LEU B O 1
ATOM 3332 N N . GLU B 1 143 ? 18.020 11.199 -1.041 1.00 21.44 144 GLU B N 1
ATOM 3333 C CA . GLU B 1 143 ? 18.646 12.483 -0.822 1.00 28.83 144 GLU B CA 1
ATOM 3334 C C . GLU B 1 143 ? 18.496 12.932 0.615 1.00 30.54 144 GLU B C 1
ATOM 3335 O O . GLU B 1 143 ? 19.353 13.656 1.099 1.00 35.00 144 GLU B O 1
ATOM 3342 N N . VAL B 1 144 ? 17.453 12.469 1.307 1.00 30.71 145 VAL B N 1
ATOM 3343 C CA . VAL B 1 144 ? 17.244 12.807 2.719 1.00 25.93 145 VAL B CA 1
ATOM 3344 C C . VAL B 1 144 ? 18.150 11.912 3.554 1.00 30.58 145 VAL B C 1
ATOM 3345 O O . VAL B 1 144 ? 18.669 12.360 4.569 1.00 32.57 145 VAL B O 1
ATOM 3350 N N . TYR B 1 145 ? 18.334 10.659 3.143 1.00 28.94 146 TYR B N 1
ATOM 3351 C CA . TYR B 1 145 ? 19.235 9.760 3.856 1.00 26.46 146 TYR B CA 1
ATOM 3352 C C . TYR B 1 145 ? 20.632 10.333 3.751 1.00 26.50 146 TYR B C 1
ATOM 3353 O O . TYR B 1 145 ? 21.371 10.309 4.720 1.00 25.35 146 TYR B O 1
ATOM 3364 N N . GLU B 1 146 ? 20.969 10.862 2.580 1.00 27.70 147 GLU B N 1
ATOM 3365 C CA . GLU B 1 146 ? 22.274 11.463 2.321 1.00 28.00 147 GLU B CA 1
ATOM 3366 C C . GLU B 1 146 ? 22.528 12.579 3.300 1.00 28.19 147 GLU B C 1
ATOM 3367 O O . GLU B 1 146 ? 23.536 12.562 3.987 1.00 28.90 147 GLU B O 1
ATOM 3374 N N . ALA B 1 147 ? 21.579 13.501 3.406 1.00 31.25 148 ALA B N 1
ATOM 3375 C CA . ALA B 1 147 ? 21.678 14.637 4.315 1.00 30.82 148 ALA B CA 1
ATOM 3376 C C . ALA B 1 147 ? 21.842 14.180 5.744 1.00 32.29 148 ALA B C 1
ATOM 3377 O O . ALA B 1 147 ? 22.662 14.736 6.458 1.00 36.63 148 ALA B O 1
ATOM 3380 N N . ARG B 1 148 ? 21.077 13.172 6.153 1.00 34.10 149 ARG B N 1
ATOM 3381 C CA . ARG B 1 148 ? 21.157 12.632 7.511 1.00 29.86 149 ARG B CA 1
ATOM 3382 C C . ARG B 1 148 ? 22.510 12.036 7.757 1.00 29.90 149 ARG B C 1
ATOM 3383 O O . ARG B 1 148 ? 23.154 12.385 8.739 1.00 31.73 149 ARG B O 1
ATOM 3397 N N . LEU B 1 149 ? 22.974 11.205 6.829 1.00 29.23 150 LEU B N 1
ATOM 3398 C CA . LEU B 1 149 ? 24.250 10.524 6.986 1.00 26.41 150 LEU B CA 1
ATOM 3399 C C . LEU B 1 149 ? 25.485 11.380 6.949 1.00 28.11 150 LEU B C 1
ATOM 3400 O O . LEU B 1 149 ? 26.563 10.894 7.270 1.00 23.11 150 LEU B O 1
ATOM 3406 N N . THR B 1 150 ? 25.339 12.643 6.567 1.00 29.11 151 THR B N 1
ATOM 3407 C CA . THR B 1 150 ? 26.468 13.560 6.572 1.00 32.52 151 THR B CA 1
ATOM 3408 C C . THR B 1 150 ? 26.630 14.045 8.006 1.00 34.88 151 THR B C 1
ATOM 3409 O O . THR B 1 150 ? 27.736 14.044 8.521 1.00 37.00 151 THR B O 1
ATOM 3415 N N . LYS B 1 151 ? 25.519 14.403 8.643 1.00 37.08 152 LYS B N 1
ATOM 3416 C CA . LYS B 1 151 ? 25.509 14.886 10.018 1.00 38.46 152 LYS B CA 1
ATOM 3417 C C . LYS B 1 151 ? 25.807 13.795 10.998 1.00 37.97 152 LYS B C 1
ATOM 3418 O O . LYS B 1 151 ? 26.586 14.014 11.911 1.00 40.68 152 LYS B O 1
ATOM 3428 N N . CYS B 1 152 ? 25.198 12.626 10.825 1.00 35.96 153 CYS B N 1
ATOM 3429 C CA . CYS B 1 152 ? 25.411 11.519 11.753 1.00 33.28 153 CYS B CA 1
ATOM 3430 C C . CYS B 1 152 ? 26.140 10.364 11.177 1.00 30.06 153 CYS B C 1
ATOM 3431 O O . CYS B 1 152 ? 26.064 10.148 9.983 1.00 33.05 153 CYS B O 1
ATOM 3435 N N . LYS B 1 153 ? 26.809 9.595 12.028 1.00 27.05 154 LYS B N 1
ATOM 3436 C CA . LYS B 1 153 ? 27.571 8.432 11.598 1.00 29.46 154 LYS B CA 1
ATOM 3437 C C . LYS B 1 153 ? 26.626 7.347 11.151 1.00 30.12 154 LYS B C 1
ATOM 3438 O O . LYS B 1 153 ? 26.961 6.570 10.264 1.00 30.13 154 LYS B O 1
ATOM 3448 N N . TYR B 1 154 ? 25.469 7.269 11.792 1.00 31.71 155 TYR B N 1
ATOM 3449 C CA . TYR B 1 154 ? 24.454 6.286 11.441 1.00 29.73 155 TYR B CA 1
ATOM 3450 C C . TYR B 1 154 ? 23.122 6.979 11.433 1.00 33.16 155 TYR B C 1
ATOM 3451 O O . TYR B 1 154 ? 23.071 8.179 11.668 1.00 37.97 155 TYR B O 1
ATOM 3462 N N . LEU B 1 155 ? 22.043 6.239 11.222 1.00 34.70 156 LEU B N 1
ATOM 3463 C CA . LEU B 1 155 ? 20.724 6.852 11.148 1.00 30.21 156 LEU B CA 1
ATOM 3464 C C . LEU B 1 155 ? 20.194 7.465 12.408 1.00 29.22 156 LEU B C 1
ATOM 3465 O O . LEU B 1 155 ? 19.639 8.544 12.350 1.00 31.91 156 LEU B O 1
ATOM 3471 N N . ALA B 1 156 ? 20.334 6.800 13.543 1.00 29.79 157 ALA B N 1
ATOM 3472 C CA . ALA B 1 156 ? 19.801 7.364 14.780 1.00 33.12 157 ALA B CA 1
ATOM 3473 C C . ALA B 1 156 ? 20.798 8.150 15.580 1.00 36.02 157 ALA B C 1
ATOM 3474 O O . ALA B 1 156 ? 20.482 8.573 16.682 1.00 41.00 157 ALA B O 1
ATOM 3477 N N . GLY B 1 157 ? 21.991 8.356 15.040 1.00 36.39 158 GLY B N 1
ATOM 3478 C CA . GLY B 1 157 ? 23.003 9.091 15.766 1.00 35.58 158 GLY B CA 1
ATOM 3479 C C . GLY B 1 157 ? 24.356 8.562 15.366 1.00 39.26 158 GLY B C 1
ATOM 3480 O O . GLY B 1 157 ? 24.534 8.124 14.242 1.00 41.09 158 GLY B O 1
ATOM 3482 N N . ASP B 1 158 ? 25.308 8.592 16.290 1.00 40.60 159 ASP B N 1
ATOM 3483 C CA . ASP B 1 158 ? 26.655 8.108 16.011 1.00 41.82 159 ASP B CA 1
ATOM 3484 C C . ASP B 1 158 ? 26.837 6.773 16.608 1.00 40.39 159 ASP B C 1
ATOM 3485 O O . ASP B 1 158 ? 27.825 6.536 17.274 1.00 40.86 159 ASP B O 1
ATOM 3491 N N . PHE B 1 159 ? 25.875 5.895 16.380 1.00 38.17 160 PHE B N 1
ATOM 3492 C CA . PHE B 1 159 ? 25.930 4.553 16.916 1.00 33.75 160 PHE B CA 1
ATOM 3493 C C . PHE B 1 159 ? 25.070 3.694 16.072 1.00 32.97 160 PHE B C 1
ATOM 3494 O O . PHE B 1 159 ? 24.115 4.192 15.485 1.00 31.75 160 PHE B O 1
ATOM 3503 N N . LEU B 1 160 ? 25.456 2.433 15.930 1.00 31.12 161 LEU B N 1
ATOM 3504 C CA . LEU B 1 160 ? 24.703 1.479 15.139 1.00 26.59 161 LEU B CA 1
ATOM 3505 C C . LEU B 1 160 ? 23.499 1.075 15.965 1.00 27.19 161 LEU B C 1
ATOM 3506 O O . LEU B 1 160 ? 23.637 0.895 17.165 1.00 23.90 161 LEU B O 1
ATOM 3512 N N . SER B 1 161 ? 22.333 0.970 15.329 1.00 25.35 162 SER B N 1
ATOM 3513 C CA . SER B 1 161 ? 21.104 0.576 16.004 1.00 21.55 162 SER B CA 1
ATOM 3514 C C . SER B 1 161 ? 20.255 -0.324 15.129 1.00 19.89 162 SER B C 1
ATOM 3515 O O . SER B 1 161 ? 20.572 -0.509 13.968 1.00 20.25 162 SER B O 1
ATOM 3520 N N . LEU B 1 162 ? 19.172 -0.865 15.667 1.00 22.56 163 LEU B N 1
ATOM 3521 C CA . LEU B 1 162 ? 18.303 -1.735 14.885 1.00 20.53 163 LEU B CA 1
ATOM 3522 C C . LEU B 1 162 ? 17.799 -1.043 13.608 1.00 21.45 163 LEU B C 1
ATOM 3523 O O . LEU B 1 162 ? 17.578 -1.713 12.613 1.00 21.75 163 LEU B O 1
ATOM 3529 N N . ALA B 1 163 ? 17.635 0.279 13.650 1.00 18.54 164 ALA B N 1
ATOM 3530 C CA . ALA B 1 163 ? 17.163 1.059 12.504 1.00 16.22 164 ALA B CA 1
ATOM 3531 C C . ALA B 1 163 ? 17.986 0.782 11.286 1.00 15.99 164 ALA B C 1
ATOM 3532 O O . ALA B 1 163 ? 17.426 0.647 10.208 1.00 16.91 164 ALA B O 1
ATOM 3535 N N . ASP B 1 164 ? 19.305 0.722 11.451 1.00 13.52 165 ASP B N 1
ATOM 3536 C CA . ASP B 1 164 ? 20.212 0.487 10.341 1.00 14.64 165 ASP B CA 1
ATOM 3537 C C . ASP B 1 164 ? 20.062 -0.914 9.871 1.00 18.96 165 ASP B C 1
ATOM 3538 O O . ASP B 1 164 ? 19.755 -1.124 8.711 1.00 24.47 165 ASP B O 1
ATOM 3544 N N . LEU B 1 165 ? 20.192 -1.870 10.786 1.00 19.87 166 LEU B N 1
ATOM 3545 C CA . LEU B 1 165 ? 20.088 -3.291 10.461 1.00 21.19 166 LEU B CA 1
ATOM 3546 C C . LEU B 1 165 ? 18.837 -3.668 9.710 1.00 20.54 166 LEU B C 1
ATOM 3547 O O . LEU B 1 165 ? 18.911 -4.468 8.792 1.00 23.23 166 LEU B O 1
ATOM 3553 N N . ASN B 1 166 ? 17.709 -3.063 10.063 1.00 20.86 167 ASN B N 1
ATOM 3554 C CA . ASN B 1 166 ? 16.434 -3.359 9.420 1.00 17.80 167 ASN B CA 1
ATOM 3555 C C . ASN B 1 166 ? 16.401 -3.040 7.937 1.00 19.67 167 ASN B C 1
ATOM 3556 O O . ASN B 1 166 ? 15.499 -3.509 7.255 1.00 22.81 167 ASN B O 1
ATOM 3564 N N . HIS B 1 167 ? 17.381 -2.285 7.437 1.00 16.87 168 HIS B N 1
ATOM 3565 C CA . HIS B 1 167 ? 17.461 -1.943 6.014 1.00 16.91 168 HIS B CA 1
ATOM 3566 C C . HIS B 1 167 ? 18.286 -2.967 5.261 1.00 17.73 168 HIS B C 1
ATOM 3567 O O . HIS B 1 167 ? 18.381 -2.878 4.042 1.00 20.95 168 HIS B O 1
ATOM 3577 N N . VAL B 1 168 ? 18.930 -3.884 5.975 1.00 14.34 169 VAL B N 1
ATOM 3578 C CA . VAL B 1 168 ? 19.789 -4.880 5.341 1.00 14.55 169 VAL B CA 1
ATOM 3579 C C . VAL B 1 168 ? 19.186 -5.735 4.267 1.00 18.40 169 VAL B C 1
ATOM 3580 O O . VAL B 1 168 ? 19.585 -5.592 3.115 1.00 24.81 169 VAL B O 1
ATOM 3585 N N . SER B 1 169 ? 18.206 -6.571 4.607 1.00 18.79 170 SER B N 1
ATOM 3586 C CA . SER B 1 169 ? 17.576 -7.467 3.637 1.00 15.69 170 SER B CA 1
ATOM 3587 C C . SER B 1 169 ? 17.099 -6.851 2.359 1.00 15.36 170 SER B C 1
ATOM 3588 O O . SER B 1 169 ? 17.439 -7.362 1.302 1.00 17.45 170 SER B O 1
ATOM 3593 N N . VAL B 1 170 ? 16.326 -5.771 2.414 1.00 16.45 171 VAL B N 1
ATOM 3594 C CA . VAL B 1 170 ? 15.855 -5.141 1.168 1.00 17.70 171 VAL B CA 1
ATOM 3595 C C . VAL B 1 170 ? 16.971 -4.533 0.341 1.00 18.41 171 VAL B C 1
ATOM 3596 O O . VAL B 1 170 ? 16.968 -4.705 -0.863 1.00 21.74 171 VAL B O 1
ATOM 3601 N N . THR B 1 171 ? 17.917 -3.836 0.976 1.00 20.58 172 THR B N 1
ATOM 3602 C CA . THR B 1 171 ? 19.030 -3.211 0.257 1.00 18.73 172 THR B CA 1
ATOM 3603 C C . THR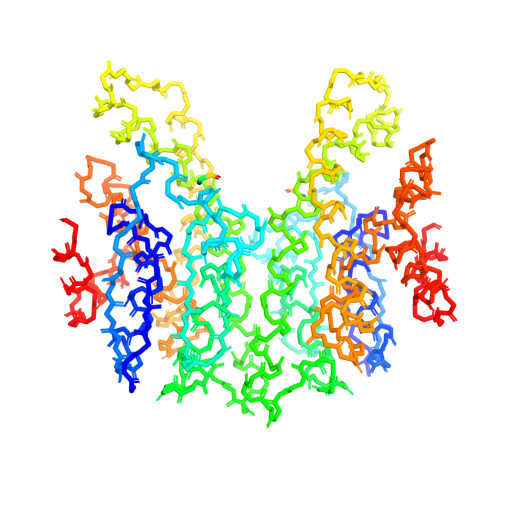 B 1 171 ? 19.903 -4.293 -0.368 1.00 20.92 172 THR B C 1
ATOM 3604 O O . THR B 1 171 ? 20.318 -4.150 -1.509 1.00 21.77 172 THR B O 1
ATOM 3610 N N . LEU B 1 172 ? 20.120 -5.386 0.352 1.00 18.94 173 LEU B N 1
ATOM 3611 C CA . LEU B 1 172 ? 20.895 -6.507 -0.158 1.00 20.38 173 LEU B CA 1
ATOM 3612 C C . LEU B 1 172 ? 20.291 -6.922 -1.487 1.00 26.20 173 LEU B C 1
ATOM 3613 O O . LEU B 1 172 ? 21.022 -7.130 -2.443 1.00 31.10 173 LEU B O 1
ATOM 3619 N N . CYS B 1 173 ? 18.962 -7.008 -1.541 1.00 30.62 174 CYS B N 1
ATOM 3620 C CA . CYS B 1 173 ? 18.238 -7.385 -2.754 1.00 30.05 174 CYS B CA 1
ATOM 3621 C C . CYS B 1 173 ? 18.420 -6.350 -3.814 1.00 29.00 174 CYS B C 1
ATOM 3622 O O . CYS B 1 173 ? 18.520 -6.704 -4.973 1.00 28.38 174 CYS B O 1
ATOM 3626 N N . LEU B 1 174 ? 18.474 -5.075 -3.433 1.00 27.04 175 LEU B N 1
ATOM 3627 C CA . LEU B 1 174 ? 18.663 -4.008 -4.413 1.00 29.38 175 LEU B CA 1
ATOM 3628 C C . LEU B 1 174 ? 20.007 -4.226 -5.101 1.00 31.66 175 LEU B C 1
ATOM 3629 O O . LEU B 1 174 ? 20.102 -4.060 -6.308 1.00 31.08 175 LEU B O 1
ATOM 3635 N N . PHE B 1 175 ? 21.008 -4.669 -4.346 1.00 35.09 176 PHE B N 1
ATOM 3636 C CA . PHE B 1 175 ? 22.339 -4.927 -4.883 1.00 37.54 176 PHE B CA 1
ATOM 3637 C C . PHE B 1 175 ? 22.410 -6.171 -5.732 1.00 39.05 176 PHE B C 1
ATOM 3638 O O . PHE B 1 175 ? 23.496 -6.624 -6.053 1.00 40.24 176 PHE B O 1
ATOM 3647 N N . ALA B 1 176 ? 21.252 -6.713 -6.086 1.00 42.35 177 ALA B N 1
ATOM 3648 C CA . ALA B 1 176 ? 21.151 -7.896 -6.927 1.00 42.38 177 ALA B CA 1
ATOM 3649 C C . ALA B 1 176 ? 20.394 -7.504 -8.186 1.00 42.82 177 ALA B C 1
ATOM 3650 O O . ALA B 1 176 ? 20.034 -8.368 -8.967 1.00 47.30 177 ALA B O 1
ATOM 3653 N N . THR B 1 177 ? 20.141 -6.212 -8.361 1.00 40.90 178 THR B N 1
ATOM 3654 C CA . THR B 1 177 ? 19.440 -5.708 -9.532 1.00 39.04 178 THR B CA 1
ATOM 3655 C C . THR B 1 177 ? 20.344 -4.707 -10.237 1.00 39.99 178 THR B C 1
ATOM 3656 O O . THR B 1 177 ? 21.323 -4.262 -9.655 1.00 39.20 178 THR B O 1
ATOM 3662 N N . PRO B 1 178 ? 20.031 -4.334 -11.487 1.00 41.14 179 PRO B N 1
ATOM 3663 C CA . PRO B 1 178 ? 20.900 -3.360 -12.153 1.00 41.62 179 PRO B CA 1
ATOM 3664 C C . PRO B 1 178 ? 20.785 -1.976 -11.513 1.00 42.39 179 PRO B C 1
ATOM 3665 O O . PRO B 1 178 ? 21.489 -1.062 -11.925 1.00 45.35 179 PRO B O 1
ATOM 3669 N N . TYR B 1 179 ? 19.943 -1.849 -10.487 1.00 41.28 180 TYR B N 1
ATOM 3670 C CA . TYR B 1 179 ? 19.711 -0.571 -9.826 1.00 37.41 180 TYR B CA 1
ATOM 3671 C C . TYR B 1 179 ? 20.565 -0.271 -8.646 1.00 33.11 180 TYR B C 1
ATOM 3672 O O . TYR B 1 179 ? 20.416 0.789 -8.069 1.00 31.55 180 TYR B O 1
ATOM 3683 N N . ALA B 1 180 ? 21.498 -1.158 -8.315 1.00 32.97 181 ALA B N 1
ATOM 3684 C CA . ALA B 1 180 ? 22.404 -0.940 -7.185 1.00 36.71 181 ALA B CA 1
ATOM 3685 C C . ALA B 1 180 ? 23.255 0.306 -7.372 1.00 39.44 181 ALA B C 1
ATOM 3686 O O . ALA B 1 180 ? 23.879 0.761 -6.424 1.00 39.39 181 ALA B O 1
ATOM 3689 N N . SER B 1 181 ? 23.283 0.838 -8.589 1.00 43.16 182 SER B N 1
ATOM 3690 C CA . SER B 1 181 ? 24.061 2.025 -8.907 1.00 42.19 182 SER B CA 1
ATOM 3691 C C . SER B 1 181 ? 23.467 3.303 -8.390 1.00 44.81 182 SER B C 1
ATOM 3692 O O . SER B 1 181 ? 24.186 4.290 -8.318 1.00 48.20 182 SER B O 1
ATOM 3697 N N . VAL B 1 182 ? 22.181 3.312 -8.025 1.00 44.46 183 VAL B N 1
ATOM 3698 C CA . VAL B 1 182 ? 21.563 4.543 -7.517 1.00 41.71 183 VAL B CA 1
ATOM 3699 C C . VAL B 1 182 ? 22.319 5.101 -6.343 1.00 39.16 183 VAL B C 1
ATOM 3700 O O . VAL B 1 182 ? 22.506 6.304 -6.279 1.00 38.57 183 VAL B O 1
ATOM 3705 N N . LEU B 1 183 ? 22.851 4.231 -5.487 1.00 36.44 184 LEU B N 1
ATOM 3706 C CA . LEU B 1 183 ? 23.588 4.682 -4.314 1.00 36.34 184 LEU B CA 1
ATOM 3707 C C . LEU B 1 183 ? 24.823 5.475 -4.617 1.00 34.83 184 LEU B C 1
ATOM 3708 O O . LEU B 1 183 ? 25.229 6.269 -3.784 1.00 35.78 184 LEU B O 1
ATOM 3714 N N . ASP B 1 184 ? 25.375 5.326 -5.818 1.00 33.98 185 ASP B N 1
ATOM 3715 C CA . ASP B 1 184 ? 26.602 6.035 -6.199 1.00 34.59 185 ASP B CA 1
ATOM 3716 C C . ASP B 1 184 ? 26.471 7.531 -6.183 1.00 34.40 185 ASP B C 1
ATOM 3717 O O . ASP B 1 184 ? 27.458 8.214 -5.953 1.00 33.08 185 ASP B O 1
ATOM 3723 N N . ALA B 1 185 ? 25.267 8.040 -6.428 1.00 32.08 186 ALA B N 1
ATOM 3724 C CA . ALA B 1 185 ? 25.035 9.478 -6.420 1.00 29.19 186 ALA B CA 1
ATOM 3725 C C . ALA B 1 185 ? 24.872 9.980 -5.003 1.00 28.79 186 ALA B C 1
ATOM 3726 O O . ALA B 1 185 ? 24.835 11.179 -4.787 1.00 30.20 186 ALA B O 1
ATOM 3729 N N . TYR B 1 186 ? 24.814 9.065 -4.046 1.00 30.35 187 TYR B N 1
ATOM 3730 C CA . TYR B 1 186 ? 24.638 9.414 -2.649 1.00 28.81 187 TYR B CA 1
ATOM 3731 C C . TYR B 1 186 ? 25.805 8.834 -1.886 1.00 30.97 187 TYR B C 1
ATOM 3732 O O . TYR B 1 186 ? 25.698 7.764 -1.304 1.00 33.93 187 TYR B O 1
ATOM 3743 N N . PRO B 1 187 ? 26.909 9.580 -1.819 1.00 29.21 188 PRO B N 1
ATOM 3744 C CA . PRO B 1 187 ? 28.173 9.251 -1.158 1.00 27.50 188 PRO B CA 1
ATOM 3745 C C . PRO B 1 187 ? 28.123 8.777 0.276 1.00 28.44 188 PRO B C 1
ATOM 3746 O O . PRO B 1 187 ? 28.745 7.780 0.592 1.00 31.69 188 PRO B O 1
ATOM 3750 N N . HIS B 1 188 ? 27.446 9.505 1.156 1.00 30.18 189 HIS B N 1
ATOM 3751 C CA . HIS B 1 188 ? 27.393 9.111 2.563 1.00 30.73 189 HIS B CA 1
ATOM 3752 C C . HIS B 1 188 ? 26.538 7.921 2.783 1.00 31.49 189 HIS B C 1
ATOM 3753 O O . HIS B 1 188 ? 26.827 7.131 3.675 1.00 28.19 189 HIS B O 1
ATOM 3763 N N . VAL B 1 189 ? 25.493 7.790 1.967 1.00 31.66 190 VAL B N 1
ATOM 3764 C CA . VAL B 1 189 ? 24.583 6.649 2.027 1.00 29.24 190 VAL B CA 1
ATOM 3765 C C . VAL B 1 189 ? 25.337 5.452 1.526 1.00 30.18 190 VAL B C 1
ATOM 3766 O O . VAL B 1 189 ? 25.211 4.385 2.103 1.00 32.64 190 VAL B O 1
ATOM 3771 N N . LYS B 1 190 ? 26.163 5.641 0.495 1.00 30.86 191 LYS B N 1
ATOM 3772 C CA . LYS B 1 190 ? 26.946 4.544 -0.055 1.00 27.90 191 LYS B CA 1
ATOM 3773 C C . LYS B 1 190 ? 27.977 4.078 0.907 1.00 28.87 191 LYS B C 1
ATOM 3774 O O . LYS B 1 190 ? 28.166 2.881 1.040 1.00 32.01 191 LYS B O 1
ATOM 3784 N N . ALA B 1 191 ? 28.644 5.012 1.581 1.00 29.96 192 ALA B N 1
ATOM 3785 C CA . ALA B 1 191 ? 29.678 4.676 2.561 1.00 30.51 192 ALA B CA 1
ATOM 3786 C C . ALA B 1 191 ? 29.063 3.904 3.655 1.00 29.98 192 ALA B C 1
ATOM 3787 O O . ALA B 1 191 ? 29.619 2.901 4.072 1.00 29.98 192 ALA B O 1
ATOM 3790 N N . TRP B 1 192 ? 27.905 4.374 4.105 1.00 31.41 193 TRP B N 1
ATOM 3791 C CA . TRP B 1 192 ? 27.127 3.758 5.173 1.00 31.26 193 TRP B CA 1
ATOM 3792 C C . TRP B 1 192 ? 26.804 2.319 4.849 1.00 31.33 193 TRP B C 1
ATOM 3793 O O . TRP B 1 192 ? 26.940 1.465 5.714 1.00 31.13 193 TRP B O 1
ATOM 3806 N N . TRP B 1 193 ? 26.418 2.049 3.603 1.00 32.20 194 TRP B N 1
ATOM 3807 C CA . TRP B 1 193 ? 26.102 0.691 3.185 1.00 29.47 194 TRP B CA 1
ATOM 3808 C C . TRP B 1 193 ? 27.331 -0.160 3.215 1.00 31.47 194 TRP B C 1
ATOM 3809 O O . TRP B 1 193 ? 27.289 -1.260 3.747 1.00 33.77 194 TRP B O 1
ATOM 3822 N N . SER B 1 194 ? 28.432 0.352 2.676 1.00 31.75 195 SER B N 1
ATOM 3823 C CA . SER B 1 194 ? 29.687 -0.388 2.646 1.00 32.19 195 SER B CA 1
ATOM 3824 C C . SER B 1 194 ? 30.157 -0.723 4.047 1.00 32.04 195 SER B C 1
ATOM 3825 O O . SER B 1 194 ? 30.668 -1.813 4.264 1.00 32.34 195 SER B O 1
ATOM 3830 N N . GLY B 1 195 ? 29.981 0.200 4.986 1.00 30.56 196 GLY B N 1
ATOM 3831 C CA . GLY B 1 195 ? 30.383 -0.055 6.354 1.00 27.49 196 GLY B CA 1
ATOM 3832 C C . GLY B 1 195 ? 29.607 -1.224 6.929 1.00 29.98 196 GLY B C 1
ATOM 3833 O O . GLY B 1 195 ? 30.180 -2.079 7.582 1.00 32.81 196 GLY B O 1
ATOM 3835 N N . LEU B 1 196 ? 28.302 -1.267 6.653 1.00 29.86 197 LEU B N 1
ATOM 3836 C CA . LEU B 1 196 ? 27.418 -2.329 7.142 1.00 26.96 197 LEU B CA 1
ATOM 3837 C C . LEU B 1 196 ? 27.712 -3.646 6.533 1.00 27.94 197 LEU B C 1
ATOM 3838 O O . LEU B 1 196 ? 27.616 -4.656 7.209 1.00 26.68 197 LEU B O 1
ATOM 3844 N N . MET B 1 197 ? 28.025 -3.635 5.245 1.00 29.67 198 MET B N 1
ATOM 3845 C CA . MET B 1 197 ? 28.338 -4.831 4.478 1.00 30.65 198 MET B CA 1
ATOM 3846 C C . MET B 1 197 ? 29.500 -5.616 5.039 1.00 32.27 198 MET B C 1
ATOM 3847 O O . MET B 1 197 ? 29.588 -6.807 4.793 1.00 32.91 198 MET B O 1
ATOM 3853 N N . GLU B 1 198 ? 30.400 -4.952 5.756 1.00 34.50 199 GLU B N 1
ATOM 3854 C CA . GLU B 1 198 ? 31.567 -5.611 6.339 1.00 35.04 199 GLU B CA 1
ATOM 3855 C C . GLU B 1 198 ? 31.277 -6.290 7.637 1.00 36.76 199 GLU B C 1
ATOM 3856 O O . GLU B 1 198 ? 32.196 -6.815 8.249 1.00 43.70 199 GLU B O 1
ATOM 3863 N N . ARG B 1 199 ? 30.032 -6.247 8.096 1.00 34.16 200 ARG B N 1
ATOM 3864 C CA . ARG B 1 199 ? 29.685 -6.895 9.355 1.00 31.81 200 ARG B CA 1
ATOM 3865 C C . ARG B 1 199 ? 29.384 -8.326 9.055 1.00 30.95 200 ARG B C 1
ATOM 3866 O O . ARG B 1 199 ? 28.833 -8.618 8.002 1.00 33.11 200 ARG B O 1
ATOM 3880 N N . PRO B 1 200 ? 29.752 -9.247 9.949 1.00 28.11 201 PRO B N 1
ATOM 3881 C CA . PRO B 1 200 ? 29.474 -10.663 9.696 1.00 31.56 201 PRO B CA 1
ATOM 3882 C C . PRO B 1 200 ? 27.979 -10.981 9.673 1.00 34.02 201 PRO B C 1
ATOM 3883 O O . PRO B 1 200 ? 27.561 -11.845 8.906 1.00 31.91 201 PRO B O 1
ATOM 3887 N N . SER B 1 201 ? 27.189 -10.262 10.472 1.00 35.12 202 SER B N 1
ATOM 3888 C CA . SER B 1 201 ? 25.747 -10.472 10.511 1.00 32.93 202 SER B CA 1
ATOM 3889 C C . SER B 1 201 ? 25.117 -10.316 9.147 1.00 34.08 202 SER B C 1
ATOM 3890 O O . SER B 1 201 ? 24.383 -11.201 8.738 1.00 33.59 202 SER B O 1
ATOM 3895 N N . VAL B 1 202 ? 25.455 -9.247 8.421 1.00 36.97 203 VAL B N 1
ATOM 3896 C CA . VAL B 1 202 ? 24.892 -9.005 7.082 1.00 36.82 203 VAL B CA 1
ATOM 3897 C C . VAL B 1 202 ? 25.491 -9.940 6.069 1.00 38.56 203 VAL B C 1
ATOM 3898 O O . VAL B 1 202 ? 24.855 -10.229 5.065 1.00 38.31 203 VAL B O 1
ATOM 3903 N N . GLN B 1 203 ? 26.705 -10.411 6.329 1.00 37.44 204 GLN B N 1
ATOM 3904 C CA . GLN B 1 203 ? 27.361 -11.340 5.428 1.00 37.45 204 GLN B CA 1
ATOM 3905 C C . GLN B 1 203 ? 26.772 -12.699 5.559 1.00 37.82 204 GLN B C 1
ATOM 3906 O O . GLN B 1 203 ? 26.810 -13.461 4.605 1.00 39.82 204 GLN B O 1
ATOM 3915 N N . LYS B 1 204 ? 26.216 -13.011 6.724 1.00 36.47 205 LYS B N 1
ATOM 3916 C CA . LYS B 1 204 ? 25.588 -14.306 6.938 1.00 35.64 205 LYS B CA 1
ATOM 3917 C C . LYS B 1 204 ? 24.188 -14.342 6.309 1.00 32.24 205 LYS B C 1
ATOM 3918 O O . LYS B 1 204 ? 23.817 -15.355 5.730 1.00 30.81 205 LYS B O 1
ATOM 3928 N N . VAL B 1 205 ? 23.444 -13.240 6.375 1.00 31.54 206 VAL B N 1
ATOM 3929 C CA . VAL B 1 205 ? 22.110 -13.215 5.785 1.00 31.07 206 VAL B CA 1
ATOM 3930 C C . VAL B 1 205 ? 22.220 -13.174 4.292 1.00 32.16 206 VAL B C 1
ATOM 3931 O O . VAL B 1 205 ? 21.424 -13.805 3.618 1.00 33.77 206 VAL B O 1
ATOM 3936 N N . ALA B 1 206 ? 23.217 -12.461 3.777 1.00 34.34 207 ALA B N 1
ATOM 3937 C CA . ALA B 1 206 ? 23.453 -12.379 2.338 1.00 33.86 207 ALA B CA 1
ATOM 3938 C C . ALA B 1 206 ? 23.741 -13.785 1.849 1.00 35.17 207 ALA B C 1
ATOM 3939 O O . ALA B 1 206 ? 23.318 -14.145 0.763 1.00 39.44 207 ALA B O 1
ATOM 3942 N N . ALA B 1 207 ? 24.462 -14.560 2.652 1.00 34.77 208 ALA B N 1
ATOM 3943 C CA . ALA B 1 207 ? 24.775 -15.939 2.320 1.00 36.77 208 ALA B CA 1
ATOM 3944 C C . ALA B 1 207 ? 23.513 -16.750 2.314 1.00 40.08 208 ALA B C 1
ATOM 3945 O O . ALA B 1 207 ? 23.363 -17.600 1.456 1.00 42.42 208 ALA B O 1
ATOM 3948 N N . LEU B 1 208 ? 22.623 -16.519 3.280 1.00 38.78 209 LEU B N 1
ATOM 3949 C CA . LEU B 1 208 ? 21.363 -17.258 3.340 1.00 38.44 209 LEU B CA 1
ATOM 3950 C C . LEU B 1 208 ? 20.603 -17.146 2.044 1.00 39.89 209 LEU B C 1
ATOM 3951 O O . LEU B 1 208 ? 19.790 -18.002 1.754 1.00 41.20 209 LEU B O 1
ATOM 3957 N N . MET B 1 209 ? 20.876 -16.101 1.277 1.00 42.46 210 MET B N 1
ATOM 3958 C CA . MET B 1 209 ? 20.213 -15.868 0.009 1.00 48.94 210 MET B CA 1
ATOM 3959 C C . MET B 1 209 ? 21.137 -16.238 -1.159 1.00 54.85 210 MET B C 1
ATOM 3960 O O . MET B 1 209 ? 21.833 -17.276 -1.064 1.00 57.02 210 MET B O 1
ATOM 3991 N N . GLY C 2 3 ? 1.021 14.515 3.606 1.00 25.78 3 GLY C N 1
ATOM 3992 C CA . GLY C 2 3 ? 1.615 15.691 3.019 1.00 25.34 3 GLY C CA 1
ATOM 3993 C C . GLY C 2 3 ? 2.594 15.222 1.963 1.00 24.85 3 GLY C C 1
ATOM 3994 O O . GLY C 2 3 ? 3.088 14.078 2.068 1.00 21.35 3 GLY C O 1
ATOM 4021 N N . GLY D 2 3 ? 2.164 -14.550 2.705 1.00 28.98 3 GLY D N 1
ATOM 4022 C CA . GLY D 2 3 ? 1.228 -15.642 2.857 1.00 28.93 3 GLY D CA 1
ATOM 4023 C C . GLY D 2 3 ? -0.176 -15.124 2.629 1.00 30.25 3 GLY D C 1
ATOM 4024 O O . GLY D 2 3 ? -0.432 -13.946 2.979 1.00 26.02 3 GLY D O 1
#